Protein AF-A0A7Y2NDM3-F1 (afdb_monomer)

Solvent-accessible surface area (backbone atoms only — not comparable to full-atom values): 25287 Å² total; per-residue (Å²): 135,82,85,83,91,82,92,83,88,83,88,87,83,89,84,87,84,80,91,80,90,77,93,79,84,85,80,76,88,81,81,82,85,82,87,83,89,82,94,76,85,91,76,80,88,80,84,84,76,87,82,86,76,89,79,86,87,79,87,79,86,85,83,89,79,83,88,82,85,87,82,81,93,76,88,80,78,77,74,79,76,68,73,66,67,79,56,86,62,85,79,80,82,76,67,94,77,78,74,96,62,100,62,89,83,49,60,58,45,92,73,70,46,61,45,62,74,84,66,69,59,96,80,62,52,73,65,57,50,44,65,76,47,50,51,36,44,36,86,46,26,40,66,31,76,40,68,57,46,65,81,71,54,66,80,78,50,59,62,81,47,38,39,35,47,22,58,58,30,22,56,49,50,52,55,42,44,76,73,66,43,65,28,48,25,44,29,49,6,56,26,37,38,54,72,35,44,75,83,38,84,87,21,67,94,33,62,18,68,69,0,22,42,52,76,49,59,70,32,45,43,43,36,47,59,96,54,61,50,61,79,41,37,40,33,36,71,33,36,63,39,29,70,60,56,48,51,40,52,47,53,47,32,46,75,72,70,41,58,46,70,46,39,33,36,32,36,24,40,43,58,68,49,18,80,73,48,67,65,52,61,73,65,61,70,68,71,50,55,56,52,46,40,52,47,40,56,47,30,64,76,57,25,64,50,36,22,62,25,30,40,46,19,30,51,43,33,66,67,68,44,36,74,64,50,21,50,52,53,28,51,50,52,46,52,50,51,54,49,54,24,43,76,72,69,47,60,58,61,75,51,35,57,33,48,31,30,28,35,55,42,56,90,53,63,70,59,45,58,48,45,59,29,49,48,23,30,51,48,18,44,43,31,41,75,72,69,58,45,80,46,72,59,38,28,47,71,48,68,52,74,46,64,43,68,80,78,53,50,89,70,70,48,74,60,37,68,78,73,98

Secondary structure (DSSP, 8-state):
------------------------PPPPPP-----------------PPP---PPPP-PPPP------------------TTSSSS--S------TT-----S---EE-TTS-EE------TT--HHHHHHHH--TTSTT-TT-SSSSGGGTSPPP---EE--BSHHHHHHHHHHHHHTT--SEEEPB-HHHHHT--TTSTTTTTTTTTSSB---SHHHHHHHHTT--TTTS-EEE--STTHHHHHHHHHHHHHHTT--GGG--EEE----HHIIIII----S-HHHHHHHHHHHHHHHHHH-TTSB-EEEE-HHHHHTT--HHHHHHHHHHHHHHHHHHHHHTT--HHHHGGGEEEEEEE-S-HHHHHHHHHHHHHHHHHIIIIII---SGGGG---EEEEE-GGG--SSSGGGHHHH-

Mean predicted aligned error: 14.51 Å

Structure (mmCIF, N/CA/C/O backbone):
data_AF-A0A7Y2NDM3-F1
#
_entry.id   AF-A0A7Y2NDM3-F1
#
loop_
_atom_site.group_PDB
_atom_site.id
_atom_site.type_symbol
_atom_site.label_atom_id
_atom_site.label_alt_id
_atom_site.label_comp_id
_atom_site.label_asym_id
_atom_site.label_entity_id
_atom_site.label_seq_id
_atom_site.pdbx_PDB_ins_code
_atom_site.Cartn_x
_atom_site.Cartn_y
_atom_site.Cartn_z
_atom_site.occupancy
_atom_site.B_iso_or_equiv
_atom_site.auth_seq_id
_atom_site.auth_comp_id
_atom_site.auth_asym_id
_atom_site.auth_atom_id
_atom_site.pdbx_PDB_model_num
ATOM 1 N N . MET A 1 1 ? 50.906 -6.829 54.870 1.00 32.44 1 MET A N 1
ATOM 2 C CA . MET A 1 1 ? 51.928 -7.115 53.843 1.00 32.44 1 MET A CA 1
ATOM 3 C C . MET A 1 1 ? 51.456 -6.539 52.514 1.00 32.44 1 MET A C 1
ATOM 5 O O . MET A 1 1 ? 50.359 -6.859 52.092 1.00 32.44 1 MET A O 1
ATOM 9 N N . CYS A 1 2 ? 52.272 -5.635 51.962 1.00 28.39 2 CYS A N 1
ATOM 10 C CA . CYS A 1 2 ? 52.372 -5.155 50.574 1.00 28.39 2 CYS A CA 1
ATOM 11 C C . CYS A 1 2 ? 51.118 -4.709 49.785 1.00 28.39 2 CYS A C 1
ATOM 13 O O . CYS A 1 2 ? 50.468 -5.491 49.105 1.00 28.39 2 CYS A O 1
ATOM 15 N N . THR A 1 3 ? 50.924 -3.387 49.731 1.00 29.12 3 THR A N 1
ATOM 16 C CA . THR A 1 3 ? 50.666 -2.626 48.482 1.00 29.12 3 THR A CA 1
ATOM 17 C C . THR A 1 3 ? 51.952 -2.532 47.628 1.00 29.12 3 THR A C 1
ATOM 19 O O . THR A 1 3 ? 53.029 -2.712 48.203 1.00 29.12 3 THR A O 1
ATOM 22 N N . PRO A 1 4 ? 51.901 -2.234 46.307 1.00 30.98 4 PRO A N 1
ATOM 23 C CA . PRO A 1 4 ? 51.820 -0.842 45.781 1.00 30.98 4 PRO A CA 1
ATOM 24 C C . PRO A 1 4 ? 50.872 -0.732 44.549 1.00 30.98 4 PRO A C 1
ATOM 26 O O . PRO A 1 4 ? 50.623 -1.726 43.886 1.00 30.98 4 PRO A O 1
ATOM 29 N N . ARG A 1 5 ? 50.160 0.350 44.184 1.00 26.72 5 ARG A N 1
ATOM 30 C CA . ARG A 1 5 ? 50.414 1.804 44.013 1.00 26.72 5 ARG A CA 1
ATOM 31 C C . ARG A 1 5 ? 51.552 2.194 43.055 1.00 26.72 5 ARG A C 1
ATOM 33 O O . ARG A 1 5 ? 52.707 2.190 43.451 1.00 26.72 5 ARG A O 1
ATOM 40 N N . THR A 1 6 ? 51.194 2.688 41.864 1.00 27.50 6 THR A N 1
ATOM 41 C CA . THR A 1 6 ? 51.823 3.808 41.103 1.00 27.50 6 THR A CA 1
ATOM 42 C C . THR A 1 6 ? 50.979 4.005 39.824 1.00 27.50 6 THR A C 1
ATOM 44 O O . THR A 1 6 ? 50.717 3.019 39.155 1.00 27.50 6 THR A O 1
ATOM 47 N N . THR A 1 7 ? 50.309 5.105 39.436 1.00 25.59 7 THR A N 1
ATOM 48 C CA . THR A 1 7 ? 50.477 6.582 39.396 1.00 25.59 7 THR A CA 1
ATOM 49 C C . THR A 1 7 ? 51.590 7.112 38.496 1.00 25.59 7 THR A C 1
ATOM 51 O O . THR A 1 7 ? 52.740 6.906 38.846 1.00 25.59 7 THR A O 1
ATOM 54 N N . TRP A 1 8 ? 51.219 7.909 37.476 1.00 24.30 8 TRP A N 1
ATOM 55 C CA . TRP A 1 8 ? 51.802 9.201 37.018 1.00 24.30 8 TRP A CA 1
ATOM 56 C C . TRP A 1 8 ? 50.793 9.825 36.009 1.00 24.30 8 TRP A C 1
ATOM 58 O O . TRP A 1 8 ? 50.422 9.154 35.057 1.00 24.30 8 TRP A O 1
ATOM 68 N N . ARG A 1 9 ? 50.039 10.914 36.279 1.00 24.30 9 ARG A N 1
ATOM 69 C CA . ARG A 1 9 ? 50.340 12.379 36.239 1.00 24.30 9 ARG A CA 1
ATOM 70 C C . ARG A 1 9 ? 51.128 12.817 34.980 1.00 24.30 9 ARG A C 1
ATOM 72 O O . ARG A 1 9 ? 52.147 12.222 34.699 1.00 24.30 9 ARG A O 1
ATOM 79 N N . GLY A 1 10 ? 50.777 13.867 34.224 1.00 25.19 10 GLY A N 1
ATOM 80 C CA . GLY A 1 10 ? 49.670 14.825 34.319 1.00 25.19 10 GLY A CA 1
ATOM 81 C C . GLY A 1 10 ? 49.772 15.995 33.313 1.00 25.19 10 GLY A C 1
ATOM 82 O O . GLY A 1 10 ? 50.611 15.967 32.422 1.00 25.19 10 GLY A O 1
ATOM 83 N N . ARG A 1 11 ? 48.966 17.043 33.589 1.00 27.27 11 ARG A N 1
ATOM 84 C CA . ARG A 1 11 ? 48.870 18.401 32.981 1.00 27.27 11 ARG A CA 1
ATOM 85 C C . ARG A 1 11 ? 48.171 18.431 31.607 1.00 27.27 11 ARG A C 1
ATOM 87 O O . ARG A 1 11 ? 48.660 17.834 30.672 1.00 27.27 11 ARG A O 1
ATOM 94 N N . GLY A 1 12 ? 47.036 19.084 31.366 1.00 24.64 12 GLY A N 1
ATOM 95 C CA . GLY A 1 12 ? 46.247 20.061 32.112 1.00 24.64 12 GLY A CA 1
ATOM 96 C C . GLY A 1 12 ? 46.035 21.309 31.255 1.00 24.64 12 GLY A C 1
ATOM 97 O O . GLY A 1 12 ? 47.017 21.983 31.006 1.00 24.64 12 GLY A O 1
ATOM 98 N N . THR A 1 13 ? 44.788 21.644 30.897 1.00 27.55 13 THR A N 1
ATOM 99 C CA . THR A 1 13 ? 44.255 23.024 30.886 1.00 27.55 13 THR A CA 1
ATOM 100 C C . THR A 1 13 ? 42.739 23.050 30.653 1.00 27.55 13 THR A C 1
ATOM 102 O O . THR A 1 13 ? 42.182 22.421 29.766 1.00 27.55 13 THR A O 1
ATOM 105 N N . ARG A 1 14 ? 42.106 23.807 31.548 1.00 26.47 14 ARG A N 1
ATOM 106 C CA . ARG A 1 14 ? 40.715 24.257 31.680 1.00 26.47 14 ARG A CA 1
ATOM 107 C C . ARG A 1 14 ? 39.969 24.562 30.367 1.00 26.47 14 ARG A C 1
ATOM 109 O O . ARG A 1 14 ? 40.437 25.377 29.586 1.00 26.47 14 ARG A O 1
ATOM 116 N N . SER A 1 15 ? 38.686 24.202 30.320 1.00 26.97 15 SER A N 1
ATOM 117 C CA . SER A 1 15 ? 37.637 25.232 30.342 1.00 26.97 15 SER A CA 1
ATOM 118 C C . SER A 1 15 ? 36.382 24.717 31.057 1.00 26.97 15 SER A C 1
ATOM 120 O O . SER A 1 15 ? 35.992 23.559 30.945 1.00 26.97 15 SER A O 1
ATOM 122 N N . ARG A 1 16 ? 35.838 25.581 31.915 1.00 25.91 16 ARG A N 1
ATOM 123 C CA . ARG A 1 16 ? 34.615 25.391 32.694 1.00 25.91 16 ARG A CA 1
ATOM 124 C C . ARG A 1 16 ? 33.447 25.921 31.867 1.00 25.91 16 ARG A C 1
ATOM 126 O O . ARG A 1 16 ? 33.557 27.017 31.333 1.00 25.91 16 ARG A O 1
ATOM 133 N N . SER A 1 17 ? 32.288 25.290 31.958 1.00 24.97 17 SER A N 1
ATOM 134 C CA . SER A 1 17 ? 31.093 26.002 32.426 1.00 24.97 17 SER A CA 1
ATOM 135 C C . SER A 1 17 ? 30.048 25.005 32.905 1.00 24.97 17 SER A C 1
ATOM 137 O O . SER A 1 17 ? 29.813 23.957 32.317 1.00 24.97 17 SER A O 1
ATOM 139 N N . ARG A 1 18 ? 29.533 25.332 34.086 1.00 24.75 18 ARG A N 1
ATOM 140 C CA . ARG A 1 18 ? 28.526 24.615 34.847 1.00 24.75 18 ARG A CA 1
ATOM 141 C C . ARG A 1 18 ? 27.153 24.875 34.248 1.00 24.75 18 ARG A C 1
ATOM 143 O O . ARG A 1 18 ? 26.853 25.999 33.861 1.00 24.75 18 ARG A O 1
ATOM 150 N N . TRP A 1 19 ? 26.330 23.844 34.323 1.00 22.28 19 TRP A N 1
ATOM 151 C CA . TRP A 1 19 ? 24.889 23.950 34.453 1.00 22.28 19 TRP A CA 1
ATOM 152 C C . TRP A 1 19 ? 24.537 24.663 35.762 1.00 22.28 19 TRP A C 1
ATOM 154 O O . TRP A 1 19 ? 25.025 24.264 36.820 1.00 22.28 19 TRP A O 1
ATOM 164 N N . ASP A 1 20 ? 23.694 25.689 35.686 1.00 23.45 20 ASP A N 1
ATOM 165 C CA . ASP A 1 20 ? 22.784 26.025 36.776 1.00 23.45 20 ASP A CA 1
ATOM 166 C C . ASP A 1 20 ? 21.476 26.589 36.207 1.00 23.45 20 ASP A C 1
ATOM 168 O O . ASP A 1 20 ? 21.465 27.374 35.255 1.00 23.45 20 ASP A O 1
ATOM 172 N N . CYS A 1 21 ? 20.376 26.116 36.775 1.00 24.78 21 CYS A N 1
ATOM 173 C CA . CYS A 1 21 ? 19.005 26.369 36.368 1.00 24.78 21 CYS A CA 1
ATOM 174 C C . CYS A 1 21 ? 18.543 27.757 36.823 1.00 24.78 21 CYS A C 1
ATOM 176 O O . CYS A 1 21 ? 18.755 28.121 37.976 1.00 24.78 21 CYS A O 1
ATOM 178 N N . ARG A 1 22 ? 17.805 28.482 35.969 1.00 23.41 22 ARG A N 1
ATOM 179 C CA . ARG A 1 22 ? 16.777 29.462 36.380 1.00 23.41 22 ARG A CA 1
ATOM 180 C C . ARG A 1 22 ? 15.856 29.828 35.208 1.00 23.41 22 ARG A C 1
ATOM 182 O O . ARG A 1 22 ? 16.277 30.433 34.231 1.00 23.41 22 ARG A O 1
ATOM 189 N N . SER A 1 23 ? 14.596 29.420 35.352 1.00 27.09 23 SER A N 1
ATOM 190 C CA . SER A 1 23 ? 13.358 30.129 34.985 1.00 27.09 23 SER A CA 1
ATOM 191 C C . SER A 1 23 ? 13.463 31.365 34.073 1.00 27.09 23 SER A C 1
ATOM 193 O O . SER A 1 23 ? 13.921 32.417 34.518 1.00 27.09 23 SER A O 1
ATOM 195 N N . ASN A 1 24 ? 12.910 31.272 32.859 1.00 27.00 24 ASN A N 1
ATOM 196 C CA . ASN A 1 24 ? 11.873 32.174 32.321 1.00 27.00 24 ASN A CA 1
ATOM 197 C C . ASN A 1 24 ? 11.521 31.764 30.878 1.00 27.00 24 ASN A C 1
ATOM 199 O O . ASN A 1 24 ? 12.405 31.524 30.062 1.00 27.00 24 ASN A O 1
ATOM 203 N N . GLY A 1 25 ? 10.221 31.632 30.596 1.00 27.05 25 GLY A N 1
ATOM 204 C CA . GLY A 1 25 ? 9.685 31.000 29.385 1.00 27.05 25 GLY A CA 1
ATOM 205 C C . GLY A 1 25 ? 10.003 31.709 28.058 1.00 27.05 25 GLY A C 1
ATOM 206 O O . GLY A 1 25 ? 10.335 32.899 28.045 1.00 27.05 25 GLY A O 1
ATOM 207 N N . PRO A 1 26 ? 9.867 31.012 26.916 1.00 30.34 26 PRO A N 1
ATOM 208 C CA . PRO A 1 26 ? 10.093 31.620 25.618 1.00 30.34 26 PRO A CA 1
ATOM 209 C C . PRO A 1 26 ? 8.833 32.339 25.122 1.00 30.34 26 PRO A C 1
ATOM 211 O O . PRO A 1 26 ? 7.763 31.763 24.933 1.00 30.34 26 PRO A O 1
ATOM 214 N N . ARG A 1 27 ? 9.002 33.642 24.891 1.00 27.58 27 ARG A N 1
ATOM 215 C CA . ARG A 1 27 ? 8.105 34.502 24.118 1.00 27.58 27 ARG A CA 1
ATOM 216 C C . ARG A 1 27 ? 7.988 33.953 22.691 1.00 27.58 27 ARG A C 1
ATOM 218 O O . ARG A 1 27 ? 9.005 33.741 22.036 1.00 27.58 27 ARG A O 1
ATOM 225 N N . GLY A 1 28 ? 6.758 33.763 22.218 1.00 27.84 28 GLY A N 1
ATOM 226 C CA . GLY A 1 28 ? 6.469 33.355 20.842 1.00 27.84 28 GLY A CA 1
ATOM 227 C C . GLY A 1 28 ? 6.883 34.404 19.795 1.00 27.84 28 GLY A C 1
ATOM 228 O O . GLY A 1 28 ? 7.027 35.590 20.120 1.00 27.84 28 GLY A O 1
ATOM 229 N N . PRO A 1 29 ? 7.070 33.999 18.527 1.00 28.19 29 PRO A N 1
ATOM 230 C CA . PRO A 1 29 ? 7.437 34.917 17.459 1.00 28.19 29 PRO A CA 1
ATOM 231 C C . PRO A 1 29 ? 6.264 35.831 17.072 1.00 28.19 29 PRO A C 1
ATOM 233 O O . PRO A 1 29 ? 5.157 35.393 16.757 1.00 28.19 29 PRO A O 1
ATOM 236 N N . ARG A 1 30 ? 6.542 37.139 17.094 1.00 24.48 30 ARG A N 1
ATOM 237 C CA . ARG A 1 30 ? 5.673 38.209 16.597 1.00 24.48 30 ARG A CA 1
ATOM 238 C C . ARG A 1 30 ? 5.565 38.121 15.075 1.00 24.48 30 ARG A C 1
ATOM 240 O O . ARG A 1 30 ? 6.564 38.261 14.377 1.00 24.48 30 ARG A O 1
ATOM 247 N N . TRP A 1 31 ? 4.345 37.978 14.571 1.00 23.75 31 TRP A N 1
ATOM 248 C CA . TRP A 1 31 ? 4.031 38.169 13.158 1.00 23.75 31 TRP A CA 1
ATOM 249 C C . TRP A 1 31 ? 4.011 39.664 12.820 1.00 23.75 31 TRP A C 1
ATOM 251 O O . TRP A 1 31 ? 3.174 40.423 13.316 1.00 23.75 31 TRP A O 1
ATOM 261 N N . CYS A 1 32 ? 4.946 40.091 11.971 1.00 22.78 32 CYS A N 1
ATOM 262 C CA . CYS A 1 32 ? 4.935 41.407 11.343 1.00 22.78 32 CYS A CA 1
ATOM 263 C C . CYS A 1 32 ? 3.773 41.501 10.347 1.00 22.78 32 CYS A C 1
ATOM 265 O O . CYS A 1 32 ? 3.716 40.779 9.356 1.00 22.78 32 CYS A O 1
ATOM 267 N N . ARG A 1 33 ? 2.862 42.443 10.608 1.00 23.02 33 ARG A N 1
ATOM 268 C CA . ARG A 1 33 ? 1.921 42.972 9.621 1.00 23.02 33 ARG A CA 1
ATOM 269 C C . ARG A 1 33 ? 2.666 43.910 8.673 1.00 23.02 33 ARG A C 1
ATOM 271 O O . ARG A 1 33 ? 3.154 44.945 9.114 1.00 23.02 33 ARG A O 1
ATOM 278 N N . THR A 1 34 ? 2.626 43.621 7.380 1.00 25.20 34 THR A N 1
ATOM 279 C CA . THR A 1 34 ? 2.794 44.622 6.320 1.00 25.20 34 THR A CA 1
ATOM 280 C C . THR A 1 34 ? 1.732 44.385 5.249 1.00 25.20 34 THR A C 1
ATOM 282 O O . THR A 1 34 ? 1.868 43.556 4.358 1.00 25.20 34 THR A O 1
ATOM 285 N N . GLN A 1 35 ? 0.624 45.119 5.366 1.00 23.30 35 GLN A N 1
ATOM 286 C CA . GLN A 1 35 ? -0.306 45.372 4.269 1.00 23.30 35 GLN A CA 1
ATOM 287 C C . GLN A 1 35 ? 0.121 46.674 3.594 1.00 23.30 35 GLN A C 1
ATOM 289 O O . GLN A 1 35 ? 0.162 47.697 4.270 1.00 23.30 35 GLN A O 1
ATOM 294 N N . SER A 1 36 ? 0.369 46.665 2.283 1.00 22.80 36 SER A N 1
ATOM 295 C CA . SER A 1 36 ? -0.031 47.774 1.405 1.00 22.80 36 SER A CA 1
ATOM 296 C C . SER A 1 36 ? 0.092 47.404 -0.085 1.00 22.80 36 SER A C 1
ATOM 298 O O . SER A 1 36 ? 1.020 46.715 -0.488 1.00 22.80 36 SER A O 1
ATOM 300 N N . TRP A 1 37 ? -0.864 47.923 -0.867 1.00 22.39 37 TRP A N 1
ATOM 301 C CA . TRP A 1 37 ? -0.928 48.037 -2.336 1.00 22.39 37 TRP A CA 1
ATOM 302 C C . TRP A 1 37 ? -1.345 46.823 -3.182 1.00 22.39 37 TRP A C 1
ATOM 304 O O . TRP A 1 37 ? -0.528 46.050 -3.658 1.00 22.39 37 TRP A O 1
ATOM 314 N N . CYS A 1 38 ? -2.640 46.783 -3.529 1.00 24.41 38 CYS A N 1
ATOM 315 C CA . CYS A 1 38 ? -3.089 47.011 -4.913 1.00 24.41 38 CYS A CA 1
ATOM 316 C C . CYS A 1 38 ? -4.609 47.265 -4.958 1.00 24.41 38 CYS A C 1
ATOM 318 O O . CYS A 1 38 ? -5.423 46.365 -4.770 1.00 24.41 38 CYS A O 1
ATOM 320 N N . ARG A 1 39 ? -5.002 48.520 -5.222 1.00 25.05 39 ARG A N 1
ATOM 321 C CA . ARG A 1 39 ? -6.366 48.888 -5.633 1.00 25.05 39 ARG A CA 1
ATOM 322 C C . ARG A 1 39 ? -6.502 48.614 -7.133 1.00 25.05 39 ARG A C 1
ATOM 324 O O . ARG A 1 39 ? -5.902 49.320 -7.935 1.00 25.05 39 ARG A O 1
ATOM 331 N N . GLY A 1 40 ? -7.327 47.640 -7.507 1.00 26.39 40 GLY A N 1
ATOM 332 C CA . GLY A 1 40 ? -7.715 47.355 -8.891 1.00 26.39 40 GLY A CA 1
ATOM 333 C C . GLY A 1 40 ? -9.220 47.108 -8.981 1.00 26.39 40 GLY A C 1
ATOM 334 O O . GLY A 1 40 ? -9.787 46.368 -8.186 1.00 26.39 40 GLY A O 1
ATOM 335 N N . ARG A 1 41 ? -9.879 47.814 -9.899 1.00 26.61 41 ARG A N 1
ATOM 336 C CA . ARG A 1 41 ? -11.332 48.028 -9.996 1.00 26.61 41 ARG A CA 1
ATOM 337 C C . ARG A 1 41 ? -12.145 46.738 -10.205 1.00 26.61 41 ARG A C 1
ATOM 339 O O . ARG A 1 41 ? -11.822 45.930 -11.068 1.00 26.61 41 ARG A O 1
ATOM 346 N N . ARG A 1 42 ? -13.277 46.624 -9.496 1.00 26.02 42 ARG A N 1
ATOM 347 C CA . ARG A 1 42 ? -14.337 45.626 -9.739 1.00 26.02 42 ARG A CA 1
ATOM 348 C C . ARG A 1 42 ? -14.997 45.864 -11.108 1.00 26.02 42 ARG A C 1
ATOM 350 O O . ARG A 1 42 ? -15.506 46.955 -11.357 1.00 26.02 42 ARG A O 1
ATOM 357 N N . ARG A 1 43 ? -15.050 44.836 -11.962 1.00 28.75 43 ARG A N 1
ATOM 358 C CA . ARG A 1 43 ? -15.993 44.719 -13.092 1.00 28.75 43 ARG A CA 1
ATOM 359 C C . ARG A 1 43 ? -16.869 43.483 -12.859 1.00 28.75 43 ARG A C 1
ATOM 361 O O . ARG A 1 43 ? -16.355 42.439 -12.477 1.00 28.75 43 ARG A O 1
ATOM 368 N N . GLY A 1 44 ? -18.184 43.652 -13.011 1.00 29.58 44 GLY A N 1
ATOM 369 C CA . GLY A 1 44 ? -19.205 42.630 -12.754 1.00 29.58 44 GLY A CA 1
ATOM 370 C C . GLY A 1 44 ? -19.216 41.473 -13.768 1.00 29.58 44 GLY A C 1
ATOM 371 O O . GLY A 1 44 ? -18.480 41.511 -14.756 1.00 29.58 44 GLY A O 1
ATOM 372 N N . PRO A 1 45 ? -20.043 40.438 -13.534 1.00 29.62 45 PRO A N 1
ATOM 373 C CA . PRO A 1 45 ? -19.986 39.188 -14.285 1.00 29.62 45 PRO A CA 1
ATOM 374 C C . PRO A 1 45 ? -20.556 39.340 -15.702 1.00 29.62 45 PRO A C 1
ATOM 376 O O . PRO A 1 45 ? -21.711 39.725 -15.894 1.00 29.62 45 PRO A O 1
ATOM 379 N N . ALA A 1 46 ? -19.748 38.994 -16.705 1.00 28.78 46 ALA A N 1
ATOM 380 C CA . ALA A 1 46 ? -20.176 38.899 -18.095 1.00 28.78 46 ALA A CA 1
ATOM 381 C C . ALA A 1 46 ? -20.970 37.600 -18.318 1.00 28.78 46 ALA A C 1
ATOM 383 O O . ALA A 1 46 ? -20.450 36.497 -18.152 1.00 28.78 46 ALA A O 1
ATOM 384 N N . ARG A 1 47 ? -22.240 37.738 -18.716 1.00 25.22 47 ARG A N 1
ATOM 385 C CA . ARG A 1 47 ? -23.087 36.634 -19.187 1.00 25.22 47 ARG A CA 1
ATOM 386 C C . ARG A 1 47 ? -22.542 36.093 -20.512 1.00 25.22 47 ARG A C 1
ATOM 388 O O . ARG A 1 47 ? -22.633 36.772 -21.530 1.00 25.22 47 ARG A O 1
ATOM 395 N N . TRP A 1 48 ? -22.060 34.855 -20.517 1.00 24.12 48 TRP A N 1
ATOM 396 C CA . TRP A 1 48 ? -21.803 34.100 -21.744 1.00 24.12 48 TRP A CA 1
ATOM 397 C C . TRP A 1 48 ? -23.069 33.344 -22.168 1.00 24.12 48 TRP A C 1
ATOM 399 O O . TRP A 1 48 ? -23.575 32.499 -21.435 1.00 24.12 48 TRP A O 1
ATOM 409 N N . ARG A 1 49 ? -23.600 33.661 -23.355 1.00 23.84 49 ARG A N 1
ATOM 410 C CA . ARG A 1 49 ? -24.628 32.869 -24.054 1.00 23.84 49 ARG A CA 1
ATOM 411 C C . ARG A 1 49 ? -23.947 32.097 -25.194 1.00 23.84 49 ARG A C 1
ATOM 413 O O . ARG A 1 49 ? -23.315 32.753 -26.022 1.00 23.84 49 ARG A O 1
ATOM 420 N N . PRO A 1 50 ? -24.095 30.767 -25.321 1.00 28.27 50 PRO A N 1
ATOM 421 C CA . PRO A 1 50 ? -23.645 30.060 -26.514 1.00 28.27 50 PRO A CA 1
ATOM 422 C C . PRO A 1 50 ? -24.631 30.320 -27.656 1.00 28.27 50 PRO A C 1
ATOM 424 O O . PRO A 1 50 ? -25.831 30.077 -27.528 1.00 28.27 50 PRO A O 1
ATOM 427 N N . ARG A 1 51 ? -24.130 30.824 -28.785 1.00 24.69 51 ARG A N 1
ATOM 428 C CA . ARG A 1 51 ? -24.904 31.011 -30.016 1.00 24.69 51 ARG A CA 1
ATOM 429 C C . ARG A 1 51 ? -24.705 29.767 -30.889 1.00 24.69 51 ARG A C 1
ATOM 431 O O . ARG A 1 51 ? -23.720 29.673 -31.609 1.00 24.69 51 ARG A O 1
ATOM 438 N N . TRP A 1 52 ? -25.623 28.807 -30.801 1.00 24.97 52 TRP A N 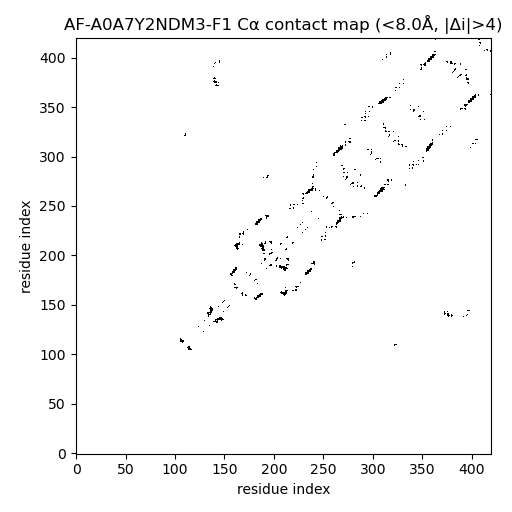1
ATOM 439 C CA . TRP A 1 52 ? -25.689 27.674 -31.729 1.00 24.97 52 TRP A CA 1
ATOM 440 C C . TRP A 1 52 ? -26.181 28.156 -33.101 1.00 24.97 52 TRP A C 1
ATOM 442 O O . TRP A 1 52 ? -27.241 28.774 -33.200 1.00 24.97 52 TRP A O 1
ATOM 452 N N . ARG A 1 53 ? -25.420 27.873 -34.163 1.00 26.05 53 ARG A N 1
ATOM 453 C CA . ARG A 1 53 ? -25.893 27.922 -35.555 1.00 26.05 53 ARG A CA 1
ATOM 454 C C . ARG A 1 53 ? -25.815 26.503 -36.132 1.00 26.05 53 ARG A C 1
ATOM 456 O O . ARG A 1 53 ? -24.724 25.937 -36.114 1.00 26.05 53 ARG A O 1
ATOM 463 N N . PRO A 1 54 ? -26.914 25.919 -36.634 1.00 26.67 54 PRO A N 1
ATOM 464 C CA . PRO A 1 54 ? -26.865 24.626 -37.306 1.00 26.67 54 PRO A CA 1
ATOM 465 C C . PRO A 1 54 ? -26.327 24.798 -38.735 1.00 26.67 54 PRO A C 1
ATOM 467 O O . PRO A 1 54 ? -26.813 25.645 -39.484 1.00 26.67 54 PRO A O 1
ATOM 470 N N . HIS A 1 55 ? -25.335 23.993 -39.121 1.00 28.06 55 HIS A N 1
ATOM 471 C CA . HIS A 1 55 ? -24.962 23.806 -40.527 1.00 28.06 55 HIS A CA 1
ATOM 472 C C . HIS A 1 55 ? -25.812 22.670 -41.131 1.00 28.06 55 HIS A C 1
ATOM 474 O O . HIS A 1 55 ? -25.991 21.643 -40.474 1.00 28.06 55 HIS A O 1
ATOM 480 N N . PRO A 1 56 ? -26.351 22.825 -42.355 1.00 29.86 56 PRO A N 1
ATOM 481 C CA . PRO A 1 56 ? -27.245 21.842 -42.958 1.00 29.86 56 PRO A CA 1
ATOM 482 C C . PRO A 1 56 ? -26.480 20.614 -43.465 1.00 29.86 56 PRO A C 1
ATOM 484 O O . PRO A 1 56 ? -25.398 20.721 -44.046 1.00 29.86 56 PRO A O 1
ATOM 487 N N . GLY A 1 57 ? -27.073 19.442 -43.237 1.00 27.08 57 GLY A N 1
ATOM 488 C CA . GLY A 1 57 ? -26.515 18.141 -43.581 1.00 27.08 57 GLY A CA 1
ATOM 489 C C . GLY A 1 57 ? -26.356 17.904 -45.083 1.00 27.08 57 GLY A C 1
ATOM 490 O O . GLY A 1 57 ? -27.176 18.323 -45.900 1.00 27.08 57 GLY A O 1
ATOM 491 N N . ARG A 1 58 ? -25.316 17.143 -45.434 1.00 27.25 58 ARG A N 1
ATOM 492 C CA . ARG A 1 58 ? -25.207 16.449 -46.719 1.00 27.25 58 ARG A CA 1
ATOM 493 C C . ARG A 1 58 ? -25.325 14.946 -46.478 1.00 27.25 58 ARG A C 1
ATOM 495 O O . ARG A 1 58 ? -24.570 14.375 -45.698 1.00 27.25 58 ARG A O 1
ATOM 502 N N . ARG A 1 59 ? -26.308 14.337 -47.145 1.00 26.16 59 ARG A N 1
ATOM 503 C CA . ARG A 1 59 ? -26.514 12.886 -47.243 1.00 26.16 59 ARG A CA 1
ATOM 504 C C . ARG A 1 59 ? -25.364 12.258 -48.038 1.00 26.16 59 ARG A C 1
ATOM 506 O O . ARG A 1 59 ? -25.027 12.767 -49.104 1.00 26.16 59 ARG A O 1
ATOM 513 N N . ALA A 1 60 ? -24.822 11.143 -47.554 1.00 27.80 60 ALA A N 1
ATOM 514 C CA . ALA A 1 60 ? -23.990 10.240 -48.348 1.00 27.80 60 ALA A CA 1
ATOM 515 C C . ALA A 1 60 ? -24.879 9.126 -48.946 1.00 27.80 60 ALA A C 1
ATOM 517 O O . ALA A 1 60 ? -25.779 8.648 -48.248 1.00 27.80 60 ALA A O 1
ATOM 518 N N . PRO A 1 61 ? -24.693 8.732 -50.218 1.00 29.00 61 PRO A N 1
ATOM 519 C CA . PRO A 1 61 ? -25.510 7.707 -50.859 1.00 29.00 61 PRO A CA 1
ATOM 520 C C . PRO A 1 61 ? -25.142 6.303 -50.359 1.00 29.00 61 PRO A C 1
ATOM 522 O O . PRO A 1 61 ? -23.971 5.969 -50.186 1.00 29.00 61 PRO A O 1
ATOM 525 N N . GLY A 1 62 ? -26.172 5.490 -50.122 1.00 24.52 62 GLY A N 1
ATOM 526 C CA . GLY A 1 62 ? -26.047 4.112 -49.664 1.00 24.52 62 GLY A CA 1
ATOM 527 C C . GLY A 1 62 ? -25.440 3.189 -50.718 1.00 24.52 62 GLY A C 1
ATOM 528 O O . GLY A 1 62 ? -25.782 3.258 -51.896 1.00 24.52 62 GLY A O 1
ATOM 529 N N . CYS A 1 63 ? -24.578 2.283 -50.265 1.00 25.50 63 CYS A N 1
ATOM 530 C CA . CYS A 1 63 ? -24.182 1.095 -51.009 1.00 25.50 63 CYS A CA 1
ATOM 531 C C . CYS A 1 63 ? -24.833 -0.116 -50.338 1.00 25.50 63 CYS A C 1
ATOM 533 O O . CYS A 1 63 ? -24.413 -0.558 -49.271 1.00 25.50 63 CYS A O 1
ATOM 535 N N . VAL A 1 64 ? -25.899 -0.615 -50.961 1.00 27.27 64 VAL A N 1
ATOM 536 C CA . VAL A 1 64 ? -26.530 -1.895 -50.631 1.00 27.27 64 VAL A CA 1
ATOM 537 C C . VAL A 1 64 ? -25.705 -2.988 -51.311 1.00 27.27 64 VAL A C 1
ATOM 539 O O . VAL A 1 64 ? -25.754 -3.135 -52.530 1.00 27.27 64 VAL A O 1
ATOM 542 N N . GLY A 1 65 ? -24.911 -3.722 -50.531 1.00 26.48 65 GLY A N 1
ATOM 543 C CA . GLY A 1 65 ? -24.173 -4.901 -50.983 1.00 26.48 65 GLY A CA 1
ATOM 544 C C . GLY A 1 65 ? -24.989 -6.171 -50.751 1.00 26.48 65 GLY A C 1
ATOM 545 O O . GLY A 1 65 ? -25.308 -6.513 -49.616 1.00 26.48 65 GLY A O 1
ATOM 546 N N . ARG A 1 66 ? -25.344 -6.842 -51.846 1.00 23.98 66 ARG A N 1
ATOM 547 C CA . ARG A 1 66 ? -26.077 -8.112 -51.920 1.00 23.98 66 ARG A CA 1
ATOM 548 C C . ARG A 1 66 ? -25.245 -9.247 -51.292 1.00 23.98 66 ARG A C 1
ATOM 550 O O . ARG A 1 66 ? -24.069 -9.385 -51.613 1.00 23.98 66 ARG A O 1
ATOM 557 N N . VAL A 1 67 ? -25.847 -10.055 -50.416 1.00 26.52 67 VAL A N 1
ATOM 558 C CA . VAL A 1 67 ? -25.228 -11.268 -49.848 1.00 26.52 67 VAL A CA 1
ATOM 559 C C . VAL A 1 67 ? -25.614 -12.455 -50.726 1.00 26.52 67 VAL A C 1
ATOM 561 O O . VAL A 1 67 ? -26.755 -12.908 -50.659 1.00 26.52 67 VAL A O 1
ATOM 564 N N . ASP A 1 68 ? -24.677 -12.956 -51.531 1.00 25.66 68 ASP A N 1
ATOM 565 C CA . ASP A 1 68 ? -24.827 -14.251 -52.199 1.00 25.66 68 ASP A CA 1
ATOM 566 C C . ASP A 1 68 ? -24.265 -15.376 -51.325 1.00 25.66 68 ASP A C 1
ATOM 568 O O . ASP A 1 68 ? -23.182 -15.289 -50.742 1.00 25.66 68 ASP A O 1
ATOM 572 N N . ARG A 1 69 ? -25.068 -16.436 -51.207 1.00 29.70 69 ARG A N 1
ATOM 573 C CA . ARG A 1 69 ? -24.780 -17.656 -50.456 1.00 29.70 69 ARG A CA 1
ATOM 574 C C . ARG A 1 69 ? -23.841 -18.565 -51.248 1.00 29.70 69 ARG A C 1
ATOM 576 O O . ARG A 1 69 ? -24.132 -18.901 -52.389 1.00 29.70 69 ARG A O 1
ATOM 583 N N . GLY A 1 70 ? -22.850 -19.106 -50.541 1.00 28.09 70 GLY A N 1
ATOM 584 C CA . GLY A 1 70 ? -22.355 -20.463 -50.762 1.00 28.09 70 GLY A CA 1
ATOM 585 C C . GLY A 1 70 ? -20.932 -20.563 -51.289 1.00 28.09 70 GLY A C 1
ATOM 586 O O . GLY A 1 70 ? -20.723 -20.381 -52.474 1.00 28.09 70 GLY A O 1
ATOM 587 N N . VAL A 1 71 ? -19.997 -20.985 -50.429 1.00 30.58 71 VAL A N 1
ATOM 588 C CA . VAL A 1 71 ? -18.919 -21.925 -50.787 1.00 30.58 71 VAL A CA 1
ATOM 589 C C . VAL A 1 71 ? -18.573 -22.750 -49.540 1.00 30.58 71 VAL A C 1
ATOM 591 O O . VAL A 1 71 ? -18.337 -22.208 -48.462 1.00 30.58 71 VAL A O 1
ATOM 594 N N . GLN A 1 72 ? -18.610 -24.073 -49.707 1.00 28.83 72 GLN A N 1
ATOM 595 C CA . GLN A 1 72 ? -18.276 -25.110 -48.730 1.00 28.83 72 GLN A CA 1
ATOM 596 C C . GLN A 1 72 ? -16.774 -25.161 -48.399 1.00 28.83 72 GLN A C 1
ATOM 598 O O . GLN A 1 72 ? -15.935 -24.609 -49.107 1.00 28.83 72 GLN A O 1
ATOM 603 N N . GLY A 1 73 ? -16.464 -25.851 -47.298 1.00 38.69 73 GLY A N 1
ATOM 604 C CA . GLY A 1 73 ? -15.177 -25.876 -46.612 1.00 38.69 73 GLY A CA 1
ATOM 605 C C . GLY A 1 73 ? -13.934 -26.138 -47.467 1.00 38.69 73 GLY A C 1
ATOM 606 O O . GLY A 1 73 ? -13.892 -27.029 -48.313 1.00 38.69 73 GLY A O 1
ATOM 607 N N . ARG A 1 74 ? -12.881 -25.385 -47.139 1.00 28.20 74 ARG A N 1
ATOM 608 C CA . ARG A 1 74 ? -11.477 -25.754 -47.334 1.00 28.20 74 ARG A CA 1
ATOM 609 C C . ARG A 1 74 ? -10.706 -25.339 -46.084 1.00 28.20 74 ARG A C 1
ATOM 611 O O . ARG A 1 74 ? -10.839 -24.204 -45.628 1.00 28.20 74 ARG A O 1
ATOM 618 N N . GLU A 1 75 ? -9.940 -26.272 -45.526 1.00 29.41 75 GLU A N 1
ATOM 619 C CA . GLU A 1 75 ? -8.958 -26.006 -44.475 1.00 29.41 75 GLU A CA 1
ATOM 620 C C . GLU A 1 75 ? -7.944 -24.969 -44.970 1.00 29.41 75 GLU A C 1
ATOM 622 O O . GLU A 1 75 ? -7.274 -25.165 -45.984 1.00 29.41 75 GLU A O 1
ATOM 627 N N . TRP A 1 76 ? -7.821 -23.857 -44.247 1.00 26.20 76 TRP A N 1
ATOM 628 C CA . TRP A 1 76 ? -6.779 -22.866 -44.488 1.00 26.20 76 TRP A CA 1
ATOM 629 C C . TRP A 1 76 ? -5.550 -23.214 -43.648 1.00 26.20 76 TRP A C 1
ATOM 631 O O . TRP A 1 76 ? -5.361 -22.700 -42.548 1.00 26.20 76 TRP A O 1
ATOM 641 N N . LEU A 1 77 ? -4.687 -24.077 -44.186 1.00 28.81 77 LEU A N 1
ATOM 642 C CA . LEU A 1 77 ? -3.277 -24.081 -43.803 1.00 28.81 77 LEU A CA 1
ATOM 643 C C . LEU A 1 77 ? -2.682 -22.744 -44.254 1.00 28.81 77 LEU A C 1
ATOM 645 O O . LEU A 1 77 ? -2.477 -22.517 -45.445 1.00 28.81 77 LEU A O 1
ATOM 649 N N . VAL A 1 78 ? -2.457 -21.836 -43.303 1.00 29.61 78 VAL A N 1
ATOM 650 C CA . VAL A 1 78 ? -1.778 -20.559 -43.552 1.00 29.61 78 VAL A CA 1
ATOM 651 C C . VAL A 1 78 ? -0.346 -20.877 -44.007 1.00 29.61 78 VAL A C 1
ATOM 653 O O . VAL A 1 78 ? 0.413 -21.447 -43.219 1.00 29.61 78 VAL A O 1
ATOM 656 N N . PRO A 1 79 ? 0.057 -20.557 -45.252 1.00 30.64 79 PRO A N 1
ATOM 657 C CA . PRO A 1 79 ? 1.418 -20.816 -45.702 1.00 30.64 79 PRO A CA 1
ATOM 658 C C . PRO A 1 79 ? 2.397 -19.986 -44.871 1.00 30.64 79 PRO A C 1
ATOM 660 O O . PRO A 1 79 ? 2.135 -18.816 -44.580 1.00 30.64 79 PRO A O 1
ATOM 663 N N . SER A 1 80 ? 3.529 -20.587 -44.496 1.00 35.38 80 SER A N 1
ATOM 664 C CA . SER A 1 80 ? 4.581 -19.896 -43.757 1.00 35.38 80 SER A CA 1
ATOM 665 C C . SER A 1 80 ? 4.982 -18.612 -44.485 1.00 35.38 80 SER A C 1
ATOM 667 O O . SER A 1 80 ? 5.177 -18.571 -45.702 1.00 35.38 80 SER A O 1
ATOM 669 N N . CYS A 1 81 ? 5.064 -17.530 -43.717 1.00 33.09 81 CYS A N 1
ATOM 670 C CA . CYS A 1 81 ? 5.304 -16.173 -44.191 1.00 33.09 81 CYS A CA 1
ATOM 671 C C . CYS A 1 81 ? 6.780 -15.969 -44.598 1.00 33.09 81 CYS A C 1
ATOM 673 O O . CYS A 1 81 ? 7.426 -15.023 -44.162 1.00 33.09 81 CYS A O 1
ATOM 675 N N . SER A 1 82 ? 7.354 -16.871 -45.397 1.00 35.03 82 SER A N 1
ATOM 676 C CA . SER A 1 82 ? 8.752 -16.787 -45.839 1.00 35.03 82 SER A CA 1
ATOM 677 C C . SER A 1 82 ? 8.934 -15.836 -47.026 1.00 35.03 82 SER A C 1
ATOM 679 O O . SER A 1 82 ? 9.972 -15.197 -47.145 1.00 35.03 82 SER A O 1
ATOM 681 N N . LYS A 1 83 ? 7.905 -15.632 -47.860 1.00 28.83 83 LYS A N 1
ATOM 682 C CA . LYS A 1 83 ? 7.984 -14.730 -49.031 1.00 28.83 83 LYS A CA 1
ATOM 683 C C . LYS A 1 83 ? 7.602 -13.270 -48.763 1.00 28.83 83 LYS A C 1
ATOM 685 O O . LYS A 1 83 ? 7.850 -12.418 -49.614 1.00 28.83 83 LYS A O 1
ATOM 690 N N . ALA A 1 84 ? 7.020 -12.955 -47.604 1.00 34.41 84 ALA A N 1
ATOM 691 C CA . ALA A 1 84 ? 6.707 -11.570 -47.235 1.00 34.41 84 ALA A CA 1
ATOM 692 C C . ALA A 1 84 ? 7.948 -10.793 -46.758 1.00 34.41 84 ALA A C 1
ATOM 694 O O . ALA A 1 84 ? 7.963 -9.567 -46.813 1.00 34.41 84 ALA A O 1
ATOM 695 N N . PHE A 1 85 ? 8.999 -11.499 -46.331 1.00 33.00 85 PHE A N 1
ATOM 696 C CA . PHE A 1 85 ? 10.218 -10.888 -45.799 1.00 33.00 85 PHE A CA 1
ATOM 697 C C . PHE A 1 85 ? 11.187 -10.413 -46.898 1.00 33.00 85 PHE A C 1
ATOM 699 O O . PHE A 1 85 ? 11.901 -9.433 -46.708 1.00 33.00 85 PHE A O 1
ATOM 706 N N . GLU A 1 86 ? 11.167 -11.041 -48.080 1.00 32.44 86 GLU A N 1
ATOM 707 C CA . GLU A 1 86 ? 12.058 -10.691 -49.202 1.00 32.44 86 GLU A CA 1
ATOM 708 C C . GLU A 1 86 ? 11.585 -9.475 -50.015 1.00 32.44 86 GLU A C 1
ATOM 710 O O . GLU A 1 86 ? 12.360 -8.866 -50.752 1.00 32.44 86 GLU A O 1
ATOM 715 N N . ARG A 1 87 ? 10.325 -9.054 -49.863 1.00 36.81 87 ARG A N 1
ATOM 716 C CA . ARG A 1 87 ? 9.794 -7.847 -50.513 1.00 36.81 87 ARG A CA 1
ATOM 717 C C . ARG A 1 87 ? 9.725 -6.699 -49.517 1.00 36.81 87 ARG A C 1
ATOM 719 O O . ARG A 1 87 ? 8.656 -6.195 -49.196 1.00 36.81 87 ARG A O 1
ATOM 726 N N . GLY A 1 88 ? 10.896 -6.259 -49.064 1.00 35.25 88 GLY A N 1
ATOM 727 C CA . GLY A 1 88 ? 11.093 -5.017 -48.315 1.00 35.25 88 GLY A CA 1
ATOM 728 C C . GLY A 1 88 ? 10.812 -3.760 -49.150 1.00 35.25 88 GLY A C 1
ATOM 729 O O . GLY A 1 88 ? 11.690 -2.924 -49.330 1.00 35.25 88 GLY A O 1
ATOM 730 N N . ARG A 1 89 ? 9.590 -3.616 -49.666 1.00 35.56 89 ARG A N 1
ATOM 731 C CA . ARG A 1 89 ? 9.022 -2.342 -50.116 1.00 35.56 89 ARG A CA 1
ATOM 732 C C . ARG A 1 89 ? 7.680 -2.208 -49.418 1.00 35.56 89 ARG A C 1
ATOM 734 O O . ARG A 1 89 ? 6.801 -3.042 -49.613 1.00 35.56 89 ARG A O 1
ATOM 741 N N . GLY A 1 90 ? 7.579 -1.210 -48.544 1.00 34.53 90 GLY A N 1
ATOM 742 C CA . GLY A 1 90 ? 6.380 -0.950 -47.761 1.00 34.53 90 GLY A CA 1
ATOM 743 C C . GLY A 1 90 ? 5.148 -0.889 -48.656 1.00 34.53 90 GLY A C 1
ATOM 744 O O . GLY A 1 90 ? 5.149 -0.200 -49.672 1.00 34.53 90 GLY A O 1
ATOM 745 N N . PHE A 1 91 ? 4.103 -1.612 -48.270 1.00 26.56 91 PHE A N 1
ATOM 746 C CA . PHE A 1 91 ? 2.755 -1.301 -48.715 1.00 26.56 91 PHE A CA 1
ATOM 747 C C . PHE A 1 91 ? 2.247 -0.179 -47.807 1.00 26.56 91 PHE A C 1
ATOM 749 O O . PHE A 1 91 ? 1.970 -0.448 -46.635 1.00 26.56 91 PHE A O 1
ATOM 756 N N . PRO A 1 92 ? 2.139 1.075 -48.280 1.00 32.31 92 PRO A N 1
ATOM 757 C CA . PRO A 1 92 ? 1.418 2.078 -47.528 1.00 32.31 92 PRO A CA 1
ATOM 758 C C . PRO A 1 92 ? -0.055 1.675 -47.573 1.00 32.31 92 PRO A C 1
ATOM 760 O O . PRO A 1 92 ? -0.715 1.786 -48.605 1.00 32.31 92 PRO A O 1
ATOM 763 N N . VAL A 1 93 ? -0.587 1.187 -46.456 1.00 32.19 93 VAL A N 1
ATOM 764 C CA . VAL A 1 93 ? -2.036 1.169 -46.265 1.00 32.19 93 VAL A CA 1
ATOM 765 C C . VAL A 1 93 ? -2.435 2.627 -46.060 1.00 32.19 93 VAL A C 1
ATOM 767 O O . VAL A 1 93 ? -2.350 3.172 -44.961 1.00 32.19 93 VAL A O 1
ATOM 770 N N . ALA A 1 94 ? -2.758 3.301 -47.161 1.00 27.08 94 ALA A N 1
ATOM 771 C CA . ALA A 1 94 ? -3.220 4.675 -47.149 1.00 27.08 94 ALA A CA 1
ATOM 772 C C . ALA A 1 94 ? -4.589 4.731 -46.454 1.00 27.08 94 ALA A C 1
ATOM 774 O O . ALA A 1 94 ? -5.611 4.384 -47.040 1.00 27.08 94 ALA A O 1
ATOM 775 N N . PHE A 1 95 ? -4.615 5.180 -45.199 1.00 29.56 95 PHE A N 1
ATOM 776 C CA . PHE A 1 95 ? -5.834 5.729 -44.614 1.00 29.56 95 PHE A CA 1
ATOM 777 C C . PHE A 1 95 ? -6.104 7.079 -45.296 1.00 29.56 95 PHE A C 1
ATOM 779 O O . PHE A 1 95 ? -5.240 7.962 -45.233 1.00 29.56 95 PHE A O 1
ATOM 786 N N . PRO A 1 96 ? -7.256 7.273 -45.961 1.00 28.03 96 PRO A N 1
ATOM 787 C CA . PRO A 1 96 ? -7.573 8.551 -46.579 1.00 28.03 96 PRO A CA 1
ATOM 788 C C . PRO A 1 96 ? -7.797 9.574 -45.460 1.00 28.03 96 PRO A C 1
ATOM 790 O O . PRO A 1 96 ? -8.790 9.505 -44.741 1.00 28.03 96 PRO A O 1
ATOM 793 N N . GLY A 1 97 ? -6.839 10.487 -45.268 1.00 30.00 97 GLY A N 1
ATOM 794 C CA . GLY A 1 97 ? -6.955 11.550 -44.263 1.00 30.00 97 GLY A CA 1
ATOM 795 C C . GLY A 1 97 ? -5.662 12.128 -43.679 1.00 30.00 97 GLY A C 1
ATOM 796 O O . GLY A 1 97 ? -5.757 13.015 -42.836 1.00 30.00 97 GLY A O 1
ATOM 797 N N . ARG A 1 98 ? -4.457 11.696 -44.082 1.00 36.88 98 ARG A N 1
ATOM 798 C CA . ARG A 1 98 ? -3.232 12.422 -43.691 1.00 36.88 98 ARG A CA 1
ATOM 799 C C . ARG A 1 98 ? -3.032 13.622 -44.613 1.00 36.88 98 ARG A C 1
ATOM 801 O O . ARG A 1 98 ? -2.584 13.472 -45.744 1.00 36.88 98 ARG A O 1
ATOM 808 N N . GLY A 1 99 ? -3.406 14.803 -44.126 1.00 30.50 99 GLY A N 1
ATOM 809 C CA . GLY A 1 99 ? -3.045 16.069 -44.754 1.00 30.50 99 GLY A CA 1
ATOM 810 C C . GLY A 1 99 ? -1.527 16.187 -44.890 1.00 30.50 99 GLY A C 1
ATOM 811 O O . GLY A 1 99 ? -0.782 15.796 -43.992 1.00 30.50 99 GLY A O 1
ATOM 812 N N . HIS A 1 100 ? -1.081 16.702 -46.032 1.00 33.47 100 HIS A N 1
ATOM 813 C CA . HIS A 1 100 ? 0.311 17.030 -46.306 1.00 33.47 100 HIS A CA 1
ATOM 814 C C . HIS A 1 100 ? 0.763 18.189 -45.405 1.00 33.47 100 HIS A C 1
ATOM 816 O O . HIS A 1 100 ? 0.644 19.353 -45.770 1.00 33.47 100 HIS A O 1
ATOM 822 N N . GLY A 1 101 ? 1.249 17.859 -44.212 1.00 31.08 101 GLY A N 1
ATOM 823 C CA . GLY A 1 101 ? 2.016 18.748 -43.349 1.00 31.08 101 GLY A CA 1
ATOM 824 C C . GLY A 1 101 ? 3.342 18.069 -43.038 1.00 31.08 101 GLY A C 1
ATOM 825 O O . GLY A 1 101 ? 3.360 16.932 -42.571 1.00 31.08 101 GLY A O 1
ATOM 826 N N . THR A 1 102 ? 4.444 18.731 -43.3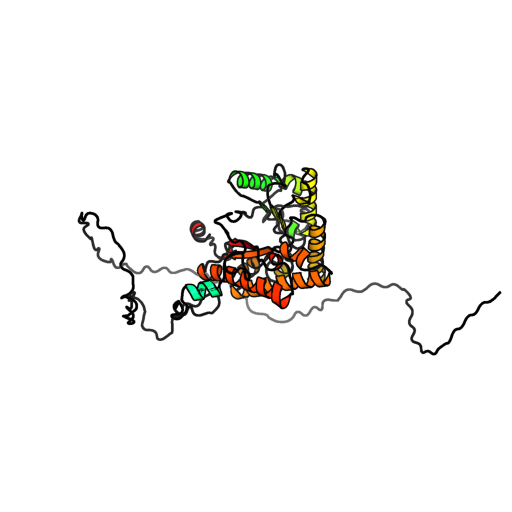68 1.00 34.16 102 THR A N 1
ATOM 827 C CA . THR A 1 102 ? 5.804 18.322 -43.015 1.00 34.16 102 THR A CA 1
ATOM 828 C C . THR A 1 102 ? 6.015 18.528 -41.519 1.00 34.16 102 THR A C 1
ATOM 830 O O . THR A 1 102 ? 6.550 19.553 -41.124 1.00 34.16 102 THR A O 1
ATOM 833 N N . ASP A 1 103 ? 5.558 17.583 -40.708 1.00 33.78 103 ASP A N 1
ATOM 834 C CA . ASP A 1 103 ? 5.983 17.409 -39.322 1.00 33.78 103 ASP A CA 1
ATOM 835 C C . ASP A 1 103 ? 5.879 15.917 -38.995 1.00 33.78 103 ASP A C 1
ATOM 837 O O . ASP A 1 103 ? 4.845 15.283 -39.226 1.00 33.78 103 ASP A O 1
ATOM 841 N N . ASP A 1 104 ? 6.973 15.341 -38.497 1.00 38.75 104 ASP A N 1
ATOM 842 C CA . ASP A 1 104 ? 7.053 13.962 -38.024 1.00 38.75 104 ASP A CA 1
ATOM 843 C C . ASP A 1 104 ? 5.990 13.717 -36.942 1.00 38.75 104 ASP A C 1
ATOM 845 O O . ASP A 1 104 ? 6.194 13.988 -35.758 1.00 38.75 104 ASP A O 1
ATOM 849 N N . ALA A 1 105 ? 4.834 13.184 -37.340 1.00 40.94 105 ALA A N 1
ATOM 850 C CA . ALA A 1 105 ? 3.756 12.800 -36.436 1.00 40.94 105 ALA A CA 1
ATOM 851 C C . ALA A 1 105 ? 4.118 11.506 -35.685 1.00 40.94 105 ALA A C 1
ATOM 853 O O . ALA A 1 105 ? 3.482 10.464 -35.857 1.00 40.94 105 ALA A O 1
ATOM 854 N N . ALA A 1 106 ? 5.162 11.557 -34.859 1.00 46.06 106 ALA A N 1
ATOM 855 C CA . ALA A 1 106 ? 5.384 10.565 -33.826 1.00 46.06 106 ALA A CA 1
ATOM 856 C C . ALA A 1 106 ? 4.302 10.755 -32.755 1.00 46.06 106 ALA A C 1
ATOM 858 O O . ALA A 1 106 ? 4.196 11.817 -32.142 1.00 46.06 106 ALA A O 1
ATOM 859 N N . THR A 1 107 ? 3.483 9.732 -32.509 1.00 48.53 107 THR A N 1
ATOM 860 C CA . THR A 1 107 ? 2.590 9.713 -31.348 1.00 48.53 107 THR A CA 1
ATOM 861 C C . THR A 1 107 ? 3.451 9.720 -30.086 1.00 48.53 107 THR A C 1
ATOM 863 O O . THR A 1 107 ? 4.066 8.720 -29.727 1.00 48.53 107 THR A O 1
ATOM 866 N N . CYS A 1 108 ? 3.568 10.866 -29.419 1.00 43.19 108 CYS A N 1
ATOM 867 C CA . CYS A 1 108 ? 4.280 10.952 -28.148 1.00 43.19 108 CYS A CA 1
ATOM 868 C C . CYS A 1 108 ? 3.465 10.262 -27.050 1.00 43.19 108 CYS A C 1
ATOM 870 O O . CYS A 1 108 ? 2.291 10.572 -26.848 1.00 43.19 108 CYS A O 1
ATOM 872 N N . GLN A 1 109 ? 4.093 9.341 -26.317 1.00 54.75 109 GLN A N 1
ATOM 873 C CA . GLN A 1 109 ? 3.547 8.879 -25.039 1.00 54.75 109 GLN A CA 1
ATOM 874 C C . GLN A 1 109 ? 3.609 10.017 -24.007 1.00 54.75 109 GLN A C 1
ATOM 876 O O . GLN A 1 109 ? 4.449 10.912 -24.142 1.00 54.75 109 GLN A O 1
ATOM 881 N N . PRO A 1 110 ? 2.803 9.977 -22.928 1.00 48.28 110 PRO A N 1
ATOM 882 C CA . PRO A 1 110 ? 2.937 10.914 -21.807 1.00 48.28 110 PRO A CA 1
ATOM 883 C C . PRO A 1 110 ? 4.353 10.949 -21.206 1.00 48.28 110 PRO A C 1
ATOM 885 O O . PRO A 1 110 ? 4.743 11.936 -20.595 1.00 48.28 110 PRO A O 1
ATOM 888 N N . THR A 1 111 ? 5.156 9.899 -21.415 1.00 50.09 111 THR A N 1
ATOM 889 C CA . THR A 1 111 ? 6.587 9.840 -21.075 1.00 50.09 111 THR A CA 1
ATOM 890 C C . THR A 1 111 ? 7.487 10.725 -21.950 1.00 50.09 111 THR A C 1
ATOM 892 O O . THR A 1 111 ? 8.706 10.708 -21.777 1.00 50.09 111 THR A O 1
ATOM 895 N N . GLY A 1 112 ? 6.927 11.480 -22.901 1.00 50.03 112 GLY A N 1
ATOM 896 C CA . GLY A 1 112 ? 7.661 12.366 -23.808 1.00 50.03 112 GLY A CA 1
ATOM 897 C C . GLY A 1 112 ? 8.512 11.625 -24.840 1.00 50.03 112 GLY A C 1
ATOM 898 O O . GLY A 1 112 ? 9.248 12.252 -25.599 1.00 50.03 112 GLY A O 1
ATOM 899 N N . ARG A 1 113 ? 8.435 10.288 -24.883 1.00 53.78 113 ARG A N 1
ATOM 900 C CA . ARG A 1 113 ? 9.131 9.493 -25.890 1.00 53.78 113 ARG A CA 1
ATOM 901 C C . ARG A 1 113 ? 8.283 9.453 -27.157 1.00 53.78 113 ARG A C 1
ATOM 903 O O . ARG A 1 113 ? 7.114 9.059 -27.072 1.00 53.78 113 ARG A O 1
ATOM 910 N N . PRO A 1 114 ? 8.846 9.812 -28.324 1.00 54.16 114 PRO A N 1
ATOM 911 C CA . PRO A 1 114 ? 8.171 9.540 -29.578 1.00 54.16 114 PRO A CA 1
ATOM 912 C C . PRO A 1 114 ? 7.966 8.028 -29.653 1.00 54.16 114 PRO A C 1
ATOM 914 O O . PRO A 1 114 ? 8.932 7.267 -29.520 1.00 54.16 114 PRO A O 1
ATOM 917 N N . GLN A 1 115 ? 6.729 7.576 -29.869 1.00 53.94 115 GLN A N 1
ATOM 918 C CA . GLN A 1 115 ? 6.535 6.258 -30.452 1.00 53.94 115 GLN A CA 1
ATOM 919 C C . GLN A 1 115 ? 7.139 6.342 -31.848 1.00 53.94 115 GLN A C 1
ATOM 921 O O . GLN A 1 115 ? 6.474 6.692 -32.819 1.00 53.94 115 GLN A O 1
ATOM 926 N N . LYS A 1 116 ? 8.437 6.043 -31.950 1.00 51.22 116 LYS A N 1
ATOM 927 C CA . LYS A 1 116 ? 8.954 5.494 -33.193 1.00 51.22 116 LYS A CA 1
ATOM 928 C C . LYS A 1 116 ? 8.042 4.312 -33.475 1.00 51.22 116 LYS A C 1
ATOM 930 O O . LYS A 1 116 ? 7.839 3.497 -32.569 1.00 51.22 116 LYS A O 1
ATOM 935 N N . GLU A 1 117 ? 7.429 4.309 -34.659 1.00 50.72 117 GLU A N 1
ATOM 936 C CA . GLU A 1 117 ? 6.700 3.167 -35.210 1.00 50.72 117 GLU A CA 1
ATOM 937 C C . GLU A 1 117 ? 7.387 1.915 -34.681 1.00 50.72 117 GLU A C 1
ATOM 939 O O . GLU A 1 117 ? 8.604 1.842 -34.835 1.00 50.72 117 GLU A O 1
ATOM 944 N N . LEU A 1 118 ? 6.679 1.081 -33.898 1.00 47.75 118 LEU A N 1
ATOM 945 C CA . LEU A 1 118 ? 7.253 -0.036 -33.139 1.00 47.75 118 LEU A CA 1
ATOM 946 C C . LEU A 1 118 ? 7.990 -0.960 -34.113 1.00 47.75 118 LEU A C 1
ATOM 948 O O . LEU A 1 118 ? 7.474 -1.982 -34.553 1.00 47.75 118 LEU A O 1
ATOM 952 N N . THR A 1 119 ? 9.219 -0.601 -34.460 1.00 44.31 119 THR A N 1
ATOM 953 C CA . THR A 1 119 ? 10.155 -1.456 -35.138 1.00 44.31 119 THR A CA 1
ATOM 954 C C . THR A 1 119 ? 10.528 -2.428 -34.056 1.00 44.31 119 THR A C 1
ATOM 956 O O . THR A 1 119 ? 11.377 -2.141 -33.209 1.00 44.31 119 THR A O 1
ATOM 959 N N . ILE A 1 120 ? 9.846 -3.576 -34.067 1.00 50.19 120 ILE A N 1
ATOM 960 C CA . ILE A 1 120 ? 10.471 -4.827 -33.663 1.00 50.19 120 ILE A CA 1
ATOM 961 C C . ILE A 1 120 ? 11.873 -4.724 -34.242 1.00 50.19 120 ILE A C 1
ATOM 963 O O . ILE A 1 120 ? 12.019 -4.579 -35.460 1.00 50.19 120 ILE A O 1
ATOM 967 N N . SER A 1 121 ? 12.865 -4.616 -33.357 1.00 50.84 121 SER A N 1
ATOM 968 C CA . SER A 1 121 ? 14.263 -4.584 -33.749 1.00 50.84 121 SER A CA 1
ATOM 969 C C . SER A 1 121 ? 14.419 -5.645 -34.829 1.00 50.84 121 SER A C 1
ATOM 971 O O . SER A 1 121 ? 14.185 -6.821 -34.556 1.00 50.84 121 SER A O 1
ATOM 973 N N . LYS A 1 122 ? 14.775 -5.251 -36.060 1.00 54.62 122 LYS A N 1
ATOM 974 C CA . LYS A 1 122 ? 15.038 -6.201 -37.155 1.00 54.62 122 LYS A CA 1
ATOM 975 C C . LYS A 1 122 ? 16.199 -7.159 -36.818 1.00 54.62 122 LYS A C 1
ATOM 977 O O . LYS A 1 122 ? 16.571 -7.974 -37.652 1.00 54.62 122 LYS A O 1
ATOM 982 N N . HIS A 1 123 ? 16.773 -7.035 -35.621 1.00 53.34 123 HIS A N 1
ATOM 983 C CA . HIS A 1 123 ? 18.027 -7.613 -35.183 1.00 53.34 123 HIS A CA 1
ATOM 984 C C . HIS A 1 123 ? 17.928 -8.388 -33.858 1.00 53.34 123 HIS A C 1
ATOM 986 O O . HIS A 1 123 ? 18.968 -8.784 -33.359 1.00 53.34 123 HIS A O 1
ATOM 992 N N . GLU A 1 124 ? 16.743 -8.587 -33.258 1.00 61.47 124 GLU A N 1
ATOM 993 C CA . GLU A 1 124 ? 16.606 -9.518 -32.119 1.00 61.47 124 GLU A CA 1
ATOM 994 C C . GLU A 1 124 ? 15.734 -10.713 -32.528 1.00 61.47 124 GLU A C 1
ATOM 996 O O . GLU A 1 124 ? 14.525 -10.582 -32.737 1.00 61.47 124 GLU A O 1
ATOM 1001 N N . SER A 1 125 ? 16.345 -11.891 -32.620 1.00 76.50 125 SER A N 1
ATOM 1002 C CA . SER A 1 125 ? 15.623 -13.159 -32.721 1.00 76.50 125 SER A CA 1
ATOM 1003 C C . SER A 1 125 ? 14.809 -13.435 -31.440 1.00 76.50 125 SER A C 1
ATOM 1005 O O . SER A 1 125 ? 15.127 -12.919 -30.352 1.00 76.50 125 SER A O 1
ATOM 1007 N N . PRO A 1 126 ? 13.739 -14.250 -31.519 1.00 76.94 126 PRO A N 1
ATOM 1008 C CA . PRO A 1 126 ? 13.017 -14.718 -30.337 1.00 76.94 126 PRO A CA 1
ATOM 1009 C C . PRO A 1 126 ? 13.932 -15.375 -29.294 1.00 76.94 126 PRO A C 1
ATOM 1011 O O . PRO A 1 126 ? 13.733 -15.176 -28.093 1.00 76.94 126 PRO A O 1
ATOM 1014 N N . GLU A 1 127 ? 14.951 -16.111 -29.739 1.00 79.44 127 GLU A N 1
ATOM 1015 C CA . GLU A 1 127 ? 15.937 -16.792 -28.900 1.00 79.44 127 GLU A CA 1
ATOM 1016 C C . GLU A 1 127 ? 16.804 -15.796 -28.121 1.00 79.44 127 GLU A C 1
ATOM 1018 O O . GLU A 1 127 ? 16.926 -15.911 -26.899 1.00 79.44 127 GLU A O 1
ATOM 1023 N N . GLU A 1 128 ? 17.342 -14.772 -28.788 1.00 80.12 128 GLU A N 1
ATOM 1024 C CA . GLU A 1 128 ? 18.137 -13.714 -28.147 1.00 80.12 128 GLU A CA 1
ATOM 1025 C C . GLU A 1 128 ? 17.302 -12.925 -27.134 1.00 80.12 128 GLU A C 1
ATOM 1027 O O . GLU A 1 128 ? 17.745 -12.646 -26.015 1.00 80.12 128 GLU A O 1
ATOM 1032 N N . THR A 1 129 ? 16.047 -12.631 -27.482 1.00 79.69 129 THR A N 1
ATOM 1033 C CA . THR A 1 129 ? 15.109 -11.969 -26.571 1.00 79.69 129 THR A CA 1
ATOM 1034 C C . THR A 1 129 ? 14.822 -12.839 -25.345 1.00 79.69 129 THR A C 1
ATOM 1036 O O . THR A 1 129 ? 14.815 -12.341 -24.215 1.00 79.69 129 THR A O 1
ATOM 1039 N N . ALA A 1 130 ? 14.591 -14.140 -25.535 1.00 80.31 130 ALA A N 1
ATOM 1040 C CA . ALA A 1 130 ? 14.335 -15.073 -24.444 1.00 80.31 130 ALA A CA 1
ATOM 1041 C C . ALA A 1 130 ? 15.552 -15.214 -23.519 1.00 80.31 130 ALA A C 1
ATOM 1043 O O . ALA A 1 130 ? 15.391 -15.137 -22.298 1.00 80.31 130 ALA A O 1
ATOM 1044 N N . ALA A 1 131 ? 16.756 -15.337 -24.082 1.00 82.50 131 ALA A N 1
ATOM 1045 C CA . ALA A 1 131 ? 18.003 -15.402 -23.326 1.00 82.50 131 ALA A CA 1
ATOM 1046 C C . ALA A 1 131 ? 18.232 -14.125 -22.499 1.00 82.50 131 ALA A C 1
ATOM 1048 O O . ALA A 1 131 ? 18.499 -14.200 -21.300 1.00 82.50 131 ALA A O 1
ATOM 1049 N N . ARG A 1 132 ? 18.025 -12.943 -23.096 1.00 85.00 132 ARG A N 1
ATOM 1050 C CA . ARG A 1 132 ? 18.180 -11.643 -22.420 1.00 85.00 132 ARG A CA 1
ATOM 1051 C C . ARG A 1 132 ? 17.171 -11.419 -21.289 1.00 85.00 132 ARG A C 1
ATOM 1053 O O . ARG A 1 132 ? 17.462 -10.703 -20.328 1.00 85.00 132 ARG A O 1
ATOM 1060 N N . LEU A 1 133 ? 15.954 -11.948 -21.419 1.00 88.06 133 LEU A N 1
ATOM 1061 C CA . LEU A 1 133 ? 14.880 -11.766 -20.435 1.00 88.06 133 LEU A CA 1
ATOM 1062 C C . LEU A 1 133 ? 14.875 -12.819 -19.320 1.00 88.06 133 LEU A C 1
ATOM 1064 O O . LEU A 1 133 ? 14.281 -12.557 -18.270 1.00 88.06 133 LEU A O 1
ATOM 1068 N N . GLY A 1 134 ? 15.495 -13.979 -19.546 1.00 90.38 134 GLY A N 1
ATOM 1069 C CA . GLY A 1 134 ? 15.498 -15.103 -18.615 1.00 90.38 134 GLY A CA 1
ATOM 1070 C C . GLY A 1 134 ? 14.144 -15.818 -18.499 1.00 90.38 134 GLY A C 1
ATOM 1071 O O . GLY A 1 134 ? 13.213 -15.598 -19.286 1.00 90.38 134 GLY A O 1
ATOM 1072 N N . LYS A 1 135 ? 14.029 -16.694 -17.495 1.00 94.62 135 LYS A N 1
ATOM 1073 C CA . LYS A 1 135 ? 12.811 -17.456 -17.173 1.00 94.62 135 LYS A CA 1
ATOM 1074 C C . LYS A 1 135 ? 12.024 -16.780 -16.034 1.00 94.62 135 LYS A C 1
ATOM 1076 O O . LYS A 1 135 ? 12.601 -16.034 -15.244 1.00 94.62 135 LYS A O 1
ATOM 1081 N N . PRO A 1 136 ? 10.694 -16.973 -15.947 1.00 96.38 136 PRO A N 1
ATOM 1082 C CA . PRO A 1 136 ? 9.937 -16.550 -14.768 1.00 96.38 136 PRO A CA 1
ATOM 1083 C C . PRO A 1 136 ? 10.429 -17.306 -13.523 1.00 96.38 136 PRO A C 1
ATOM 1085 O O . PRO A 1 136 ? 10.757 -18.484 -13.617 1.00 96.38 136 PRO A O 1
ATOM 1088 N N . GLY A 1 137 ? 10.475 -16.639 -12.369 1.00 96.19 137 GLY A N 1
ATOM 1089 C CA . GLY A 1 137 ? 11.012 -17.209 -11.125 1.00 96.19 137 GLY A CA 1
ATOM 1090 C C . GLY A 1 137 ? 12.529 -17.087 -10.956 1.00 96.19 137 GLY A C 1
ATOM 1091 O O . GLY A 1 137 ? 12.999 -17.225 -9.833 1.00 96.19 137 GLY A O 1
ATOM 1092 N N . ASP A 1 138 ? 13.266 -16.742 -12.013 1.00 96.38 138 ASP A N 1
ATOM 1093 C CA . ASP A 1 138 ? 14.722 -16.580 -11.967 1.00 96.38 138 ASP A CA 1
ATOM 1094 C C . ASP A 1 138 ? 15.116 -15.102 -11.947 1.00 96.38 138 ASP A C 1
ATOM 1096 O O . ASP A 1 138 ? 14.428 -14.252 -12.520 1.00 96.38 138 ASP A O 1
ATOM 1100 N N . TYR A 1 139 ? 16.261 -14.785 -11.337 1.00 96.75 139 TYR A N 1
ATOM 1101 C CA . TYR A 1 139 ? 16.858 -13.448 -11.389 1.00 96.75 139 TYR A CA 1
ATOM 1102 C C . TYR A 1 139 ? 17.059 -12.988 -12.852 1.00 96.75 139 TYR A C 1
ATOM 1104 O O . TYR A 1 139 ? 17.569 -13.765 -13.658 1.00 96.75 139 TYR A O 1
ATOM 1112 N N . PRO A 1 140 ? 16.722 -11.734 -13.232 1.00 96.56 140 PRO A N 1
ATOM 1113 C CA . PRO A 1 140 ? 16.239 -10.622 -12.404 1.00 96.56 140 PRO A CA 1
ATOM 1114 C C . PRO A 1 140 ? 14.702 -10.468 -12.436 1.00 96.56 140 PRO A C 1
ATOM 1116 O O . PRO A 1 140 ? 14.175 -9.362 -12.541 1.00 96.56 140 PRO A O 1
ATOM 1119 N N . PHE A 1 141 ? 13.961 -11.577 -12.438 1.00 97.56 141 PHE A N 1
ATOM 1120 C CA . PHE A 1 141 ? 12.500 -11.679 -12.290 1.00 97.56 141 PHE A CA 1
ATOM 1121 C C . PHE A 1 141 ? 11.677 -10.866 -13.298 1.00 97.56 141 PHE A C 1
ATOM 1123 O O . PHE A 1 141 ? 10.514 -10.528 -13.066 1.00 97.56 141 PHE A O 1
ATOM 1130 N N . THR A 1 142 ? 12.253 -10.562 -14.465 1.00 97.12 142 THR A N 1
ATOM 1131 C CA . THR A 1 142 ? 11.614 -9.702 -15.478 1.00 97.12 142 THR A CA 1
ATOM 1132 C C . THR A 1 142 ? 10.307 -10.305 -15.997 1.00 97.12 142 THR A C 1
ATOM 1134 O O . THR A 1 142 ? 9.366 -9.578 -16.318 1.00 97.12 142 THR A O 1
ATOM 1137 N N . ARG A 1 143 ? 10.231 -11.640 -16.071 1.00 96.62 143 ARG A N 1
ATOM 1138 C CA . ARG A 1 143 ? 9.052 -12.385 -16.543 1.00 96.62 143 ARG A CA 1
ATOM 1139 C C . ARG A 1 143 ? 8.081 -12.792 -15.428 1.00 96.62 143 ARG A C 1
ATOM 1141 O O . ARG A 1 143 ? 7.067 -13.410 -15.729 1.00 96.62 143 ARG A O 1
ATOM 1148 N N . GLY A 1 144 ? 8.361 -12.427 -14.177 1.00 97.00 144 GLY A N 1
ATOM 1149 C CA . GLY A 1 144 ? 7.570 -12.808 -13.007 1.00 97.00 144 GLY A CA 1
ATOM 1150 C C . GLY A 1 144 ? 8.434 -13.409 -11.901 1.00 97.00 144 GLY A C 1
ATOM 1151 O O . GLY A 1 144 ? 9.526 -13.910 -12.162 1.00 97.00 144 GLY A O 1
ATOM 1152 N N . ILE A 1 145 ? 7.937 -13.342 -10.667 1.00 96.88 145 ILE A N 1
ATOM 1153 C CA . ILE A 1 145 ? 8.646 -13.793 -9.455 1.00 96.88 145 ILE A CA 1
ATOM 1154 C C . ILE A 1 145 ? 8.440 -15.284 -9.142 1.00 96.88 145 ILE A C 1
ATOM 1156 O O . ILE A 1 145 ? 9.132 -15.832 -8.295 1.00 96.88 145 ILE A O 1
ATOM 1160 N N . HIS A 1 146 ? 7.492 -15.945 -9.807 1.00 96.81 146 HIS A N 1
ATOM 1161 C CA . HIS A 1 146 ? 7.209 -17.371 -9.643 1.00 96.81 146 HIS A CA 1
ATOM 1162 C C . HIS A 1 146 ? 7.361 -18.079 -10.984 1.00 96.81 146 HIS A C 1
ATOM 1164 O O . HIS A 1 146 ? 6.952 -17.531 -12.002 1.00 96.81 146 HIS A O 1
ATOM 1170 N N . ALA A 1 147 ? 7.873 -19.310 -10.992 1.00 96.69 147 ALA A N 1
ATOM 1171 C CA . ALA A 1 147 ? 8.070 -20.070 -12.228 1.00 96.69 147 ALA A CA 1
ATOM 1172 C C . ALA A 1 147 ? 6.757 -20.336 -12.989 1.00 96.69 147 ALA A C 1
ATOM 1174 O O . ALA A 1 147 ? 6.697 -20.203 -14.211 1.00 96.69 147 ALA A O 1
ATOM 1175 N N . SER A 1 148 ? 5.682 -20.667 -12.268 1.00 97.19 148 SER A N 1
ATOM 1176 C CA . SER A 1 148 ? 4.373 -20.981 -12.855 1.00 97.19 148 SER A CA 1
ATOM 1177 C C . SER A 1 148 ? 3.432 -19.775 -12.970 1.00 97.19 148 SER A C 1
ATOM 1179 O O . SER A 1 148 ? 2.459 -19.843 -13.725 1.00 97.19 148 SER A O 1
ATOM 1181 N N . MET A 1 149 ? 3.707 -18.671 -12.259 1.00 97.25 149 MET A N 1
ATOM 1182 C CA . MET A 1 149 ? 2.828 -17.494 -12.152 1.00 97.25 149 MET A CA 1
ATOM 1183 C C . MET A 1 149 ? 1.341 -17.906 -12.054 1.00 97.25 149 MET A C 1
ATOM 1185 O O . MET A 1 149 ? 0.968 -18.770 -11.258 1.00 97.25 149 MET A O 1
ATOM 1189 N N . TYR A 1 150 ? 0.494 -17.332 -12.909 1.00 97.12 150 TYR A N 1
ATOM 1190 C CA . TYR A 1 150 ? -0.953 -17.514 -12.894 1.00 97.12 150 TYR A CA 1
ATOM 1191 C C . TYR A 1 150 ? -1.430 -18.870 -13.422 1.00 97.12 150 TYR A C 1
ATOM 1193 O O . TYR A 1 150 ? -2.612 -19.174 -13.290 1.00 97.12 150 TYR A O 1
ATOM 1201 N N . ARG A 1 151 ? -0.532 -19.703 -13.974 1.00 96.88 151 ARG A N 1
ATOM 1202 C CA . ARG A 1 151 ? -0.841 -21.112 -14.279 1.00 96.88 151 ARG A CA 1
ATOM 1203 C C . ARG A 1 151 ? -0.882 -21.964 -13.011 1.00 96.88 151 ARG A C 1
ATOM 1205 O O . ARG A 1 151 ? -1.560 -22.979 -13.006 1.00 96.88 151 ARG A O 1
ATOM 1212 N N . GLY A 1 152 ? -0.146 -21.562 -11.970 1.00 95.62 152 GLY A N 1
ATOM 1213 C CA . GLY A 1 152 ? -0.187 -22.200 -10.654 1.00 95.62 152 GLY A CA 1
ATOM 1214 C C . GLY A 1 152 ? -1.253 -21.580 -9.756 1.00 95.62 152 GLY A C 1
ATOM 1215 O O . GLY A 1 152 ? -2.166 -22.264 -9.311 1.00 95.62 152 GLY A O 1
ATOM 1216 N N . ARG A 1 153 ? -1.160 -20.266 -9.510 1.00 93.06 153 ARG A N 1
ATOM 1217 C CA . ARG A 1 153 ? -2.119 -19.529 -8.675 1.00 93.06 153 ARG A CA 1
ATOM 1218 C C . ARG A 1 153 ? -2.434 -18.174 -9.296 1.00 93.06 153 ARG A C 1
ATOM 1220 O O . ARG A 1 153 ? -1.524 -17.396 -9.579 1.00 93.06 153 ARG A O 1
ATOM 1227 N N . ARG A 1 154 ? -3.723 -17.879 -9.486 1.00 94.38 154 ARG A N 1
ATOM 1228 C CA . ARG A 1 154 ? -4.192 -16.562 -9.950 1.00 94.38 154 ARG A CA 1
ATOM 1229 C C . ARG A 1 154 ? -3.819 -15.470 -8.941 1.00 94.38 154 ARG A C 1
ATOM 1231 O O . ARG A 1 154 ? -3.579 -15.755 -7.768 1.00 94.38 154 ARG A O 1
ATOM 1238 N N . TRP A 1 155 ? -3.756 -14.220 -9.396 1.00 93.62 155 TRP A N 1
ATOM 1239 C CA . TRP A 1 155 ? -3.584 -13.095 -8.477 1.00 93.62 155 TRP A CA 1
ATOM 1240 C C . TRP A 1 155 ? -4.757 -13.025 -7.492 1.00 93.62 155 TRP A C 1
ATOM 1242 O O . TRP A 1 155 ? -5.877 -13.427 -7.810 1.00 93.62 155 TRP A O 1
ATOM 1252 N N . THR A 1 156 ? -4.496 -12.502 -6.297 1.00 90.31 156 THR A N 1
ATOM 1253 C CA . THR A 1 156 ? -5.550 -12.235 -5.317 1.00 90.31 156 THR A CA 1
ATOM 1254 C C . THR A 1 156 ? -6.448 -11.124 -5.848 1.00 90.31 156 THR A C 1
ATOM 1256 O O . THR A 1 156 ? -5.978 -10.011 -6.086 1.00 90.31 156 THR A O 1
ATOM 1259 N N . MET A 1 157 ? -7.736 -11.413 -6.015 1.00 90.50 157 MET A N 1
ATOM 1260 C CA . MET A 1 157 ? -8.748 -10.381 -6.232 1.00 90.50 157 MET A CA 1
ATOM 1261 C C . MET A 1 157 ? -9.055 -9.760 -4.874 1.00 90.50 157 MET A C 1
ATOM 1263 O O . MET A 1 157 ? -9.535 -10.457 -3.976 1.00 90.50 157 MET A O 1
ATOM 1267 N N . ARG A 1 158 ? -8.686 -8.487 -4.715 1.00 90.44 158 ARG A N 1
ATOM 1268 C CA . ARG A 1 158 ? -8.739 -7.749 -3.455 1.00 90.44 158 ARG A CA 1
ATOM 1269 C C . ARG A 1 158 ? -9.335 -6.369 -3.723 1.00 90.44 158 ARG A C 1
ATOM 1271 O O . ARG A 1 158 ? -8.617 -5.467 -4.144 1.00 90.44 158 ARG A O 1
ATOM 1278 N N . GLN A 1 159 ? -10.634 -6.225 -3.484 1.00 89.00 159 GLN A N 1
ATOM 1279 C CA . GLN A 1 159 ? -11.325 -4.950 -3.637 1.00 89.00 159 GLN A CA 1
ATOM 1280 C C . GLN A 1 159 ? -11.080 -4.072 -2.417 1.00 89.00 159 GLN A C 1
ATOM 1282 O O . GLN A 1 159 ? -11.174 -4.532 -1.276 1.00 89.00 159 GLN A O 1
ATOM 1287 N N . TYR A 1 160 ? -10.776 -2.808 -2.692 1.00 86.94 160 TYR A N 1
ATOM 1288 C CA . TYR A 1 160 ? -10.673 -1.750 -1.702 1.00 86.94 160 TYR A CA 1
ATOM 1289 C C . TYR A 1 160 ? -12.071 -1.302 -1.283 1.00 86.94 160 TYR A C 1
ATOM 1291 O O . TYR A 1 160 ? -12.847 -0.849 -2.124 1.00 86.94 160 TYR A O 1
ATOM 1299 N N . ALA A 1 161 ? -12.408 -1.489 -0.009 1.00 88.75 161 ALA A N 1
ATOM 1300 C CA . ALA A 1 161 ? -13.721 -1.174 0.530 1.00 88.75 161 ALA A CA 1
ATOM 1301 C C . ALA A 1 161 ? -13.630 -0.661 1.973 1.00 88.75 161 ALA A C 1
ATOM 1303 O O . ALA A 1 161 ? -12.771 -1.064 2.757 1.00 88.75 161 ALA A O 1
ATOM 1304 N N . GLY A 1 162 ? -14.541 0.246 2.297 1.00 84.94 162 GLY A N 1
ATOM 1305 C CA . GLY A 1 162 ? -14.682 0.891 3.595 1.00 84.94 162 GLY A CA 1
ATOM 1306 C C . GLY A 1 162 ? -15.504 2.154 3.413 1.00 84.94 162 GLY A C 1
ATOM 1307 O O . GLY A 1 162 ? -15.207 2.948 2.522 1.00 84.94 162 GLY A O 1
ATOM 1308 N N . PHE A 1 163 ? -16.580 2.285 4.177 1.00 88.44 163 PHE A N 1
ATOM 1309 C CA . PHE A 1 163 ? -17.448 3.459 4.191 1.00 88.44 163 PHE A CA 1
ATOM 1310 C C . PHE A 1 163 ? -18.340 3.402 5.431 1.00 88.44 163 PHE A C 1
ATOM 1312 O O . PHE A 1 163 ? -18.822 2.326 5.791 1.00 88.44 163 PHE A O 1
ATOM 1319 N N . GLY A 1 164 ? -18.593 4.555 6.041 1.00 94.00 164 GLY A N 1
ATOM 1320 C CA . GLY A 1 164 ? -19.473 4.678 7.194 1.00 94.00 164 GLY A CA 1
ATOM 1321 C C . GLY A 1 164 ? -18.902 3.999 8.436 1.00 94.00 164 GLY A C 1
ATOM 1322 O O . GLY A 1 164 ? -17.713 4.102 8.742 1.00 94.00 164 GLY A O 1
ATOM 1323 N N . SER A 1 165 ? -19.773 3.312 9.167 1.00 96.50 165 SER A N 1
ATOM 1324 C CA . SER A 1 165 ? -19.428 2.622 10.408 1.00 96.50 165 SER A CA 1
ATOM 1325 C C . SER A 1 165 ? -18.704 1.290 10.178 1.00 96.50 165 SER A C 1
ATOM 1327 O O . SER A 1 165 ? -18.783 0.667 9.111 1.00 96.50 165 SER A O 1
ATOM 1329 N N . ALA A 1 166 ? -18.042 0.798 11.229 1.00 97.75 166 ALA A N 1
ATOM 1330 C CA . ALA A 1 166 ? -17.415 -0.521 11.239 1.00 97.75 166 ALA A CA 1
ATOM 1331 C C . ALA A 1 166 ? -18.395 -1.658 10.900 1.00 97.75 166 ALA A C 1
ATOM 1333 O O . ALA A 1 166 ? -18.047 -2.553 10.132 1.00 97.75 166 ALA A O 1
ATOM 1334 N N . GLY A 1 167 ? -19.636 -1.594 11.399 1.00 97.75 167 GLY A N 1
ATOM 1335 C CA . GLY A 1 167 ? -20.669 -2.596 11.113 1.00 97.75 167 GLY A CA 1
ATOM 1336 C C . GLY A 1 167 ? -21.124 -2.601 9.649 1.00 97.75 167 GLY A C 1
ATOM 1337 O O . GLY A 1 167 ? -21.250 -3.665 9.043 1.00 97.75 167 GLY A O 1
ATOM 1338 N N . GLU A 1 168 ? -21.312 -1.426 9.040 1.00 96.75 168 GLU A N 1
ATOM 1339 C CA . GLU A 1 168 ? -21.665 -1.317 7.615 1.00 96.75 168 GLU A CA 1
ATOM 1340 C C . GLU A 1 168 ? -20.535 -1.830 6.715 1.00 96.75 168 GLU A C 1
ATOM 1342 O O . GLU A 1 168 ? -20.772 -2.569 5.752 1.00 96.75 168 GLU A O 1
ATOM 1347 N N . THR A 1 169 ? -19.289 -1.491 7.054 1.00 97.81 169 THR A N 1
ATOM 1348 C CA . THR A 1 169 ? -18.120 -1.987 6.323 1.00 97.81 169 THR A CA 1
ATOM 1349 C C . THR A 1 169 ? -17.939 -3.500 6.498 1.00 97.81 169 THR A C 1
ATOM 1351 O O . THR A 1 169 ? -17.652 -4.185 5.515 1.00 97.81 169 THR A O 1
ATOM 1354 N N . ASN A 1 170 ? -18.175 -4.054 7.692 1.00 98.12 170 ASN A N 1
ATOM 1355 C CA . ASN A 1 170 ? -18.159 -5.502 7.918 1.00 98.12 170 ASN A CA 1
ATOM 1356 C C . ASN A 1 170 ? -19.186 -6.227 7.034 1.00 98.12 170 ASN A C 1
ATOM 1358 O O . ASN A 1 170 ? -18.828 -7.160 6.312 1.00 98.12 170 ASN A O 1
ATOM 1362 N N . ALA A 1 171 ? -20.436 -5.752 7.005 1.00 97.06 171 ALA A N 1
ATOM 1363 C CA . ALA A 1 171 ? -21.477 -6.326 6.153 1.00 97.06 171 ALA A CA 1
ATOM 1364 C C . ALA A 1 171 ? -21.054 -6.331 4.672 1.00 97.06 171 ALA A C 1
ATOM 1366 O O . ALA A 1 171 ? -21.249 -7.317 3.953 1.00 97.06 171 ALA A O 1
ATOM 1367 N N . ARG A 1 172 ? -20.388 -5.258 4.220 1.00 95.81 172 ARG A N 1
ATOM 1368 C CA . ARG A 1 172 ? -19.808 -5.190 2.876 1.00 95.81 172 ARG A CA 1
ATOM 1369 C C . ARG A 1 172 ? -18.680 -6.203 2.671 1.00 95.81 172 ARG A C 1
ATOM 1371 O O . ARG A 1 172 ? -18.637 -6.824 1.610 1.00 95.81 172 ARG A O 1
ATOM 1378 N N . PHE A 1 173 ? -17.778 -6.381 3.634 1.00 96.12 173 PHE A N 1
ATOM 1379 C CA . PHE A 1 173 ? -16.716 -7.387 3.547 1.00 96.12 173 PHE A CA 1
ATOM 1380 C C . PHE A 1 173 ? -17.275 -8.800 3.425 1.00 96.12 173 PHE A C 1
ATOM 1382 O O . PHE A 1 173 ? -16.846 -9.531 2.535 1.00 96.12 173 PHE A O 1
ATOM 1389 N N . ARG A 1 174 ? -18.267 -9.165 4.242 1.00 95.88 174 ARG A N 1
ATOM 1390 C CA . ARG A 1 174 ? -18.901 -10.489 4.178 1.00 95.88 174 ARG A CA 1
ATOM 1391 C C . ARG A 1 174 ? -19.566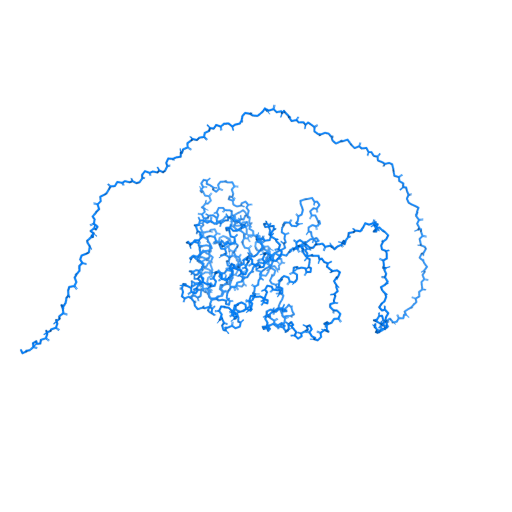 -10.726 2.821 1.00 95.88 174 ARG A C 1
ATOM 1393 O O . ARG A 1 174 ? -19.269 -11.726 2.177 1.00 95.88 174 ARG A O 1
ATOM 1400 N N . SER A 1 175 ? -20.318 -9.745 2.316 1.00 95.19 175 SER A N 1
ATOM 1401 C CA . SER A 1 175 ? -20.912 -9.803 0.971 1.00 95.19 175 SER A CA 1
ATOM 1402 C C . SER A 1 175 ? -19.866 -9.973 -0.144 1.00 95.19 175 SER A C 1
ATOM 1404 O O . SER A 1 175 ? -20.081 -10.725 -1.094 1.00 95.19 175 SER A O 1
ATOM 1406 N N . LEU A 1 176 ? -18.713 -9.304 -0.043 1.00 93.50 176 LEU A N 1
ATOM 1407 C CA . LEU A 1 176 ? -17.627 -9.448 -1.014 1.00 93.50 176 LEU A CA 1
ATOM 1408 C C . LEU A 1 176 ? -16.968 -10.835 -0.954 1.00 93.50 176 LEU A C 1
ATOM 1410 O O . LEU A 1 176 ? -16.664 -11.409 -2.001 1.00 93.50 176 LEU A O 1
ATOM 1414 N N . LEU A 1 177 ? -16.752 -11.376 0.249 1.00 92.50 177 LEU A N 1
ATOM 1415 C CA . LEU A 1 177 ? -16.214 -12.727 0.443 1.00 92.50 177 LEU A CA 1
ATOM 1416 C C . LEU A 1 177 ? -17.174 -13.788 -0.114 1.00 92.50 177 LEU A C 1
ATOM 1418 O O . LEU A 1 177 ? -16.739 -14.666 -0.858 1.00 92.50 177 LEU A O 1
ATOM 1422 N N . GLU A 1 178 ? -18.475 -13.656 0.151 1.00 94.44 178 GLU A N 1
ATOM 1423 C CA . GLU A 1 178 ? -19.528 -14.511 -0.418 1.00 94.44 178 GLU A CA 1
ATOM 1424 C C . GLU A 1 178 ? -19.559 -14.449 -1.954 1.00 94.44 178 GLU A C 1
ATOM 1426 O O . GLU A 1 178 ? -19.762 -15.465 -2.618 1.00 94.44 178 GLU A O 1
ATOM 1431 N N . ALA A 1 179 ? -19.278 -13.278 -2.537 1.00 93.06 179 ALA A N 1
ATOM 1432 C CA . ALA A 1 179 ? -19.165 -13.085 -3.984 1.00 93.06 179 ALA A CA 1
ATOM 1433 C C . ALA A 1 179 ? -17.835 -13.595 -4.591 1.00 93.06 179 ALA A C 1
ATOM 1435 O O . ALA A 1 179 ? -17.592 -13.411 -5.787 1.00 93.06 179 ALA A O 1
ATOM 1436 N N . GLY A 1 180 ? -16.968 -14.237 -3.800 1.00 89.44 180 GLY A N 1
ATOM 1437 C CA . GLY A 1 180 ? -15.732 -14.872 -4.266 1.00 89.44 180 GLY A CA 1
ATOM 1438 C C . GLY A 1 180 ? -14.471 -14.010 -4.150 1.00 89.44 180 GLY A C 1
ATOM 1439 O O . GLY A 1 180 ? -13.437 -14.356 -4.730 1.00 89.44 180 GLY A O 1
ATOM 1440 N N . GLN A 1 181 ? -14.514 -12.895 -3.412 1.00 89.25 181 GLN A N 1
ATOM 1441 C CA . GLN A 1 181 ? -13.308 -12.135 -3.088 1.00 89.25 181 GLN A CA 1
ATOM 1442 C C . GLN A 1 181 ? -12.361 -12.973 -2.217 1.00 89.25 181 GLN A C 1
ATOM 1444 O O . GLN A 1 181 ? -12.762 -13.618 -1.258 1.00 89.25 181 GLN A O 1
ATOM 1449 N N . THR A 1 182 ? -11.066 -12.940 -2.537 1.00 84.12 182 THR A N 1
ATOM 1450 C CA . THR A 1 182 ? -10.055 -13.840 -1.929 1.00 84.12 182 THR A CA 1
ATOM 1451 C C . THR A 1 182 ? -9.174 -13.171 -0.866 1.00 84.12 182 THR A C 1
ATOM 1453 O O . THR A 1 182 ? -8.186 -13.745 -0.408 1.00 84.12 182 THR A O 1
ATOM 1456 N N . GLY A 1 183 ? -9.490 -11.929 -0.502 1.00 89.88 183 GLY A N 1
ATOM 1457 C CA . GLY A 1 183 ? -8.804 -11.162 0.537 1.00 89.88 183 GLY A CA 1
ATOM 1458 C C . GLY A 1 183 ? -9.389 -9.761 0.663 1.00 89.88 183 GLY A C 1
ATOM 1459 O O . GLY A 1 183 ? -9.899 -9.223 -0.315 1.00 89.88 183 GLY A O 1
ATOM 1460 N N . LEU A 1 184 ? -9.304 -9.147 1.838 1.00 93.06 184 LEU A N 1
ATOM 1461 C CA . LEU A 1 184 ? -9.937 -7.855 2.133 1.00 93.06 184 LEU A CA 1
ATOM 1462 C C . LEU A 1 184 ? -8.974 -6.685 1.948 1.00 93.06 184 LEU A C 1
ATOM 1464 O O . LEU A 1 184 ? -7.767 -6.838 2.128 1.00 93.06 184 LEU A O 1
ATOM 1468 N N . SER A 1 185 ? -9.470 -5.504 1.597 1.00 94.12 185 SER A N 1
ATOM 1469 C CA . SER A 1 185 ? -8.667 -4.286 1.692 1.00 94.12 185 SER A CA 1
ATOM 1470 C C . SER A 1 185 ? -9.478 -3.177 2.329 1.00 94.12 185 SER A C 1
ATOM 1472 O O . SER A 1 185 ? -10.466 -2.740 1.750 1.00 94.12 185 SER A O 1
ATOM 1474 N N . VAL A 1 186 ? -9.035 -2.736 3.502 1.00 97.12 186 VAL A N 1
ATOM 1475 C CA . VAL A 1 186 ? -9.730 -1.769 4.348 1.00 97.12 186 VAL A CA 1
ATOM 1476 C C . VAL A 1 186 ? -9.356 -0.353 3.936 1.00 97.12 186 VAL A C 1
ATOM 1478 O O . VAL A 1 186 ? -8.170 -0.003 3.924 1.00 97.12 186 VAL A O 1
ATOM 1481 N N . ALA A 1 187 ? -10.375 0.439 3.606 1.00 97.12 187 ALA A N 1
ATOM 1482 C CA . ALA A 1 187 ? -10.290 1.882 3.436 1.00 97.12 187 ALA A CA 1
ATOM 1483 C C . ALA A 1 187 ? -10.702 2.578 4.732 1.00 97.12 187 ALA A C 1
ATOM 1485 O O . ALA A 1 187 ? -11.849 2.431 5.136 1.00 97.12 187 ALA A O 1
ATOM 1486 N N . PHE A 1 188 ? -9.800 3.329 5.358 1.00 98.44 188 PHE A N 1
ATOM 1487 C CA . PHE A 1 188 ? -10.097 4.116 6.561 1.00 98.44 188 PHE A CA 1
ATOM 1488 C C . PHE A 1 188 ? -10.529 5.529 6.185 1.00 98.44 188 PHE A C 1
ATOM 1490 O O . PHE A 1 188 ? -10.151 6.030 5.121 1.00 98.44 188 PHE A O 1
ATOM 1497 N N . ASP A 1 189 ? -11.341 6.162 7.023 1.00 98.25 189 ASP A N 1
ATOM 1498 C CA . ASP A 1 189 ? -11.742 7.550 6.815 1.00 98.25 189 ASP A CA 1
ATOM 1499 C C . ASP A 1 189 ? -10.566 8.525 7.015 1.00 98.25 189 ASP A C 1
ATOM 1501 O O . ASP A 1 189 ? -9.428 8.122 7.276 1.00 98.25 189 ASP A O 1
ATOM 1505 N N . LEU A 1 190 ? -10.796 9.819 6.784 1.00 97.81 190 LEU A N 1
ATOM 1506 C CA . LEU A 1 190 ? -9.726 10.807 6.913 1.00 97.81 190 LEU A CA 1
ATOM 1507 C C . LEU A 1 190 ? -9.296 11.021 8.384 1.00 97.81 190 LEU A C 1
ATOM 1509 O O . LEU A 1 190 ? -8.085 11.019 8.609 1.00 97.81 190 LEU A O 1
ATOM 1513 N N . PRO A 1 191 ? -10.205 11.151 9.374 1.00 98.31 191 PRO A N 1
ATOM 1514 C CA . PRO A 1 191 ? -9.841 11.237 10.794 1.00 98.31 191 PRO A CA 1
ATOM 1515 C C . PRO A 1 191 ? -8.919 10.110 11.281 1.00 98.31 191 PRO A C 1
ATOM 1517 O O . PRO A 1 191 ? -7.806 10.398 11.729 1.00 98.31 191 PRO A O 1
ATOM 1520 N N . THR A 1 192 ? -9.281 8.839 11.070 1.00 98.50 192 THR A N 1
ATOM 1521 C CA . THR A 1 192 ? -8.461 7.682 11.472 1.00 98.50 192 THR A CA 1
ATOM 1522 C C . THR A 1 192 ? -7.078 7.704 10.807 1.00 98.50 192 THR A C 1
ATOM 1524 O O . THR A 1 192 ? -6.062 7.347 11.413 1.00 98.50 192 THR A O 1
ATOM 1527 N N . GLN A 1 193 ? -6.993 8.147 9.547 1.00 98.12 193 GLN A N 1
ATOM 1528 C CA . GLN A 1 193 ? -5.710 8.295 8.848 1.00 98.12 193 GLN A CA 1
ATOM 1529 C C . GLN A 1 193 ? -4.839 9.421 9.411 1.00 98.12 193 GLN A C 1
ATOM 1531 O O . GLN A 1 193 ? -3.610 9.322 9.360 1.00 98.12 193 GLN A O 1
ATOM 1536 N N . MET A 1 194 ? -5.469 10.475 9.927 1.00 97.62 194 MET A N 1
ATOM 1537 C CA . MET A 1 194 ? -4.822 11.648 10.513 1.00 97.62 194 MET A CA 1
ATOM 1538 C C . MET A 1 194 ? -4.605 11.523 12.028 1.00 97.62 194 MET A C 1
ATOM 1540 O O . MET A 1 194 ? -4.070 12.450 12.631 1.00 97.62 194 MET A O 1
ATOM 1544 N N . GLY A 1 195 ? -4.956 10.381 12.630 1.00 97.69 195 GLY A N 1
ATOM 1545 C CA . GLY A 1 195 ? -4.783 10.130 14.063 1.00 97.69 195 GLY A CA 1
ATOM 1546 C C . GLY A 1 195 ? -5.697 10.980 14.936 1.00 97.69 195 GLY A C 1
ATOM 1547 O O . GLY A 1 195 ? -5.276 11.404 16.009 1.00 97.69 195 GLY A O 1
ATOM 1548 N N . LEU A 1 196 ? -6.902 11.260 14.442 1.00 98.31 196 LEU A N 1
ATOM 1549 C CA . LEU A 1 196 ? -7.957 11.959 15.162 1.00 98.31 196 LEU A CA 1
ATOM 1550 C C . LEU A 1 196 ? -9.086 10.977 15.460 1.00 98.31 196 LEU A C 1
ATOM 1552 O O . LEU A 1 196 ? -9.488 10.230 14.564 1.00 98.31 196 LEU A O 1
ATOM 1556 N N . ASP A 1 197 ? -9.603 11.034 16.682 1.00 98.50 197 ASP A N 1
ATOM 1557 C CA . ASP A 1 197 ? -10.829 10.335 17.056 1.00 98.50 197 ASP A CA 1
ATOM 1558 C C . ASP A 1 197 ? -12.041 11.026 16.406 1.00 98.50 197 ASP A C 1
ATOM 1560 O O . ASP A 1 197 ? -12.008 12.217 16.070 1.00 98.50 197 ASP A O 1
ATOM 1564 N N . SER A 1 198 ? -13.133 10.285 16.227 1.00 98.44 198 SER A N 1
ATOM 1565 C CA . SER A 1 198 ? -14.347 10.776 15.562 1.00 98.44 198 SER A CA 1
ATOM 1566 C C . SER A 1 198 ? -15.023 11.972 16.250 1.00 98.44 198 SER A C 1
ATOM 1568 O O . SER A 1 198 ? -15.811 12.674 15.610 1.00 98.44 198 SER A O 1
ATOM 1570 N N . ASP A 1 199 ? -14.751 12.217 17.535 1.00 98.06 199 ASP A N 1
ATOM 1571 C CA . ASP A 1 199 ? -15.262 13.365 18.292 1.00 98.06 199 ASP A CA 1
ATOM 1572 C C . ASP A 1 199 ? -14.309 14.575 18.308 1.00 98.06 199 ASP A C 1
ATOM 1574 O O . ASP A 1 199 ? -14.669 15.632 18.843 1.00 98.06 199 ASP A O 1
ATOM 1578 N N . ASP A 1 200 ? -13.139 14.478 17.663 1.00 98.31 200 ASP A N 1
ATOM 1579 C CA . ASP A 1 200 ? -12.238 15.614 17.504 1.00 98.31 200 ASP A CA 1
ATOM 1580 C C . ASP A 1 200 ? -12.918 16.721 16.666 1.00 98.31 200 ASP A C 1
ATOM 1582 O O . ASP A 1 200 ? -13.466 16.455 15.588 1.00 98.31 200 ASP A O 1
ATOM 1586 N N . PRO A 1 201 ? -12.871 17.998 17.092 1.00 98.06 201 PRO A N 1
ATOM 1587 C CA . PRO A 1 201 ? -13.470 19.097 16.336 1.00 98.06 201 PRO A CA 1
ATOM 1588 C C . PRO A 1 201 ? -12.996 19.217 14.876 1.00 98.06 201 PRO A C 1
ATOM 1590 O O . PRO A 1 201 ? -13.743 19.729 14.040 1.00 98.06 201 PRO A O 1
ATOM 1593 N N . LEU A 1 202 ? -11.776 18.773 14.551 1.00 97.38 202 LEU A N 1
ATOM 1594 C CA . LEU A 1 202 ? -11.226 18.760 13.190 1.00 97.38 202 LEU A CA 1
ATOM 1595 C C . LEU A 1 202 ? -11.732 17.581 12.346 1.00 97.38 202 LEU A C 1
ATOM 1597 O O . LEU A 1 202 ? -11.646 17.647 11.119 1.00 97.38 202 LEU A O 1
ATOM 1601 N N . ALA A 1 203 ? -12.267 16.528 12.970 1.00 97.88 203 ALA A N 1
ATOM 1602 C CA . ALA A 1 203 ? -12.851 15.375 12.285 1.00 97.88 203 ALA A CA 1
ATOM 1603 C C . ALA A 1 203 ? -14.270 15.652 11.753 1.00 97.88 203 ALA A C 1
ATOM 1605 O O . ALA A 1 203 ? -14.770 14.939 10.874 1.00 97.88 203 ALA A O 1
ATOM 1606 N N . ALA A 1 204 ? -14.925 16.704 12.258 1.00 96.75 204 ALA A N 1
ATOM 1607 C CA . ALA A 1 204 ? -16.304 17.043 11.934 1.00 96.75 204 ALA A CA 1
ATOM 1608 C C . ALA A 1 204 ? -16.553 17.133 10.413 1.00 96.75 204 ALA A C 1
ATOM 1610 O O . ALA A 1 204 ? -15.983 17.964 9.707 1.00 96.75 204 ALA A O 1
ATOM 1611 N N . GLY A 1 205 ? -17.463 16.292 9.910 1.00 96.44 205 GLY A N 1
ATOM 1612 C CA . GLY A 1 205 ? -17.844 16.235 8.493 1.00 96.44 205 GLY A CA 1
ATOM 1613 C C . GLY A 1 205 ? -17.004 15.293 7.621 1.00 96.44 205 GLY A C 1
ATOM 1614 O O . GLY A 1 205 ? -17.332 15.127 6.443 1.00 96.44 205 GLY A O 1
ATOM 1615 N N . GLU A 1 206 ? -15.971 14.660 8.182 1.00 97.75 206 GLU A N 1
ATOM 1616 C CA . GLU A 1 206 ? -15.126 13.681 7.482 1.00 97.75 206 GLU A CA 1
ATOM 1617 C C . GLU A 1 206 ? -15.208 12.257 8.064 1.00 97.75 206 GLU A C 1
ATOM 1619 O O . GLU A 1 206 ? -14.809 11.308 7.382 1.00 97.75 206 GLU A O 1
ATOM 1624 N N . VAL A 1 207 ? -15.788 12.092 9.261 1.00 98.25 207 VAL A N 1
ATOM 1625 C CA . VAL A 1 207 ? -16.028 10.787 9.908 1.00 98.25 207 VAL A CA 1
ATOM 1626 C C . VAL A 1 207 ? -16.839 9.862 8.996 1.00 98.25 207 VAL A C 1
ATOM 1628 O O . VAL A 1 207 ? -17.935 10.213 8.550 1.00 98.25 207 VAL A O 1
ATOM 1631 N N . GLY A 1 208 ? -16.295 8.683 8.691 1.00 97.44 208 GLY A N 1
ATOM 1632 C CA . GLY A 1 208 ? -16.947 7.648 7.879 1.00 97.44 208 GLY A CA 1
ATOM 1633 C C . GLY A 1 208 ? -17.180 8.004 6.398 1.00 97.44 208 GLY A C 1
ATOM 1634 O O . GLY A 1 208 ? -17.786 7.230 5.657 1.00 97.44 208 GLY A O 1
ATOM 1635 N N . LYS A 1 209 ? -16.738 9.175 5.924 1.00 96.38 209 LYS A N 1
ATOM 1636 C CA . LYS A 1 209 ? -17.141 9.711 4.608 1.00 96.38 209 LYS A CA 1
ATOM 1637 C C . LYS A 1 209 ? -16.398 9.099 3.424 1.00 96.38 209 LYS A C 1
ATOM 1639 O O . LYS A 1 209 ? -16.961 8.957 2.342 1.00 96.38 209 LYS A O 1
ATOM 1644 N N . VAL A 1 210 ? -15.121 8.779 3.603 1.00 95.38 210 VAL A N 1
ATOM 1645 C CA . VAL A 1 210 ? -14.244 8.239 2.540 1.00 95.38 210 VAL A CA 1
ATOM 1646 C C . VAL A 1 210 ? -13.639 6.881 2.901 1.00 95.38 210 VAL A C 1
ATOM 1648 O O . VAL A 1 210 ? -12.763 6.380 2.197 1.00 95.38 210 VAL A O 1
ATOM 1651 N N . GLY A 1 211 ? -14.105 6.296 3.998 1.00 97.69 211 GLY A N 1
ATOM 1652 C CA . GLY A 1 211 ? -13.612 5.055 4.566 1.00 97.69 211 GLY A CA 1
ATOM 1653 C C . GLY A 1 211 ? -14.357 4.722 5.851 1.00 97.69 211 GLY A C 1
ATOM 1654 O O . GLY A 1 211 ? -15.286 5.433 6.224 1.00 97.69 211 GLY A O 1
ATOM 1655 N N . VAL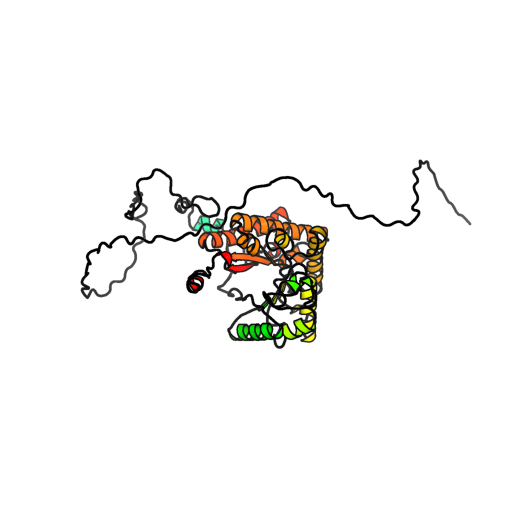 A 1 212 ? -13.966 3.635 6.504 1.00 98.44 212 VAL A N 1
ATOM 1656 C CA . VAL A 1 212 ? -14.484 3.250 7.817 1.00 98.44 212 VAL A CA 1
ATOM 1657 C C . VAL A 1 212 ? -13.842 4.091 8.921 1.00 98.44 212 VAL A C 1
ATOM 1659 O O . VAL A 1 212 ? -12.624 4.285 8.899 1.00 98.44 212 VAL A O 1
ATOM 1662 N N . ALA A 1 213 ? -14.651 4.564 9.870 1.00 98.44 213 ALA A N 1
ATOM 1663 C CA . ALA A 1 213 ? -14.178 5.214 11.094 1.00 98.44 213 ALA A CA 1
ATOM 1664 C C . ALA A 1 213 ? -13.736 4.160 12.120 1.00 98.44 213 ALA A C 1
ATOM 1666 O O . ALA A 1 213 ? -14.495 3.230 12.410 1.00 98.44 213 ALA A O 1
ATOM 1667 N N . ILE A 1 214 ? -12.513 4.287 12.635 1.00 98.62 214 ILE A N 1
ATOM 1668 C CA . ILE A 1 214 ? -11.948 3.431 13.686 1.00 98.62 214 ILE A CA 1
ATOM 1669 C C . ILE A 1 214 ? -11.259 4.325 14.713 1.00 98.62 214 ILE A C 1
ATOM 1671 O O . ILE A 1 214 ? -10.206 4.893 14.416 1.00 98.62 214 ILE A O 1
ATOM 1675 N N . ASP A 1 215 ? -11.828 4.383 15.914 1.00 98.38 215 ASP A N 1
ATOM 1676 C CA . ASP A 1 215 ? -11.274 5.138 17.043 1.00 98.38 215 ASP A CA 1
ATOM 1677 C C . ASP A 1 215 ? -10.658 4.182 18.078 1.00 98.38 215 ASP A C 1
ATOM 1679 O O . ASP A 1 215 ? -9.680 4.488 18.756 1.00 98.38 215 ASP A O 1
ATOM 1683 N N . SER A 1 216 ? -11.221 2.974 18.193 1.00 98.50 216 SER A N 1
ATOM 1684 C CA . SER A 1 216 ? -10.916 2.050 19.283 1.00 98.50 216 SER A CA 1
ATOM 1685 C C . SER A 1 216 ? -10.857 0.582 18.853 1.00 98.50 216 SER A C 1
ATOM 1687 O O . SER A 1 216 ? -11.187 0.197 17.726 1.00 98.50 216 SER A O 1
ATOM 1689 N N . ILE A 1 217 ? -10.475 -0.278 19.803 1.00 98.69 217 ILE A N 1
ATOM 1690 C CA . ILE A 1 217 ? -10.548 -1.732 19.633 1.00 98.69 217 ILE A CA 1
ATOM 1691 C C . ILE A 1 217 ? -11.985 -2.213 19.380 1.00 98.69 217 ILE A C 1
ATOM 1693 O O . ILE A 1 217 ? -1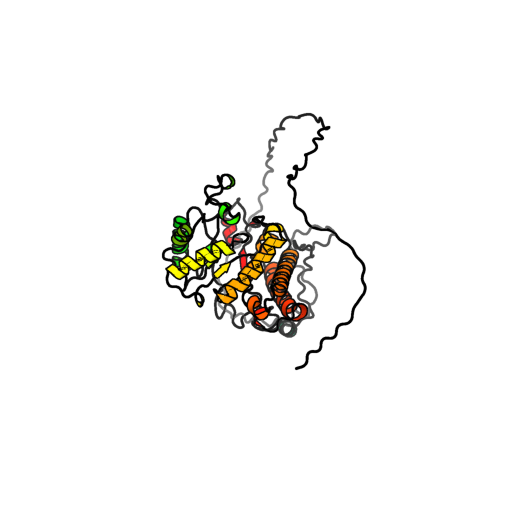2.174 -3.161 18.625 1.00 98.69 217 ILE A O 1
ATOM 1697 N N . ASP A 1 218 ? -13.003 -1.546 19.937 1.00 98.69 218 ASP A N 1
ATOM 1698 C CA . ASP A 1 218 ? -14.404 -1.938 19.742 1.00 98.69 218 ASP A CA 1
ATOM 1699 C C . ASP A 1 218 ? -14.843 -1.776 18.286 1.00 98.69 218 ASP A C 1
ATOM 1701 O O . ASP A 1 218 ? -15.625 -2.581 17.773 1.00 98.69 218 ASP A O 1
ATOM 1705 N N . ASP A 1 219 ? -14.299 -0.786 17.584 1.00 98.62 219 ASP A N 1
ATOM 1706 C CA . ASP A 1 219 ? -14.585 -0.582 16.167 1.00 98.62 219 ASP A CA 1
ATOM 1707 C C . ASP A 1 219 ? -13.865 -1.619 15.310 1.00 98.62 219 ASP A C 1
ATOM 1709 O O . ASP A 1 219 ? -14.463 -2.169 14.387 1.00 98.62 219 ASP A O 1
ATOM 1713 N N . MET A 1 220 ? -12.624 -1.978 15.658 1.00 98.75 220 MET A N 1
ATOM 1714 C CA . MET A 1 220 ? -11.918 -3.072 14.985 1.00 98.75 220 MET A CA 1
ATOM 1715 C C . MET A 1 220 ? -12.618 -4.424 15.203 1.00 98.75 220 MET A C 1
ATOM 1717 O O . MET A 1 220 ? -12.743 -5.201 14.254 1.00 98.75 220 MET A O 1
ATOM 1721 N N . ARG A 1 221 ? -13.144 -4.686 16.411 1.00 98.69 221 ARG A N 1
ATOM 1722 C CA . ARG A 1 221 ? -13.958 -5.880 16.710 1.00 98.69 221 ARG A CA 1
ATOM 1723 C C . ARG A 1 221 ? -15.183 -5.939 15.809 1.00 98.69 221 ARG A C 1
ATOM 1725 O O . ARG A 1 221 ? -15.401 -6.944 15.145 1.00 98.69 221 ARG A O 1
ATOM 1732 N N . ARG A 1 222 ? -15.946 -4.843 15.728 1.00 98.62 222 ARG A N 1
ATOM 1733 C CA . ARG A 1 222 ? -17.119 -4.738 14.841 1.00 98.62 222 ARG A CA 1
ATOM 1734 C C . ARG A 1 222 ? -16.740 -4.902 13.371 1.00 98.62 222 ARG A C 1
ATOM 1736 O O . ARG A 1 222 ? -17.457 -5.562 12.627 1.00 98.62 222 ARG A O 1
ATOM 1743 N N . LEU A 1 223 ? -15.620 -4.315 12.950 1.00 98.50 223 LEU A N 1
ATOM 1744 C CA . LEU A 1 223 ? -15.151 -4.369 11.568 1.00 98.50 223 LEU A CA 1
ATOM 1745 C C . LEU A 1 223 ? -14.799 -5.800 11.140 1.00 98.50 223 LEU A C 1
ATOM 1747 O O . LEU A 1 223 ? -15.082 -6.182 10.002 1.00 98.50 223 LEU A O 1
ATOM 1751 N N . MET A 1 224 ? -14.208 -6.589 12.040 1.00 98.25 224 MET A N 1
ATOM 1752 C CA . MET A 1 224 ? -13.730 -7.949 11.762 1.00 98.25 224 MET A CA 1
ATOM 1753 C C . MET A 1 224 ? -14.645 -9.060 12.297 1.00 98.25 224 MET A C 1
ATOM 1755 O O . MET A 1 224 ? -14.292 -10.237 12.201 1.00 98.25 224 MET A O 1
ATOM 1759 N N . ASP A 1 225 ? -15.821 -8.714 12.823 1.00 98.19 225 ASP A N 1
ATOM 1760 C CA . ASP A 1 225 ? -16.774 -9.679 13.370 1.00 98.19 225 ASP A CA 1
ATOM 1761 C C . ASP A 1 225 ? -17.179 -10.738 12.330 1.00 98.19 225 ASP A C 1
ATOM 1763 O O . ASP A 1 225 ? -17.549 -10.428 11.192 1.00 98.19 225 ASP A O 1
ATOM 1767 N N . GLY A 1 226 ? -17.073 -12.011 12.711 1.00 96.06 226 GLY A N 1
ATOM 1768 C CA . GLY A 1 226 ? -17.383 -13.152 11.847 1.00 96.06 226 GLY A CA 1
ATOM 1769 C C . GLY A 1 226 ? -16.481 -13.329 10.615 1.00 96.06 226 GLY A C 1
ATOM 1770 O O . GLY A 1 226 ? -16.837 -14.110 9.730 1.00 96.06 226 GLY A O 1
ATOM 1771 N N . ILE A 1 227 ? -15.345 -12.626 10.520 1.00 96.69 227 ILE A N 1
ATOM 1772 C CA . ILE A 1 227 ? -14.352 -12.807 9.450 1.00 96.69 227 ILE A CA 1
ATOM 1773 C C . ILE A 1 227 ? -13.228 -13.724 9.966 1.00 96.69 227 ILE A C 1
ATOM 1775 O O . ILE A 1 227 ? -12.583 -13.357 10.941 1.00 96.69 227 ILE A O 1
ATOM 1779 N N . PRO A 1 228 ? -12.934 -14.874 9.325 1.00 95.06 228 PRO A N 1
ATOM 1780 C CA . PRO A 1 228 ? -11.880 -15.783 9.784 1.00 95.06 228 PRO A CA 1
ATOM 1781 C C . PRO A 1 228 ? -10.486 -15.228 9.441 1.00 95.06 228 PRO A C 1
ATOM 1783 O O . PRO A 1 228 ? -9.998 -15.367 8.312 1.00 95.06 228 PRO A O 1
ATOM 1786 N N . LEU A 1 229 ? -9.847 -14.549 10.401 1.00 95.88 229 LEU A N 1
ATOM 1787 C CA . LEU A 1 229 ? -8.588 -13.810 10.195 1.00 95.88 229 LEU A CA 1
ATOM 1788 C C . LEU A 1 229 ? -7.349 -14.706 9.994 1.00 95.88 229 LEU A C 1
ATOM 1790 O O . LEU A 1 229 ? -6.294 -14.227 9.569 1.00 95.88 229 LEU A O 1
ATOM 1794 N N . ASP A 1 230 ? -7.470 -16.009 10.236 1.00 94.50 230 ASP A N 1
ATOM 1795 C CA . ASP A 1 230 ? -6.459 -17.021 9.933 1.00 94.50 230 ASP A CA 1
ATOM 1796 C C . ASP A 1 230 ? -6.518 -17.508 8.471 1.00 94.50 230 ASP A C 1
ATOM 1798 O O . ASP A 1 230 ? -5.507 -17.932 7.895 1.00 94.50 230 ASP A O 1
ATOM 1802 N N . GLU A 1 231 ? -7.677 -17.392 7.823 1.00 91.88 231 GLU A N 1
ATOM 1803 C CA . GLU A 1 231 ? -7.917 -17.800 6.436 1.00 91.88 231 GLU A CA 1
ATOM 1804 C C . GLU A 1 231 ? -7.863 -16.627 5.451 1.00 91.88 231 GLU A C 1
ATOM 1806 O O . GLU A 1 231 ? -7.282 -16.745 4.360 1.00 91.88 231 GLU A O 1
ATOM 1811 N N . VAL A 1 232 ? -8.418 -15.483 5.849 1.00 91.75 232 VAL A N 1
ATOM 1812 C CA . VAL A 1 232 ? -8.547 -14.288 5.016 1.00 91.75 232 VAL A CA 1
ATOM 1813 C C . VAL A 1 232 ? -7.355 -13.367 5.234 1.00 91.75 232 VAL A C 1
ATOM 1815 O O . VAL A 1 232 ? -7.077 -12.904 6.332 1.00 91.75 232 VAL A O 1
ATOM 1818 N N . SER A 1 233 ? -6.650 -13.043 4.150 1.00 92.62 233 SER A N 1
ATOM 1819 C CA . SER A 1 233 ? -5.613 -12.013 4.211 1.00 92.62 233 SER A CA 1
ATOM 1820 C C . SER A 1 233 ? -6.241 -10.624 4.134 1.00 92.62 233 SER A C 1
ATOM 1822 O O . SER A 1 233 ? -6.991 -10.363 3.189 1.00 92.62 233 SER A O 1
ATOM 1824 N N . THR A 1 234 ? -5.836 -9.705 5.011 1.00 94.31 234 THR A N 1
ATOM 1825 C CA . THR A 1 234 ? -6.342 -8.319 5.044 1.00 94.31 234 THR A CA 1
ATOM 1826 C C . THR A 1 234 ? -5.247 -7.308 4.716 1.00 94.31 234 THR A C 1
ATOM 1828 O O . THR A 1 234 ? -4.147 -7.361 5.251 1.00 94.31 234 THR A O 1
ATOM 1831 N N . SER A 1 235 ? -5.533 -6.378 3.807 1.00 96.50 235 SER A N 1
ATOM 1832 C CA . SER A 1 235 ? -4.674 -5.226 3.522 1.00 96.50 235 SER A CA 1
ATOM 1833 C C . SER A 1 235 ? -5.276 -3.982 4.163 1.00 96.50 235 SER A C 1
ATOM 1835 O O . SER A 1 235 ? -6.460 -3.721 3.990 1.00 96.50 235 SER A O 1
ATOM 1837 N N . MET A 1 236 ? -4.479 -3.193 4.866 1.00 98.06 236 MET A N 1
ATOM 1838 C CA . MET A 1 236 ? -4.892 -1.950 5.506 1.00 98.06 236 MET A CA 1
ATOM 1839 C C . MET A 1 236 ? -4.192 -0.781 4.814 1.00 98.06 236 MET A C 1
ATOM 1841 O O . MET A 1 236 ? -2.968 -0.638 4.897 1.00 98.06 236 MET A O 1
ATOM 1845 N N . THR A 1 237 ? -4.959 0.053 4.105 1.00 96.69 237 THR A N 1
ATOM 1846 C CA . THR A 1 237 ? -4.436 1.256 3.435 1.00 96.69 237 THR A CA 1
ATOM 1847 C C . THR A 1 237 ? -4.293 2.387 4.448 1.00 96.69 237 THR A C 1
ATOM 1849 O O . THR A 1 237 ? -5.053 3.350 4.459 1.00 96.69 237 THR A O 1
ATOM 1852 N N . ILE A 1 238 ? -3.318 2.222 5.336 1.00 98.00 238 ILE A N 1
ATOM 1853 C CA . ILE A 1 238 ? -3.042 3.107 6.463 1.00 98.00 238 ILE A CA 1
ATOM 1854 C C . ILE A 1 238 ? -1.538 3.378 6.554 1.00 98.00 238 ILE A C 1
ATOM 1856 O O . ILE A 1 238 ? -0.728 2.502 6.232 1.00 98.00 238 ILE A O 1
ATOM 1860 N N . ASN A 1 239 ? -1.162 4.601 6.938 1.00 98.56 239 ASN A N 1
ATOM 1861 C CA . ASN A 1 239 ? 0.224 5.079 6.878 1.00 98.56 239 ASN A CA 1
ATOM 1862 C C . ASN A 1 239 ? 0.675 5.666 8.215 1.00 98.56 239 ASN A C 1
ATOM 1864 O O . ASN A 1 239 ? 1.244 4.933 9.012 1.00 98.56 239 ASN A O 1
ATOM 1868 N N . ALA A 1 240 ? 0.395 6.941 8.501 1.00 97.75 240 ALA A N 1
ATOM 1869 C CA . ALA A 1 240 ? 0.890 7.595 9.716 1.00 97.75 240 ALA A CA 1
ATOM 1870 C C . ALA A 1 240 ? 0.458 6.889 11.018 1.00 97.75 240 ALA A C 1
ATOM 1872 O O . ALA A 1 240 ? 1.237 6.818 11.963 1.00 97.75 240 ALA A O 1
ATOM 1873 N N . THR A 1 241 ? -0.743 6.304 11.037 1.00 98.25 241 THR A N 1
ATOM 1874 C CA . THR A 1 241 ? -1.289 5.529 12.163 1.00 98.25 241 THR A CA 1
ATOM 1875 C C . THR A 1 241 ? -1.134 4.010 11.997 1.00 98.25 241 THR A C 1
ATOM 1877 O O . THR A 1 241 ? -1.721 3.238 12.753 1.00 98.25 241 THR A O 1
ATOM 1880 N N . ALA A 1 242 ? -0.329 3.536 11.037 1.00 98.44 242 ALA A N 1
ATOM 1881 C CA . ALA A 1 242 ? -0.268 2.117 10.672 1.00 98.44 242 ALA A CA 1
ATOM 1882 C C . ALA A 1 242 ? 0.079 1.179 11.832 1.00 98.44 242 ALA A C 1
ATOM 1884 O O . ALA A 1 242 ? -0.512 0.106 11.928 1.00 98.44 242 ALA A O 1
ATOM 1885 N N . ALA A 1 243 ? 1.000 1.580 12.711 1.00 98.00 243 ALA A N 1
ATOM 1886 C CA . ALA A 1 243 ? 1.382 0.778 13.870 1.00 98.00 243 ALA A CA 1
ATOM 1887 C C . ALA A 1 243 ? 0.204 0.566 14.838 1.00 98.00 243 ALA A C 1
ATOM 1889 O O . ALA A 1 243 ? -0.028 -0.554 15.284 1.00 98.00 243 ALA A O 1
ATOM 1890 N N . ALA A 1 244 ? -0.577 1.618 15.107 1.00 98.06 244 ALA A N 1
ATOM 1891 C CA . ALA A 1 244 ? -1.734 1.543 15.994 1.00 98.06 244 ALA A CA 1
ATOM 1892 C C . ALA A 1 244 ? -2.835 0.650 15.404 1.00 98.06 244 ALA A C 1
ATOM 1894 O O . ALA A 1 244 ? -3.314 -0.261 16.073 1.00 98.06 244 ALA A O 1
ATOM 1895 N N . LEU A 1 245 ? -3.186 0.844 14.128 1.00 98.62 245 LEU A N 1
ATOM 1896 C CA . LEU A 1 245 ? -4.220 0.033 13.474 1.00 98.62 245 LEU A CA 1
ATOM 1897 C C . LEU A 1 245 ? -3.788 -1.433 13.312 1.00 98.62 245 LEU A C 1
ATOM 1899 O O . LEU A 1 245 ? -4.633 -2.323 13.396 1.00 98.62 245 LEU A O 1
ATOM 1903 N N . LEU A 1 246 ? -2.489 -1.702 13.119 1.00 98.62 246 LEU A N 1
ATOM 1904 C CA . LEU A 1 246 ? -1.965 -3.069 13.127 1.00 98.62 246 LEU A CA 1
ATOM 1905 C C . LEU A 1 246 ? -2.109 -3.728 14.497 1.00 98.62 246 LEU A C 1
ATOM 1907 O O . LEU A 1 246 ? -2.544 -4.874 14.558 1.00 98.62 246 LEU A O 1
ATOM 1911 N N . LEU A 1 247 ? -1.795 -3.005 15.574 1.00 98.38 247 LEU A N 1
ATOM 1912 C CA . LEU A 1 247 ? -1.974 -3.508 16.932 1.00 98.38 247 LEU A CA 1
ATOM 1913 C C . LEU A 1 247 ? -3.445 -3.848 17.208 1.00 98.38 247 LEU A C 1
ATOM 1915 O O . LEU A 1 247 ? -3.733 -4.942 17.680 1.00 98.38 247 LEU A O 1
ATOM 1919 N N . LEU A 1 248 ? -4.383 -2.958 16.858 1.00 98.69 248 LEU A N 1
ATOM 1920 C CA . LEU A 1 248 ? -5.815 -3.240 17.017 1.00 98.69 248 LEU A CA 1
ATOM 1921 C C . LEU A 1 248 ? -6.238 -4.481 16.222 1.00 98.69 248 LEU A C 1
ATOM 1923 O O . LEU A 1 248 ? -6.956 -5.331 16.739 1.00 98.69 248 LEU A O 1
ATOM 1927 N N . TYR A 1 249 ? -5.776 -4.606 14.976 1.00 98.56 249 TYR A N 1
ATOM 1928 C CA . TYR A 1 249 ? -6.068 -5.768 14.139 1.00 98.56 249 TYR A CA 1
ATOM 1929 C C . TYR A 1 249 ? -5.523 -7.070 14.744 1.00 98.56 249 TYR A C 1
ATOM 1931 O O . TYR A 1 249 ? -6.226 -8.078 14.763 1.00 98.56 249 TYR A O 1
ATOM 1939 N N . GLN A 1 250 ? -4.285 -7.049 15.245 1.00 98.38 250 GLN A N 1
ATOM 1940 C CA . GLN A 1 250 ? -3.667 -8.197 15.905 1.00 98.38 250 GLN A CA 1
ATOM 1941 C C . GLN A 1 250 ? -4.449 -8.613 17.150 1.00 98.38 250 GLN A C 1
ATOM 1943 O O . GLN A 1 250 ? -4.773 -9.788 17.277 1.00 98.38 250 GLN A O 1
ATOM 1948 N N . LEU A 1 251 ? -4.800 -7.666 18.024 1.00 98.56 251 LEU A N 1
ATOM 1949 C CA . LEU A 1 251 ? -5.554 -7.958 19.245 1.00 98.56 251 LEU A CA 1
ATOM 1950 C C . LEU A 1 251 ? -6.902 -8.619 18.933 1.00 98.56 251 LEU A C 1
ATOM 1952 O O . LEU A 1 251 ? -7.265 -9.597 19.576 1.00 98.56 251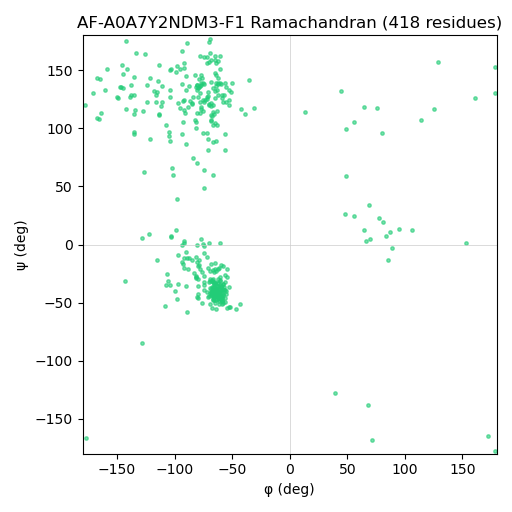 LEU A O 1
ATOM 1956 N N . VAL A 1 252 ? -7.617 -8.156 17.902 1.00 98.56 252 VAL A N 1
ATOM 1957 C CA . VAL A 1 252 ? -8.870 -8.805 17.476 1.00 98.56 252 VAL A CA 1
ATOM 1958 C C . VAL A 1 252 ? -8.629 -10.210 16.915 1.00 98.56 252 VAL A C 1
ATOM 1960 O O . VAL A 1 252 ? -9.430 -11.108 17.158 1.00 98.56 252 VAL A O 1
ATOM 1963 N N . ALA A 1 253 ? -7.533 -10.439 16.189 1.00 98.19 253 ALA A N 1
ATOM 1964 C CA . ALA A 1 253 ? -7.182 -11.782 15.725 1.00 98.19 253 ALA A CA 1
ATOM 1965 C C . ALA A 1 253 ? -6.845 -12.730 16.891 1.00 98.19 253 ALA A C 1
ATOM 1967 O O . ALA A 1 253 ? -7.290 -13.877 16.896 1.00 98.19 253 ALA A O 1
ATOM 1968 N N . GLU A 1 254 ? -6.126 -12.247 17.903 1.00 97.94 254 GLU A N 1
ATOM 1969 C CA . GLU A 1 254 ? -5.820 -13.003 19.122 1.00 97.94 254 GLU A CA 1
ATOM 1970 C C . GLU A 1 254 ? -7.088 -13.313 19.935 1.00 97.94 254 GLU A C 1
ATOM 1972 O O . GLU A 1 254 ? -7.257 -14.439 20.398 1.00 97.94 254 GLU A O 1
ATOM 1977 N N . GLU A 1 255 ? -8.030 -12.368 20.039 1.00 98.31 255 GLU A N 1
ATOM 1978 C CA . GLU A 1 255 ? -9.351 -12.587 20.655 1.00 98.31 255 GLU A CA 1
ATOM 1979 C C . GLU A 1 255 ? -10.169 -13.669 19.933 1.00 98.31 255 GLU A C 1
ATOM 1981 O O . GLU A 1 255 ? -10.937 -14.394 20.566 1.00 98.31 255 GLU A O 1
ATOM 1986 N N . GLN A 1 256 ? -9.979 -13.818 18.619 1.00 97.81 256 GLN A N 1
ATOM 1987 C CA . GLN A 1 256 ? -10.560 -14.901 17.820 1.00 97.81 256 GLN A CA 1
ATOM 1988 C C . GLN A 1 256 ? -9.786 -16.230 17.935 1.00 97.81 256 GLN A C 1
ATOM 1990 O O . GLN A 1 256 ? -10.176 -17.220 17.316 1.00 97.81 256 GLN A O 1
ATOM 1995 N N . GLY A 1 257 ? -8.700 -16.277 18.714 1.00 97.81 257 GLY A N 1
ATOM 1996 C CA . GLY A 1 257 ? -7.863 -17.463 18.898 1.00 97.81 257 GLY A CA 1
ATOM 1997 C C . GLY A 1 257 ? -6.914 -17.751 17.731 1.00 97.81 257 GLY A C 1
ATOM 1998 O O . GLY A 1 257 ? -6.518 -18.900 17.538 1.00 97.81 257 GLY A O 1
ATOM 1999 N N . VAL A 1 258 ? -6.568 -16.744 16.922 1.00 98.00 258 VAL A N 1
ATOM 2000 C CA . VAL A 1 258 ? -5.638 -16.901 15.796 1.00 98.00 258 VAL A CA 1
ATOM 2001 C C . VAL A 1 258 ? -4.193 -16.773 16.270 1.00 98.00 258 VAL A C 1
ATOM 2003 O O . VAL A 1 258 ? -3.785 -15.723 16.760 1.00 98.00 258 VAL A O 1
ATOM 2006 N N . ASP A 1 259 ? -3.392 -17.817 16.043 1.00 96.75 259 ASP A N 1
ATOM 2007 C CA . ASP A 1 259 ? -1.949 -17.776 16.297 1.00 96.75 259 ASP A CA 1
ATOM 2008 C C . ASP A 1 259 ? -1.264 -16.676 15.477 1.00 96.75 259 ASP A C 1
ATOM 2010 O O . ASP A 1 259 ? -1.504 -16.525 14.271 1.00 96.75 259 ASP A O 1
ATOM 2014 N N . ARG A 1 260 ? -0.334 -15.956 16.108 1.00 95.00 260 ARG A N 1
ATOM 2015 C CA . ARG A 1 260 ? 0.364 -14.804 15.519 1.00 95.00 260 ARG A CA 1
ATOM 2016 C C . ARG A 1 260 ? 1.077 -15.124 14.195 1.00 95.00 260 ARG A C 1
ATOM 2018 O O . ARG A 1 260 ? 1.104 -14.306 13.276 1.00 95.00 260 ARG A O 1
ATOM 2025 N N . GLU A 1 261 ? 1.573 -16.352 14.024 1.00 95.62 261 GLU A N 1
ATOM 2026 C CA . GLU A 1 261 ? 2.226 -16.818 12.794 1.00 95.62 261 GLU A CA 1
ATOM 2027 C C . GLU A 1 261 ? 1.243 -17.013 11.624 1.00 95.62 261 GLU A C 1
ATOM 2029 O O . GLU A 1 261 ? 1.657 -17.042 10.458 1.00 95.62 261 GLU A O 1
ATOM 2034 N N . ARG A 1 262 ? -0.058 -17.151 11.914 1.00 96.19 262 ARG A N 1
ATOM 2035 C CA . ARG A 1 262 ? -1.131 -17.342 10.925 1.00 96.19 262 ARG A CA 1
ATOM 2036 C C . ARG A 1 262 ? -1.783 -16.027 10.497 1.00 96.19 262 ARG A C 1
ATOM 2038 O O . ARG A 1 262 ? -2.435 -16.002 9.448 1.00 96.19 262 ARG A O 1
ATOM 2045 N N . ILE A 1 263 ? -1.559 -14.939 11.235 1.00 96.94 263 ILE A N 1
ATOM 2046 C CA . ILE A 1 263 ? -2.079 -13.607 10.915 1.00 96.94 263 ILE A CA 1
ATOM 2047 C C . ILE A 1 263 ? -1.403 -13.086 9.640 1.00 96.94 263 ILE A C 1
ATOM 2049 O O . ILE A 1 263 ? -0.211 -12.773 9.600 1.00 96.94 263 ILE A O 1
ATOM 2053 N N . ARG A 1 264 ? -2.175 -12.992 8.552 1.00 95.69 264 ARG A N 1
ATOM 2054 C CA . ARG A 1 264 ? -1.669 -12.612 7.224 1.00 95.69 264 ARG A CA 1
ATOM 2055 C C . ARG A 1 264 ? -2.274 -11.303 6.757 1.00 95.69 264 ARG A C 1
ATOM 2057 O O . ARG A 1 264 ? -3.484 -11.175 6.596 1.00 95.69 264 ARG A O 1
ATOM 2064 N N . GLY A 1 265 ? -1.422 -10.375 6.351 1.00 96.25 265 GLY A N 1
ATOM 2065 C CA . GLY A 1 265 ? -1.903 -9.115 5.816 1.00 96.25 265 GLY A CA 1
ATOM 2066 C C . GLY A 1 265 ? -0.814 -8.191 5.327 1.00 96.25 265 GLY A C 1
ATOM 2067 O O . GLY A 1 265 ? 0.325 -8.608 5.100 1.00 96.25 265 GLY A O 1
ATOM 2068 N N . THR A 1 266 ? -1.206 -6.946 5.110 1.00 98.31 266 THR A N 1
ATOM 2069 C CA . THR A 1 266 ? -0.321 -5.868 4.685 1.00 98.31 266 THR A CA 1
ATOM 2070 C C . THR A 1 266 ? -0.780 -4.571 5.329 1.00 98.31 266 THR A C 1
ATOM 2072 O O . THR A 1 266 ? -1.962 -4.255 5.262 1.00 98.31 266 THR A O 1
ATOM 2075 N N . VAL A 1 267 ? 0.138 -3.785 5.881 1.00 98.38 267 VAL A N 1
ATOM 2076 C CA . VAL A 1 267 ? -0.093 -2.346 6.094 1.00 98.38 267 VAL A CA 1
ATOM 2077 C C . VAL A 1 267 ? 0.566 -1.562 4.969 1.00 98.38 267 VAL A C 1
ATOM 2079 O O . VAL A 1 267 ? 1.587 -1.993 4.428 1.00 98.38 267 VAL A O 1
ATOM 2082 N N . GLN A 1 268 ? 0.002 -0.412 4.596 1.00 98.38 268 GLN A N 1
ATOM 2083 C CA . GLN A 1 268 ? 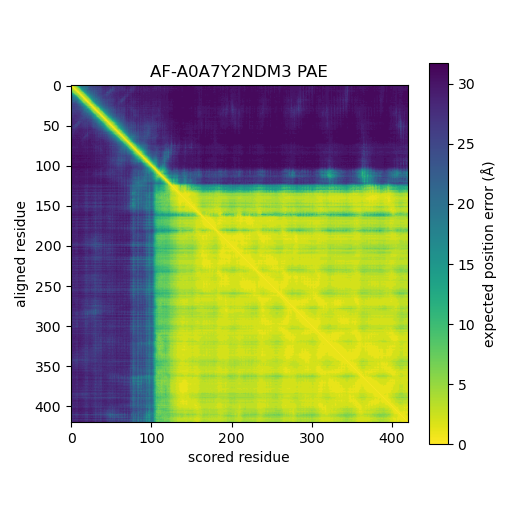0.626 0.406 3.562 1.00 98.38 268 GLN A CA 1
ATOM 2084 C C . GLN A 1 268 ? 1.937 1.024 4.055 1.00 98.38 268 GLN A C 1
ATOM 2086 O O . GLN A 1 268 ? 2.942 0.830 3.379 1.00 98.38 268 GLN A O 1
ATOM 2091 N N . ASN A 1 269 ? 1.933 1.681 5.222 1.00 98.62 269 ASN A N 1
ATOM 2092 C CA . ASN A 1 269 ? 3.122 2.124 5.972 1.00 98.62 269 ASN A CA 1
ATOM 2093 C C . ASN A 1 269 ? 4.203 2.858 5.137 1.00 98.62 269 ASN A C 1
ATOM 2095 O O . ASN A 1 269 ? 5.385 2.845 5.468 1.00 98.62 269 ASN A O 1
ATOM 2099 N N . ASP A 1 270 ? 3.816 3.495 4.028 1.00 98.56 270 ASP A N 1
ATOM 2100 C CA . ASP A 1 270 ? 4.723 4.247 3.155 1.00 98.56 270 ASP A CA 1
ATOM 2101 C C . ASP A 1 270 ? 4.509 5.733 3.426 1.00 98.56 270 ASP A C 1
ATOM 2103 O O . ASP A 1 270 ? 3.643 6.377 2.835 1.00 98.56 270 ASP A O 1
ATOM 2107 N N . ILE A 1 271 ? 5.255 6.268 4.384 1.00 98.38 271 ILE A N 1
ATOM 2108 C CA . ILE A 1 271 ? 5.135 7.664 4.804 1.00 98.38 271 ILE A CA 1
ATOM 2109 C C . ILE A 1 271 ? 5.782 8.655 3.820 1.00 98.38 271 ILE A C 1
ATOM 2111 O O . ILE A 1 271 ? 5.365 9.805 3.747 1.00 98.38 271 ILE A O 1
ATOM 2115 N N . LEU A 1 272 ? 6.751 8.235 2.996 1.00 98.56 272 LEU A N 1
ATOM 2116 C CA . LEU A 1 272 ? 7.455 9.122 2.062 1.00 98.56 272 LEU A CA 1
ATOM 2117 C C . LEU A 1 272 ? 6.520 9.594 0.951 1.00 98.56 272 LEU A C 1
ATOM 2119 O O . LEU A 1 272 ? 6.484 10.781 0.625 1.00 98.56 272 LEU A O 1
ATOM 2123 N N . LYS A 1 273 ? 5.704 8.687 0.402 1.00 98.06 273 LYS A N 1
ATOM 2124 C CA . LYS A 1 273 ? 4.695 9.069 -0.596 1.00 98.06 273 LYS A CA 1
ATOM 2125 C C . LYS A 1 273 ? 3.555 9.919 -0.025 1.00 98.06 273 LYS A C 1
ATOM 2127 O O . LYS A 1 273 ? 2.877 10.586 -0.808 1.00 98.06 273 LYS A O 1
ATOM 2132 N N . GLU A 1 274 ? 3.361 9.961 1.300 1.00 98.25 274 GLU A N 1
ATOM 2133 C CA . GLU A 1 274 ? 2.431 10.922 1.915 1.00 98.25 274 GLU A CA 1
ATOM 2134 C C . GLU A 1 274 ? 2.890 12.356 1.680 1.00 98.25 274 GLU A C 1
ATOM 2136 O O . GLU A 1 274 ? 2.099 13.172 1.219 1.00 98.25 274 GLU A O 1
ATOM 2141 N N . TYR A 1 275 ? 4.171 12.652 1.902 1.00 97.81 275 TYR A N 1
ATOM 2142 C CA . TYR A 1 275 ? 4.712 13.994 1.666 1.00 97.81 275 TYR A CA 1
ATOM 2143 C C . TYR A 1 275 ? 4.784 14.357 0.178 1.00 97.81 275 TYR A C 1
ATOM 2145 O O . TYR A 1 275 ? 4.692 15.529 -0.173 1.00 97.81 275 TYR A O 1
ATOM 2153 N N . ILE A 1 276 ? 4.962 13.363 -0.699 1.00 96.19 276 ILE A N 1
ATOM 2154 C CA . ILE A 1 276 ? 5.110 13.589 -2.144 1.00 96.19 276 ILE A CA 1
ATOM 2155 C C . ILE A 1 276 ? 3.757 13.812 -2.831 1.00 96.19 276 ILE A C 1
ATOM 2157 O O . ILE A 1 276 ? 3.671 14.651 -3.725 1.00 96.19 276 ILE A O 1
ATOM 2161 N N . ALA A 1 277 ? 2.727 13.032 -2.480 1.00 96.00 277 ALA A N 1
ATOM 2162 C CA . ALA A 1 277 ? 1.525 12.928 -3.314 1.00 96.00 277 ALA A CA 1
ATOM 2163 C C . ALA A 1 277 ? 0.188 12.808 -2.567 1.00 96.00 277 ALA A C 1
ATOM 2165 O O . ALA A 1 277 ? -0.827 13.229 -3.117 1.00 96.00 277 ALA A O 1
ATOM 2166 N N . ARG A 1 278 ? 0.143 12.194 -1.375 1.00 96.06 278 ARG A N 1
ATOM 2167 C CA . ARG A 1 278 ? -1.133 11.771 -0.758 1.00 96.06 278 ARG A CA 1
ATOM 2168 C C . ARG A 1 278 ? -1.616 12.657 0.394 1.00 96.06 278 ARG A C 1
ATOM 2170 O O . ARG A 1 278 ? -2.817 12.877 0.505 1.00 96.06 278 ARG A O 1
ATOM 2177 N N . GLY A 1 279 ? -0.707 13.207 1.194 1.00 94.94 279 GLY A N 1
ATOM 2178 C CA . GLY A 1 279 ? -1.002 14.247 2.178 1.00 94.94 279 GLY A CA 1
ATOM 2179 C C . GLY A 1 279 ? -1.529 13.794 3.545 1.00 94.94 279 GLY A C 1
ATOM 2180 O O . GLY A 1 279 ? -1.876 14.669 4.330 1.00 94.94 279 GLY A O 1
ATOM 2181 N N . THR A 1 280 ? -1.574 12.496 3.879 1.00 97.06 280 THR A N 1
ATOM 2182 C CA . THR A 1 280 ? -2.051 12.028 5.200 1.00 97.06 280 THR A CA 1
ATOM 2183 C C . THR A 1 280 ? -0.887 11.668 6.133 1.00 97.06 280 THR A C 1
ATOM 2185 O O . THR A 1 280 ? -0.716 10.516 6.544 1.00 97.06 280 THR A O 1
ATOM 2188 N N . TYR A 1 281 ? -0.026 12.644 6.412 1.00 97.25 281 TYR A N 1
ATOM 2189 C CA . TYR A 1 281 ? 1.062 12.529 7.386 1.00 97.25 281 TYR A CA 1
ATOM 2190 C C . TYR A 1 281 ? 0.710 13.274 8.679 1.00 97.25 281 TYR A C 1
ATOM 2192 O O . TYR A 1 281 ? 0.009 14.282 8.646 1.00 97.25 281 TYR A O 1
ATOM 2200 N N . ILE A 1 282 ? 1.235 12.801 9.813 1.00 98.00 282 ILE A N 1
ATOM 2201 C CA . ILE A 1 282 ? 1.027 13.426 11.133 1.00 98.00 282 ILE A CA 1
ATOM 2202 C C . ILE A 1 282 ? 2.314 14.105 11.605 1.00 98.00 282 ILE A C 1
ATOM 2204 O O . ILE A 1 282 ? 2.328 15.290 11.931 1.00 98.00 282 ILE A O 1
ATOM 2208 N N . TYR A 1 283 ? 3.421 13.363 11.613 1.00 97.62 283 TYR A N 1
ATOM 2209 C CA . TYR A 1 283 ? 4.702 13.842 12.128 1.00 97.62 283 TYR A CA 1
ATOM 2210 C C . TYR A 1 283 ? 5.576 14.447 11.015 1.00 97.62 283 TYR A C 1
ATOM 2212 O O . TYR A 1 283 ? 5.299 14.248 9.828 1.00 97.62 283 TYR A O 1
ATOM 2220 N N . PRO A 1 284 ? 6.655 15.178 11.352 1.00 98.06 284 PRO A N 1
ATOM 2221 C CA . PRO A 1 284 ? 7.695 15.544 10.390 1.00 98.06 284 PRO A CA 1
ATOM 2222 C C . PRO A 1 284 ? 8.387 14.313 9.764 1.00 98.06 284 PRO A C 1
ATOM 2224 O O . PRO A 1 284 ? 8.321 13.226 10.340 1.00 98.06 284 PRO A O 1
ATOM 2227 N N . PRO A 1 285 ? 9.091 14.458 8.623 1.00 97.38 285 PRO A N 1
ATOM 2228 C CA . PRO A 1 285 ? 9.658 13.319 7.894 1.00 97.38 285 PRO A CA 1
ATOM 2229 C C . PRO A 1 285 ? 10.585 12.408 8.708 1.00 97.38 285 PRO A C 1
ATOM 2231 O O . PRO A 1 285 ? 10.474 11.193 8.604 1.00 97.38 285 PRO A O 1
ATOM 2234 N N . GLU A 1 286 ? 11.472 12.963 9.533 1.00 96.50 286 GLU A N 1
ATOM 2235 C CA . GLU A 1 286 ? 12.448 12.187 10.312 1.00 96.50 286 GLU A CA 1
ATOM 2236 C C . GLU A 1 286 ? 11.798 11.255 11.361 1.00 96.50 286 GLU A C 1
ATOM 2238 O O . GLU A 1 286 ? 12.005 10.041 11.277 1.00 96.50 286 GLU A O 1
ATOM 2243 N N . PRO A 1 287 ? 10.951 11.735 12.300 1.00 97.25 287 PRO A N 1
ATOM 2244 C CA . PRO A 1 287 ? 10.270 10.844 13.243 1.00 97.25 287 PRO A CA 1
ATOM 2245 C C . PRO A 1 287 ? 9.293 9.883 12.554 1.00 97.25 287 PRO A C 1
ATOM 2247 O O . PRO A 1 287 ? 9.149 8.747 12.999 1.00 97.25 287 PRO A O 1
ATOM 2250 N N . SER A 1 288 ? 8.663 10.301 11.455 1.00 97.94 288 SER A N 1
ATOM 2251 C CA . SER A 1 288 ? 7.840 9.431 10.612 1.00 97.94 288 SER A CA 1
ATOM 2252 C C . SER A 1 288 ? 8.638 8.271 10.011 1.00 97.94 288 SER A C 1
ATOM 2254 O O . SER A 1 288 ? 8.198 7.125 10.057 1.00 97.94 288 SER A O 1
ATOM 2256 N N . MET A 1 289 ? 9.823 8.554 9.462 1.00 97.69 289 MET A N 1
ATOM 2257 C CA . MET A 1 289 ? 10.707 7.538 8.890 1.00 97.69 289 MET A CA 1
ATOM 2258 C C . MET A 1 289 ? 11.180 6.537 9.937 1.00 97.69 289 MET A C 1
ATOM 2260 O O . MET A 1 289 ? 11.269 5.358 9.618 1.00 97.69 289 MET A O 1
ATOM 2264 N N . ARG A 1 290 ? 11.419 6.977 11.179 1.00 97.25 290 ARG A N 1
ATOM 2265 C CA . ARG A 1 290 ? 11.815 6.111 12.301 1.00 97.25 290 ARG A CA 1
ATOM 2266 C C . ARG A 1 290 ? 10.776 5.027 12.625 1.00 97.25 290 ARG A C 1
ATOM 2268 O O . ARG A 1 290 ? 11.152 3.919 12.980 1.00 97.25 290 ARG A O 1
ATOM 2275 N N . LEU A 1 291 ? 9.480 5.318 12.484 1.00 98.12 291 LEU A N 1
ATOM 2276 C CA . LEU A 1 291 ? 8.406 4.361 12.800 1.00 98.12 291 LEU A CA 1
ATOM 2277 C C . LEU A 1 291 ? 8.334 3.178 11.823 1.00 98.12 291 LEU A C 1
ATOM 2279 O O . LEU A 1 291 ? 7.808 2.120 12.164 1.00 98.12 291 LEU A O 1
ATOM 2283 N N . VAL A 1 292 ? 8.854 3.341 10.607 1.00 98.38 292 VAL A N 1
ATOM 2284 C CA . VAL A 1 292 ? 8.816 2.292 9.584 1.00 98.38 292 VAL A CA 1
ATOM 2285 C C . VAL A 1 292 ? 9.694 1.084 9.954 1.00 98.38 292 VAL A C 1
ATOM 2287 O O . VAL A 1 292 ? 9.147 -0.020 10.005 1.00 98.38 292 VAL A O 1
ATOM 2290 N N . PRO A 1 293 ? 11.003 1.231 10.252 1.00 98.12 293 PRO A N 1
ATOM 2291 C CA . PRO A 1 293 ? 11.832 0.113 10.694 1.00 98.12 293 PRO A CA 1
ATOM 2292 C C . PRO A 1 293 ? 11.424 -0.436 12.068 1.00 98.12 293 PRO A C 1
ATOM 2294 O O . PRO A 1 293 ? 11.531 -1.644 12.261 1.00 98.12 293 PRO A O 1
ATOM 2297 N N . ASP A 1 294 ? 10.871 0.378 12.976 1.00 98.31 294 ASP A N 1
ATOM 2298 C CA . ASP A 1 294 ? 10.273 -0.131 14.224 1.00 98.31 294 ASP A CA 1
ATOM 2299 C C . ASP A 1 294 ? 9.174 -1.166 13.925 1.00 98.31 294 ASP A C 1
ATOM 2301 O O . ASP A 1 294 ? 9.150 -2.252 14.507 1.00 98.31 294 ASP A O 1
ATOM 2305 N N . LEU A 1 295 ? 8.288 -0.867 12.965 1.00 98.44 295 LEU A N 1
ATOM 2306 C CA . LEU A 1 295 ? 7.236 -1.797 12.558 1.00 98.44 295 LEU A CA 1
ATOM 2307 C C . LEU A 1 295 ? 7.800 -3.042 11.860 1.00 98.44 295 LEU A C 1
ATOM 2309 O O . LEU A 1 295 ? 7.218 -4.123 11.967 1.00 98.44 295 LEU A O 1
ATOM 2313 N N . PHE A 1 296 ? 8.928 -2.912 11.149 1.00 98.44 296 PHE A N 1
ATOM 2314 C CA . PHE A 1 296 ? 9.609 -4.054 10.531 1.00 98.44 296 PHE A CA 1
ATOM 2315 C C . PHE A 1 296 ? 10.130 -5.005 11.603 1.00 98.44 296 PHE A C 1
ATOM 2317 O O . PHE A 1 296 ? 9.836 -6.198 11.539 1.00 98.44 296 PHE A O 1
ATOM 2324 N N . ALA A 1 297 ? 10.845 -4.465 12.593 1.00 97.88 297 ALA A N 1
ATOM 2325 C CA . ALA A 1 297 ? 11.376 -5.218 13.722 1.00 97.88 297 ALA A CA 1
ATOM 2326 C C . ALA A 1 297 ? 10.252 -5.908 14.508 1.00 97.88 297 ALA A C 1
ATOM 2328 O O . ALA A 1 297 ? 10.326 -7.106 14.775 1.00 97.88 297 ALA A O 1
ATOM 2329 N N . TYR A 1 298 ? 9.172 -5.174 14.799 1.00 98.00 298 TYR A N 1
ATOM 2330 C CA . TYR A 1 298 ? 8.007 -5.715 15.495 1.00 98.00 298 TYR A CA 1
ATOM 2331 C C . TYR A 1 298 ? 7.380 -6.892 14.743 1.00 98.00 298 TYR A C 1
ATOM 2333 O O . TYR A 1 298 ? 7.201 -7.969 15.304 1.00 98.00 298 TYR A O 1
ATOM 2341 N N . CYS A 1 299 ? 7.087 -6.726 13.450 1.00 97.81 299 CYS A N 1
ATOM 2342 C CA . CYS A 1 299 ? 6.469 -7.798 12.672 1.00 97.81 299 CYS A CA 1
ATOM 2343 C C . CYS A 1 299 ? 7.407 -8.995 12.480 1.00 97.81 299 CYS A C 1
ATOM 2345 O O . CYS A 1 299 ? 6.926 -10.118 12.381 1.00 97.81 299 CYS A O 1
ATOM 2347 N N . ALA A 1 300 ? 8.725 -8.793 12.421 1.00 95.19 300 ALA A N 1
ATOM 2348 C CA . ALA A 1 300 ? 9.669 -9.905 12.353 1.00 95.19 300 ALA A CA 1
ATOM 2349 C C . ALA A 1 300 ? 9.593 -10.797 13.606 1.00 95.19 300 ALA A C 1
ATOM 2351 O O . ALA A 1 300 ? 9.668 -12.019 13.480 1.00 95.19 300 ALA A O 1
ATOM 2352 N N . ALA A 1 301 ? 9.401 -10.195 14.783 1.00 95.12 301 ALA A N 1
ATOM 2353 C CA . ALA A 1 301 ? 9.290 -10.906 16.054 1.00 95.12 301 ALA A CA 1
ATOM 2354 C C . ALA A 1 301 ? 7.889 -11.494 16.302 1.00 95.12 301 ALA A C 1
ATOM 2356 O O . ALA A 1 301 ? 7.773 -12.647 16.714 1.00 95.12 301 ALA A O 1
ATOM 2357 N N . GLU A 1 302 ? 6.836 -10.716 16.039 1.00 96.75 302 GLU A N 1
ATOM 2358 C CA . GLU A 1 302 ? 5.474 -11.049 16.473 1.00 96.75 302 GLU A CA 1
ATOM 2359 C C . GLU A 1 302 ? 4.553 -11.487 15.333 1.00 96.75 302 GLU A C 1
ATOM 2361 O O . GLU A 1 302 ? 3.732 -12.377 15.515 1.00 96.75 302 GLU A O 1
ATOM 2366 N N . LEU A 1 303 ? 4.694 -10.923 14.131 1.00 97.31 303 LEU A N 1
ATOM 2367 C CA . LEU A 1 303 ? 3.784 -11.172 13.005 1.00 97.31 303 LEU A CA 1
ATOM 2368 C C . LEU A 1 303 ? 4.552 -11.610 11.750 1.00 97.31 303 LEU A C 1
ATOM 2370 O O . LEU A 1 303 ? 4.507 -10.933 10.713 1.00 97.31 303 LEU A O 1
ATOM 2374 N N . PRO A 1 304 ? 5.257 -12.756 11.787 1.00 95.00 304 PRO A N 1
ATOM 2375 C CA . PRO A 1 304 ? 6.244 -13.106 10.769 1.00 95.00 304 PRO A CA 1
ATOM 2376 C C . PRO A 1 304 ? 5.634 -13.319 9.384 1.00 95.00 304 PRO A C 1
ATOM 2378 O O . PRO A 1 304 ? 6.373 -13.350 8.400 1.00 95.00 304 PRO A O 1
ATOM 2381 N N . ALA A 1 305 ? 4.311 -13.487 9.272 1.00 95.38 305 ALA A N 1
ATOM 2382 C CA . ALA A 1 305 ? 3.582 -13.626 8.014 1.00 95.38 305 ALA A CA 1
ATOM 2383 C C . ALA A 1 305 ? 3.087 -12.294 7.408 1.00 95.38 305 ALA A C 1
ATOM 2385 O O . ALA A 1 305 ? 2.627 -12.292 6.258 1.00 95.38 305 ALA A O 1
ATOM 2386 N N . TRP A 1 306 ? 3.232 -11.176 8.123 1.00 97.94 306 TRP A N 1
ATOM 2387 C CA . TRP A 1 306 ? 2.759 -9.852 7.725 1.00 97.94 306 TRP A CA 1
ATOM 2388 C C . TRP A 1 306 ? 3.674 -9.171 6.697 1.00 97.94 306 TRP A C 1
ATOM 2390 O O . TRP A 1 306 ? 4.898 -9.286 6.747 1.00 97.94 306 TRP A O 1
ATOM 2400 N N . ASN A 1 307 ? 3.093 -8.447 5.737 1.00 98.06 307 ASN A N 1
ATOM 2401 C CA . ASN A 1 307 ? 3.846 -7.553 4.858 1.00 98.06 307 ASN A CA 1
ATOM 2402 C C . ASN A 1 307 ? 3.889 -6.164 5.495 1.00 98.06 307 ASN A C 1
ATOM 2404 O O . ASN A 1 307 ? 2.871 -5.486 5.629 1.00 98.06 307 ASN A O 1
ATOM 2408 N N . THR A 1 308 ? 5.083 -5.750 5.892 1.00 97.94 308 THR A N 1
ATOM 2409 C CA . THR A 1 308 ? 5.301 -4.618 6.803 1.00 97.94 308 THR A CA 1
ATOM 2410 C C . THR A 1 308 ? 5.195 -3.248 6.139 1.00 97.94 308 THR A C 1
ATOM 2412 O O . THR A 1 308 ? 5.118 -2.225 6.820 1.00 97.94 308 THR A O 1
ATOM 2415 N N . ILE A 1 309 ? 5.197 -3.224 4.807 1.00 98.81 309 ILE A N 1
ATOM 2416 C CA . ILE A 1 309 ? 5.043 -2.028 3.986 1.00 98.81 309 ILE A CA 1
ATOM 2417 C C . ILE A 1 309 ? 4.568 -2.404 2.584 1.00 98.81 309 ILE A C 1
ATOM 2419 O O . ILE A 1 309 ? 4.896 -3.471 2.044 1.00 98.81 309 ILE A O 1
ATOM 2423 N N . SER A 1 310 ? 3.839 -1.481 1.969 1.00 98.56 310 SER A N 1
ATOM 2424 C CA . SER A 1 310 ? 3.496 -1.483 0.555 1.00 98.56 310 SER A CA 1
ATOM 2425 C C . SER A 1 310 ? 4.021 -0.203 -0.098 1.00 98.56 310 SER A C 1
ATOM 2427 O O . SER A 1 310 ? 3.321 0.808 -0.166 1.00 98.56 310 SER A O 1
ATOM 2429 N N . ILE A 1 311 ? 5.252 -0.259 -0.608 1.00 98.81 311 ILE A N 1
ATOM 2430 C CA . ILE A 1 311 ? 5.977 0.865 -1.216 1.00 98.81 311 ILE A CA 1
ATOM 2431 C C . ILE A 1 311 ? 5.262 1.288 -2.509 1.00 98.81 311 ILE A C 1
ATOM 2433 O O . ILE A 1 311 ? 5.177 0.532 -3.481 1.00 98.81 311 ILE A O 1
ATOM 2437 N N . SER A 1 312 ? 4.679 2.482 -2.512 1.00 98.56 312 SER A N 1
ATOM 2438 C CA . SER A 1 312 ? 3.558 2.831 -3.383 1.00 98.56 312 SER A CA 1
ATOM 2439 C C . SER A 1 312 ? 3.913 3.861 -4.455 1.00 98.56 312 SER A C 1
ATOM 2441 O O . SER A 1 312 ? 4.198 5.020 -4.164 1.00 98.56 312 SER A O 1
ATOM 2443 N N . GLY A 1 313 ? 3.772 3.465 -5.717 1.00 98.50 313 GLY A N 1
ATOM 2444 C CA . GLY A 1 313 ? 3.728 4.356 -6.878 1.00 98.50 313 GLY A CA 1
ATOM 2445 C C . GLY A 1 313 ? 2.324 4.796 -7.273 1.00 98.50 313 GLY A C 1
ATOM 2446 O O . GLY A 1 313 ? 2.183 5.845 -7.894 1.00 98.50 313 GLY A O 1
ATOM 2447 N N . TYR A 1 314 ? 1.280 4.067 -6.852 1.00 98.56 314 TYR A N 1
ATOM 2448 C CA . TYR A 1 314 ? -0.110 4.371 -7.215 1.00 98.56 314 TYR A CA 1
ATOM 2449 C C . TYR A 1 314 ? -0.470 5.855 -7.047 1.00 98.56 314 TYR A C 1
ATOM 2451 O O . TYR A 1 314 ? -0.849 6.520 -8.006 1.00 98.56 314 TYR A O 1
ATOM 2459 N N . HIS A 1 315 ? -0.270 6.387 -5.841 1.00 98.31 315 HIS A N 1
ATOM 2460 C CA . HIS A 1 315 ? -0.603 7.768 -5.483 1.00 98.31 315 HIS A CA 1
ATOM 2461 C C . HIS A 1 315 ? 0.242 8.791 -6.249 1.00 98.31 315 HIS A C 1
ATOM 2463 O O . HIS A 1 315 ? -0.260 9.828 -6.660 1.00 98.31 315 HIS A O 1
ATOM 2469 N N . ILE A 1 316 ? 1.517 8.475 -6.488 1.00 98.25 316 ILE A N 1
ATOM 2470 C CA . ILE A 1 316 ? 2.438 9.321 -7.253 1.00 98.25 316 ILE A CA 1
ATOM 2471 C C . ILE A 1 316 ? 1.970 9.417 -8.716 1.00 98.25 316 ILE A C 1
ATOM 2473 O O . ILE A 1 316 ? 2.060 10.476 -9.339 1.00 98.25 316 ILE A O 1
ATOM 2477 N N . ARG A 1 317 ? 1.451 8.325 -9.290 1.00 97.50 317 ARG A N 1
ATOM 2478 C CA . ARG A 1 317 ? 0.856 8.311 -10.636 1.00 97.50 317 ARG A CA 1
ATOM 2479 C C . ARG A 1 317 ? -0.474 9.053 -10.684 1.00 97.50 317 ARG A C 1
ATOM 2481 O O . ARG A 1 317 ? -0.648 9.879 -11.572 1.00 97.50 317 ARG A O 1
ATOM 2488 N N . GLU A 1 318 ? -1.357 8.830 -9.712 1.00 97.81 318 GLU A N 1
ATOM 2489 C CA . GLU A 1 318 ? -2.636 9.551 -9.607 1.00 97.81 318 GLU A CA 1
ATOM 2490 C C . GLU A 1 318 ? -2.446 11.065 -9.408 1.00 97.81 318 GLU A C 1
ATOM 2492 O O . GLU A 1 318 ? -3.252 11.849 -9.899 1.00 97.81 318 GLU A O 1
ATOM 2497 N N . ALA A 1 319 ? -1.348 11.493 -8.773 1.00 97.19 319 ALA A N 1
ATOM 2498 C CA . ALA A 1 319 ? -0.961 12.902 -8.652 1.00 97.19 319 ALA A CA 1
ATOM 2499 C C . ALA A 1 319 ? -0.397 13.515 -9.955 1.00 97.19 319 ALA A C 1
ATOM 2501 O O . ALA A 1 319 ? -0.059 14.698 -9.983 1.00 97.19 319 ALA A O 1
ATOM 2502 N N . GLY A 1 320 ? -0.295 12.735 -11.040 1.00 95.62 320 GLY A N 1
ATOM 2503 C CA . GLY A 1 320 ? 0.058 13.221 -12.377 1.00 95.62 320 GLY A CA 1
ATOM 2504 C C . GLY A 1 320 ? 1.471 12.885 -12.858 1.00 95.62 320 GLY A C 1
ATOM 2505 O O . GLY A 1 320 ? 1.915 13.443 -13.862 1.00 95.62 320 GLY A O 1
ATOM 2506 N N . SER A 1 321 ? 2.200 11.989 -12.187 1.00 96.56 321 SER A N 1
ATOM 2507 C CA . SER A 1 321 ? 3.524 11.573 -12.670 1.00 96.56 321 SER A CA 1
ATOM 2508 C C . SER A 1 321 ? 3.461 10.714 -13.944 1.00 96.56 321 SER A C 1
ATOM 2510 O O . SER A 1 321 ? 2.468 10.057 -14.258 1.00 96.56 321 SER A O 1
ATOM 2512 N N . THR A 1 322 ? 4.556 10.686 -14.702 1.00 95.81 322 THR A N 1
ATOM 2513 C CA . THR A 1 322 ? 4.763 9.733 -15.806 1.00 95.81 322 THR A CA 1
ATOM 2514 C C . THR A 1 322 ? 5.079 8.324 -15.279 1.00 95.81 322 THR A C 1
ATOM 2516 O O . THR A 1 322 ? 5.554 8.179 -14.156 1.00 95.81 322 THR A O 1
ATOM 2519 N N . ALA A 1 323 ? 4.921 7.272 -16.095 1.00 95.44 323 ALA A N 1
ATOM 2520 C CA . ALA A 1 323 ? 5.262 5.900 -15.689 1.00 95.44 323 ALA A CA 1
ATOM 2521 C C . ALA A 1 323 ? 6.739 5.763 -15.265 1.00 95.44 323 ALA A C 1
ATOM 2523 O O . ALA A 1 323 ? 7.075 5.005 -14.357 1.00 95.44 323 ALA A O 1
ATOM 2524 N N . ALA A 1 324 ? 7.634 6.519 -15.911 1.00 96.25 324 ALA A N 1
ATOM 2525 C CA . ALA A 1 324 ? 9.050 6.550 -15.560 1.00 96.25 324 ALA A CA 1
ATOM 2526 C C . ALA A 1 324 ? 9.300 7.230 -14.203 1.00 96.25 324 ALA A C 1
ATOM 2528 O O . ALA A 1 324 ? 10.101 6.728 -13.415 1.00 96.25 324 ALA A O 1
ATOM 2529 N N . GLN A 1 325 ? 8.609 8.340 -13.922 1.00 97.75 325 GLN A N 1
ATOM 2530 C CA . GLN A 1 325 ? 8.672 9.022 -12.624 1.00 97.75 325 GLN A CA 1
ATOM 2531 C C . GLN A 1 325 ? 8.092 8.152 -11.509 1.00 97.75 325 GLN A C 1
ATOM 2533 O O . GLN A 1 325 ? 8.732 8.024 -10.472 1.00 97.75 325 GLN A O 1
ATOM 2538 N N . GLU A 1 326 ? 6.948 7.499 -11.740 1.00 98.56 326 GLU A N 1
ATOM 2539 C CA . GLU A 1 326 ? 6.356 6.537 -10.804 1.00 98.56 326 GLU A CA 1
ATOM 2540 C C . GLU A 1 326 ? 7.392 5.474 -10.405 1.00 98.56 326 GLU A C 1
ATOM 2542 O O . GLU A 1 326 ? 7.697 5.314 -9.228 1.00 98.56 326 GLU A O 1
ATOM 2547 N N . VAL A 1 327 ? 8.022 4.807 -11.381 1.00 98.56 327 VAL A N 1
ATOM 2548 C CA . VAL A 1 327 ? 9.056 3.794 -11.101 1.00 98.56 327 VAL A CA 1
ATOM 2549 C C . VAL A 1 327 ? 10.254 4.387 -10.362 1.00 98.56 327 VAL A C 1
ATOM 2551 O O . VAL A 1 327 ? 10.722 3.793 -9.391 1.00 98.56 327 VAL A O 1
ATOM 2554 N N . GLY A 1 328 ? 10.760 5.536 -10.818 1.00 98.44 328 GLY A N 1
ATOM 2555 C CA . GLY A 1 328 ? 11.936 6.180 -10.238 1.00 98.44 328 GLY A CA 1
ATOM 2556 C C . GLY A 1 328 ? 11.728 6.571 -8.777 1.00 98.44 328 GLY A C 1
ATOM 2557 O O . GLY A 1 328 ? 12.527 6.191 -7.924 1.00 98.44 328 GLY A O 1
ATOM 2558 N N . PHE A 1 329 ? 10.638 7.280 -8.481 1.00 98.69 329 PHE A N 1
ATOM 2559 C CA . PHE A 1 329 ? 10.330 7.752 -7.132 1.00 98.69 329 PHE A CA 1
ATOM 2560 C C . PHE A 1 329 ? 9.999 6.598 -6.185 1.00 98.69 329 PHE A C 1
ATOM 2562 O O . PHE A 1 329 ? 10.528 6.544 -5.080 1.00 98.69 329 PHE A O 1
ATOM 2569 N N . THR A 1 330 ? 9.205 5.617 -6.618 1.00 98.88 330 THR A N 1
ATOM 2570 C CA . THR A 1 330 ? 8.837 4.483 -5.759 1.00 98.88 330 THR A CA 1
ATOM 2571 C C . THR A 1 330 ? 10.029 3.586 -5.432 1.00 98.88 330 THR A C 1
ATOM 2573 O O . THR A 1 330 ? 10.169 3.152 -4.291 1.00 98.88 330 THR A O 1
ATOM 2576 N N . ILE A 1 331 ? 10.925 3.320 -6.389 1.00 98.75 331 ILE A N 1
ATOM 2577 C CA . ILE A 1 331 ? 12.146 2.546 -6.106 1.00 98.75 331 ILE A CA 1
ATOM 2578 C C . ILE A 1 331 ? 13.104 3.344 -5.217 1.00 98.75 331 ILE A C 1
ATOM 2580 O O . ILE A 1 331 ? 13.722 2.756 -4.331 1.00 98.75 331 ILE A O 1
ATOM 2584 N N . ALA A 1 332 ? 13.206 4.663 -5.403 1.00 98.81 332 ALA A N 1
ATOM 2585 C CA . ALA A 1 332 ? 13.999 5.516 -4.521 1.00 98.81 332 ALA A CA 1
ATOM 2586 C C . ALA A 1 332 ? 13.475 5.483 -3.074 1.00 98.81 332 ALA A C 1
ATOM 2588 O O . ALA A 1 332 ? 14.270 5.263 -2.163 1.00 98.81 332 ALA A O 1
ATOM 2589 N N . ASN A 1 333 ? 12.157 5.593 -2.868 1.00 98.81 333 ASN A N 1
ATOM 2590 C CA . ASN A 1 333 ? 11.539 5.428 -1.547 1.00 98.81 333 ASN A CA 1
ATOM 2591 C C . ASN A 1 333 ? 11.843 4.043 -0.962 1.00 98.81 333 ASN A C 1
ATOM 2593 O O . ASN A 1 333 ? 12.248 3.936 0.190 1.00 98.81 333 ASN A O 1
ATOM 2597 N N . GLY A 1 334 ? 11.711 2.981 -1.765 1.00 98.75 334 GLY A N 1
ATOM 2598 C CA . GLY A 1 334 ? 12.029 1.620 -1.329 1.00 98.75 334 GLY A CA 1
ATOM 2599 C C . GLY A 1 334 ? 13.471 1.461 -0.848 1.00 98.75 334 GLY A C 1
ATOM 2600 O O . GLY A 1 334 ? 13.705 0.853 0.192 1.00 98.75 334 GLY A O 1
ATOM 2601 N N . LEU A 1 335 ? 14.436 2.048 -1.560 1.00 98.81 335 LEU A N 1
ATOM 2602 C CA . LEU A 1 335 ? 15.837 2.056 -1.131 1.00 98.81 335 LEU A CA 1
ATOM 2603 C C . LEU A 1 335 ? 16.060 2.894 0.133 1.00 98.81 335 LEU A C 1
ATOM 2605 O O . LEU A 1 335 ? 16.860 2.495 0.971 1.00 98.81 335 LEU A O 1
ATOM 2609 N N . ALA A 1 336 ? 15.352 4.015 0.293 1.00 98.75 336 ALA A N 1
ATOM 2610 C CA . ALA A 1 336 ? 15.423 4.821 1.510 1.00 98.75 336 ALA A CA 1
ATOM 2611 C C . ALA A 1 336 ? 14.909 4.049 2.737 1.00 98.75 336 ALA A C 1
ATOM 2613 O O . ALA A 1 336 ? 15.518 4.120 3.798 1.00 98.75 336 ALA A O 1
ATOM 2614 N N . TYR A 1 337 ? 13.842 3.255 2.589 1.00 98.81 337 TYR A N 1
ATOM 2615 C CA . TYR A 1 337 ? 13.362 2.375 3.661 1.00 98.81 337 TYR A CA 1
ATOM 2616 C C . TYR A 1 337 ? 14.333 1.250 3.997 1.00 98.81 337 TYR A C 1
ATOM 2618 O O . TYR A 1 337 ? 14.520 0.936 5.169 1.00 98.81 337 TYR A O 1
ATOM 2626 N N . VAL A 1 338 ? 14.955 0.651 2.980 1.00 98.75 338 VAL A N 1
ATOM 2627 C CA . VAL A 1 338 ? 15.992 -0.365 3.187 1.00 98.75 338 VAL A CA 1
ATOM 2628 C C . VAL A 1 338 ? 17.176 0.227 3.948 1.00 98.75 338 VAL A C 1
ATOM 2630 O O . VAL A 1 338 ? 17.655 -0.404 4.884 1.00 98.75 338 VAL A O 1
ATOM 2633 N N . GLU A 1 339 ? 17.627 1.430 3.590 1.00 98.44 339 GLU A N 1
ATOM 2634 C CA . GLU A 1 339 ? 18.739 2.077 4.289 1.00 98.44 339 GLU A CA 1
ATOM 2635 C C . GLU A 1 339 ? 18.366 2.449 5.726 1.00 98.44 339 GLU A C 1
ATOM 2637 O O . GLU A 1 339 ? 19.095 2.084 6.641 1.00 98.44 339 GLU A O 1
ATOM 2642 N N . ALA A 1 340 ? 17.189 3.041 5.950 1.00 98.56 340 ALA A N 1
ATOM 2643 C CA . ALA A 1 340 ? 16.710 3.363 7.296 1.00 98.56 340 ALA A CA 1
ATOM 2644 C C . ALA A 1 340 ? 16.616 2.119 8.203 1.00 98.56 340 ALA A C 1
ATOM 2646 O O . ALA A 1 340 ? 16.951 2.176 9.383 1.00 98.56 340 ALA A O 1
ATOM 2647 N N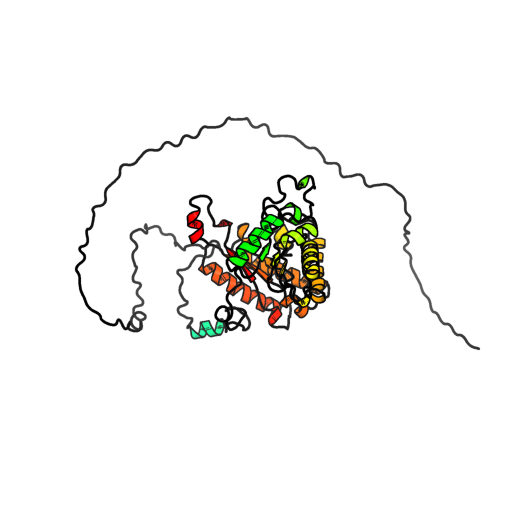 . ALA A 1 341 ? 16.194 0.974 7.658 1.00 98.44 341 ALA A N 1
ATOM 2648 C CA . ALA A 1 341 ? 16.165 -0.288 8.395 1.00 98.44 341 ALA A CA 1
ATOM 2649 C C . ALA A 1 341 ? 17.569 -0.819 8.726 1.00 98.44 341 ALA A C 1
ATOM 2651 O O . ALA A 1 341 ? 17.788 -1.307 9.834 1.00 98.44 341 ALA A O 1
ATOM 2652 N N . ARG A 1 342 ? 18.535 -0.683 7.810 1.00 98.06 342 ARG A N 1
ATOM 2653 C CA . ARG A 1 342 ? 19.937 -1.060 8.057 1.00 98.06 342 ARG A CA 1
ATOM 2654 C C . ARG A 1 342 ? 20.599 -0.156 9.091 1.00 98.06 342 ARG A C 1
ATOM 2656 O O . ARG A 1 342 ? 21.308 -0.650 9.960 1.00 98.06 342 ARG A O 1
ATOM 2663 N N . GLU A 1 343 ? 20.346 1.148 9.026 1.00 97.81 343 GLU A N 1
ATOM 2664 C CA . GLU A 1 343 ? 20.807 2.123 10.022 1.00 97.81 343 GLU A CA 1
ATOM 2665 C C . GLU A 1 343 ? 20.218 1.834 11.411 1.00 97.81 343 GLU A C 1
ATOM 2667 O O . GLU A 1 343 ? 20.902 2.006 12.418 1.00 97.81 343 GLU A O 1
ATOM 2672 N N . ALA A 1 344 ? 18.988 1.312 11.467 1.00 97.69 344 ALA A N 1
ATOM 2673 C CA . ALA A 1 344 ? 18.359 0.809 12.689 1.00 97.69 344 ALA A CA 1
ATOM 2674 C C . ALA A 1 344 ? 18.895 -0.565 13.153 1.00 97.69 344 ALA A C 1
ATOM 2676 O O . ALA A 1 344 ? 18.447 -1.083 14.175 1.00 97.69 344 ALA A O 1
ATOM 2677 N N . GLY A 1 345 ? 19.854 -1.156 12.432 1.00 97.69 345 GLY A N 1
ATOM 2678 C CA . GLY A 1 345 ? 20.515 -2.410 12.792 1.00 97.69 345 GLY A CA 1
ATOM 2679 C C . GLY A 1 345 ? 19.811 -3.684 12.318 1.00 97.69 345 GLY A C 1
ATOM 2680 O O . GLY A 1 345 ? 20.200 -4.766 12.750 1.00 97.69 345 GLY A O 1
ATOM 2681 N N . LEU A 1 346 ? 18.800 -3.588 11.448 1.00 97.94 346 LEU A N 1
ATOM 2682 C CA . LEU A 1 346 ? 18.115 -4.762 10.900 1.00 97.94 346 LEU A CA 1
ATOM 2683 C C . LEU A 1 346 ? 18.911 -5.388 9.750 1.00 97.94 346 LEU A C 1
ATOM 2685 O O . LEU A 1 346 ? 19.387 -4.686 8.850 1.00 97.94 346 LEU A O 1
ATOM 2689 N N . ASP A 1 347 ? 18.999 -6.719 9.740 1.00 97.50 347 ASP A N 1
ATOM 2690 C CA . ASP A 1 347 ? 19.576 -7.451 8.617 1.00 97.50 347 ASP A CA 1
ATOM 2691 C C . ASP A 1 347 ? 18.641 -7.384 7.400 1.00 97.50 347 ASP A C 1
ATOM 2693 O O . ASP A 1 347 ? 17.434 -7.633 7.486 1.00 97.50 347 ASP A O 1
ATOM 2697 N N . VAL A 1 348 ? 19.199 -7.039 6.236 1.00 98.00 348 VAL A N 1
ATOM 2698 C CA . VAL A 1 348 ? 18.415 -6.846 5.010 1.00 98.00 348 VAL A CA 1
ATOM 2699 C C . VAL A 1 348 ? 17.630 -8.091 4.612 1.00 98.00 348 VAL A C 1
ATOM 2701 O O . VAL A 1 348 ? 16.494 -7.973 4.157 1.00 98.00 348 VAL A O 1
ATOM 2704 N N . ASP A 1 349 ? 18.199 -9.281 4.786 1.00 97.88 349 ASP A N 1
ATOM 2705 C CA . ASP A 1 349 ? 17.586 -10.530 4.352 1.00 97.88 349 ASP A CA 1
ATOM 2706 C C . ASP A 1 349 ? 16.529 -11.052 5.337 1.00 97.88 349 ASP A C 1
ATOM 2708 O O . ASP A 1 349 ? 15.739 -11.927 4.965 1.00 97.88 349 ASP A O 1
ATOM 2712 N N . GLU A 1 350 ? 16.441 -10.467 6.534 1.00 95.38 350 GLU A N 1
ATOM 2713 C CA . GLU A 1 350 ? 15.374 -10.731 7.502 1.00 95.38 350 GLU A CA 1
ATOM 2714 C C . GLU A 1 350 ? 14.086 -9.972 7.153 1.00 95.38 350 GLU A C 1
ATOM 2716 O O . GLU A 1 350 ? 13.005 -10.569 7.122 1.00 95.38 350 GLU A O 1
ATOM 2721 N N . PHE A 1 351 ? 14.172 -8.679 6.810 1.00 96.50 351 PHE A N 1
ATOM 2722 C CA . PHE A 1 351 ? 12.976 -7.866 6.535 1.00 96.50 351 PHE A CA 1
ATOM 2723 C C . PHE A 1 351 ? 12.623 -7.747 5.044 1.00 96.50 351 PHE A C 1
ATOM 2725 O O . PHE A 1 351 ? 11.438 -7.693 4.692 1.00 96.50 351 PHE A O 1
ATOM 2732 N N . ALA A 1 352 ? 13.605 -7.721 4.132 1.00 97.81 352 ALA A N 1
ATOM 2733 C CA . ALA A 1 352 ? 13.356 -7.476 2.708 1.00 97.81 352 ALA A CA 1
ATOM 2734 C C . ALA A 1 352 ? 12.371 -8.467 2.055 1.00 97.81 352 ALA A C 1
ATOM 2736 O O . ALA A 1 352 ? 11.538 -8.028 1.252 1.00 97.81 352 ALA A O 1
ATOM 2737 N N . PRO A 1 353 ? 12.355 -9.773 2.406 1.00 97.56 353 PRO A N 1
ATOM 2738 C CA . PRO A 1 353 ? 11.370 -10.716 1.874 1.00 97.56 353 PRO A CA 1
ATOM 2739 C C . PRO A 1 353 ? 9.907 -10.355 2.176 1.00 97.56 353 PRO A C 1
ATOM 2741 O O . PRO A 1 353 ? 9.009 -10.900 1.524 1.00 97.56 353 PRO A O 1
ATOM 2744 N N . ARG A 1 354 ? 9.656 -9.471 3.156 1.00 97.38 354 ARG A N 1
ATOM 2745 C CA . ARG A 1 354 ? 8.324 -8.976 3.540 1.00 97.38 354 ARG A CA 1
ATOM 2746 C C . ARG A 1 354 ? 7.952 -7.633 2.924 1.00 97.38 354 ARG A C 1
ATOM 2748 O O . ARG A 1 354 ? 6.765 -7.304 2.926 1.00 97.38 354 ARG A O 1
ATOM 2755 N N . LEU A 1 355 ? 8.885 -6.944 2.270 1.00 98.38 355 LEU A N 1
ATOM 2756 C CA . LEU A 1 355 ? 8.578 -5.746 1.491 1.00 98.38 355 LEU A CA 1
ATOM 2757 C C . LEU A 1 355 ? 7.635 -6.087 0.334 1.00 98.38 355 LEU A C 1
ATOM 2759 O O . LEU A 1 355 ? 7.767 -7.119 -0.339 1.00 98.38 355 LEU A O 1
ATOM 2763 N N . SER A 1 356 ? 6.668 -5.208 0.103 1.00 98.12 356 SER A N 1
ATOM 2764 C CA . SER A 1 356 ? 5.762 -5.272 -1.036 1.00 98.12 356 SER A CA 1
ATOM 2765 C C . SER A 1 356 ? 5.636 -3.898 -1.684 1.00 98.12 356 SER A C 1
ATOM 2767 O O . SER A 1 356 ? 6.052 -2.894 -1.111 1.00 98.12 356 SER A O 1
ATOM 2769 N N . PHE A 1 357 ? 5.105 -3.859 -2.901 1.00 98.81 357 PHE A N 1
ATOM 2770 C CA . PHE A 1 357 ? 4.953 -2.640 -3.690 1.00 98.81 357 PHE A CA 1
ATOM 2771 C C . PHE A 1 357 ? 3.507 -2.447 -4.139 1.00 98.81 357 PHE A C 1
ATOM 2773 O O . PHE A 1 357 ? 2.717 -3.391 -4.158 1.00 98.81 357 PHE A O 1
ATOM 2780 N N . PHE A 1 358 ? 3.166 -1.237 -4.567 1.00 98.62 358 PHE A N 1
ATOM 2781 C CA . PHE A 1 358 ? 1.835 -0.930 -5.073 1.00 98.62 358 PHE A CA 1
ATOM 2782 C C . PHE A 1 358 ? 1.880 0.036 -6.253 1.00 98.62 358 PHE A C 1
ATOM 2784 O O . PHE A 1 358 ? 2.300 1.182 -6.115 1.00 98.62 358 PHE A O 1
ATOM 2791 N N . TRP A 1 359 ? 1.427 -0.425 -7.417 1.00 98.50 359 TRP A N 1
ATOM 2792 C CA . TRP A 1 359 ? 1.490 0.338 -8.661 1.00 98.50 359 TRP A CA 1
ATOM 2793 C C . TRP A 1 359 ? 0.118 0.731 -9.199 1.00 98.50 359 TRP A C 1
ATOM 2795 O O . TRP A 1 359 ? -0.877 0.035 -9.001 1.00 98.50 359 TRP A O 1
ATOM 2805 N N . ASN A 1 360 ? 0.098 1.809 -9.973 1.00 97.88 360 ASN A N 1
ATOM 2806 C CA . ASN A 1 360 ? -1.043 2.190 -10.793 1.00 97.88 360 ASN A CA 1
ATOM 2807 C C . ASN A 1 360 ? -1.151 1.311 -12.048 1.00 97.88 360 ASN A C 1
ATOM 2809 O O . ASN A 1 360 ? -0.128 0.924 -12.618 1.00 97.88 360 ASN A O 1
ATOM 2813 N N . GLY A 1 361 ? -2.370 0.975 -12.465 1.00 97.12 361 GLY A N 1
ATOM 2814 C CA . GLY A 1 361 ? -2.704 0.419 -13.776 1.00 97.12 361 GLY A CA 1
ATOM 2815 C C . GLY A 1 361 ? -3.364 1.488 -14.634 1.00 97.12 361 GLY A C 1
ATOM 2816 O O . GLY A 1 361 ? -4.572 1.693 -14.544 1.00 97.12 361 GLY A O 1
ATOM 2817 N N . HIS A 1 362 ? -2.557 2.189 -15.427 1.00 96.00 362 HIS A N 1
ATOM 2818 C CA . HIS A 1 362 ? -2.995 3.332 -16.225 1.00 96.00 362 HIS A CA 1
ATOM 2819 C C . HIS A 1 362 ? -3.502 2.921 -17.621 1.00 96.00 362 HIS A C 1
ATOM 2821 O O . HIS A 1 362 ? -3.365 1.777 -18.050 1.00 96.00 362 HIS A O 1
ATOM 2827 N N . LYS A 1 363 ? -4.054 3.882 -18.372 1.00 92.69 363 LYS A N 1
ATOM 2828 C CA . LYS A 1 363 ? -4.677 3.645 -19.691 1.00 92.69 363 LYS A CA 1
ATOM 2829 C C . LYS A 1 363 ? -3.717 3.170 -20.795 1.00 92.69 363 LYS A C 1
ATOM 2831 O O . LYS A 1 363 ? -4.158 2.607 -21.794 1.00 92.69 363 LYS A O 1
ATOM 2836 N N . ASP A 1 364 ? -2.414 3.413 -20.651 1.00 92.12 364 ASP A N 1
ATOM 2837 C CA . ASP A 1 364 ? -1.404 3.093 -21.665 1.00 92.12 364 ASP A CA 1
ATOM 2838 C C . ASP A 1 364 ? -0.964 1.623 -21.556 1.00 92.12 364 ASP A C 1
ATOM 2840 O O . ASP A 1 364 ? 0.126 1.303 -21.086 1.00 92.12 364 ASP A O 1
ATOM 2844 N N . PHE A 1 365 ? -1.830 0.712 -22.010 1.00 93.25 365 PHE A N 1
ATOM 2845 C CA . PHE A 1 365 ? -1.749 -0.739 -21.777 1.00 93.25 365 PHE A CA 1
ATOM 2846 C C . PHE A 1 365 ? -0.341 -1.357 -21.918 1.00 93.25 365 PHE A C 1
ATOM 2848 O O . PHE A 1 365 ? 0.141 -2.045 -21.018 1.00 93.25 365 PHE A O 1
ATOM 2855 N N . LEU A 1 366 ? 0.356 -1.102 -23.033 1.00 93.50 366 LEU A N 1
ATOM 2856 C CA . LEU A 1 366 ? 1.694 -1.665 -23.269 1.00 93.50 366 LEU A CA 1
ATOM 2857 C C . LEU A 1 366 ? 2.790 -0.994 -22.425 1.00 93.50 366 LEU A C 1
ATOM 2859 O O . LEU A 1 366 ? 3.755 -1.661 -22.042 1.00 93.50 366 LEU A O 1
ATOM 2863 N N . GLU A 1 367 ? 2.652 0.302 -22.128 1.00 93.81 367 GLU A N 1
ATOM 2864 C CA . GLU A 1 367 ? 3.585 1.029 -21.259 1.00 93.81 367 GLU A CA 1
ATOM 2865 C C . GLU A 1 367 ? 3.514 0.473 -19.835 1.00 93.81 367 GLU A C 1
ATOM 2867 O O . GLU A 1 367 ? 4.550 0.188 -19.241 1.00 93.81 367 GLU A O 1
ATOM 2872 N N . GLU A 1 368 ? 2.312 0.202 -19.330 1.00 96.81 368 GLU A N 1
ATOM 2873 C CA . GLU A 1 368 ? 2.104 -0.353 -17.990 1.00 96.81 368 GLU A CA 1
ATOM 2874 C C . GLU A 1 368 ? 2.650 -1.790 -17.868 1.00 96.81 368 GLU A C 1
ATOM 2876 O O . GLU A 1 368 ? 3.351 -2.120 -16.905 1.00 96.81 368 GLU A O 1
ATOM 2881 N N . ILE A 1 369 ? 2.470 -2.629 -18.898 1.00 97.31 369 ILE A N 1
ATOM 2882 C CA . ILE A 1 369 ? 3.115 -3.955 -18.963 1.00 97.31 369 ILE A CA 1
ATOM 2883 C C . ILE A 1 369 ? 4.645 -3.821 -18.918 1.00 97.31 369 ILE A C 1
ATOM 2885 O O . ILE A 1 369 ? 5.324 -4.570 -18.201 1.00 97.31 369 ILE A O 1
ATOM 2889 N N . ALA A 1 370 ? 5.214 -2.882 -19.680 1.00 96.00 370 ALA A N 1
ATOM 2890 C CA . ALA A 1 370 ? 6.651 -2.633 -19.678 1.00 96.00 370 ALA A CA 1
ATOM 2891 C C . ALA A 1 370 ? 7.133 -2.110 -18.316 1.00 96.00 370 ALA A C 1
ATOM 2893 O O . ALA A 1 370 ? 8.154 -2.593 -17.818 1.00 96.00 370 ALA A O 1
ATOM 2894 N N . LYS A 1 371 ? 6.371 -1.206 -17.689 1.00 97.81 371 LYS A N 1
ATOM 2895 C CA . LYS A 1 371 ? 6.634 -0.612 -16.374 1.00 97.81 371 LYS A CA 1
ATOM 2896 C C . LYS A 1 371 ? 6.820 -1.685 -15.311 1.00 97.81 371 LYS A C 1
ATOM 2898 O O . LYS A 1 371 ? 7.880 -1.748 -14.693 1.00 97.81 371 LYS A O 1
ATOM 2903 N N . TYR A 1 372 ? 5.862 -2.601 -15.156 1.00 98.44 372 TYR A N 1
ATOM 2904 C CA . TYR A 1 372 ? 5.943 -3.652 -14.133 1.00 98.44 372 TYR A CA 1
ATOM 2905 C C . TYR A 1 372 ? 7.139 -4.589 -14.325 1.00 98.44 372 TYR A C 1
ATOM 2907 O O . TYR A 1 372 ? 7.753 -5.053 -13.361 1.00 98.44 372 TYR A O 1
ATOM 2915 N N . ARG A 1 373 ? 7.479 -4.900 -15.579 1.00 98.19 373 ARG A N 1
ATOM 2916 C CA . ARG A 1 373 ? 8.625 -5.760 -15.914 1.00 98.19 373 ARG A CA 1
ATOM 2917 C C . ARG A 1 373 ? 9.951 -5.046 -15.666 1.00 98.19 373 ARG A C 1
ATOM 2919 O O . ARG A 1 373 ? 10.884 -5.659 -15.148 1.00 98.19 373 ARG A O 1
ATOM 2926 N N . ALA A 1 374 ? 10.027 -3.764 -16.016 1.00 97.69 374 ALA A N 1
ATOM 2927 C CA . ALA A 1 374 ? 11.190 -2.924 -15.774 1.00 97.69 374 ALA A CA 1
ATOM 2928 C C . ALA A 1 374 ? 11.425 -2.711 -14.273 1.00 97.69 374 ALA A C 1
ATOM 2930 O O . ALA A 1 374 ? 12.553 -2.899 -13.823 1.00 97.69 374 ALA A O 1
ATOM 2931 N N . ALA A 1 375 ? 10.371 -2.414 -13.507 1.00 98.62 375 ALA A N 1
ATOM 2932 C CA . ALA A 1 375 ? 10.438 -2.207 -12.063 1.00 98.62 375 ALA A CA 1
ATOM 2933 C C . ALA A 1 375 ? 10.977 -3.445 -11.329 1.00 98.62 375 ALA A C 1
ATOM 2935 O O . ALA A 1 375 ? 11.933 -3.327 -10.567 1.00 98.62 375 ALA A O 1
ATOM 2936 N N . ARG A 1 376 ? 10.460 -4.648 -11.641 1.00 98.56 376 ARG A N 1
ATOM 2937 C CA . ARG A 1 376 ? 10.978 -5.916 -11.087 1.00 98.56 376 ARG A CA 1
ATOM 2938 C C . ARG A 1 376 ? 12.467 -6.105 -11.357 1.00 98.56 376 ARG A C 1
ATOM 2940 O O . ARG A 1 376 ? 13.226 -6.402 -10.440 1.00 98.56 376 ARG A O 1
ATOM 2947 N N . ARG A 1 377 ? 12.881 -5.912 -12.614 1.00 98.19 377 ARG A N 1
ATOM 2948 C CA . ARG A 1 377 ? 14.283 -6.065 -13.018 1.00 98.19 377 ARG A CA 1
ATOM 2949 C C . ARG A 1 377 ? 15.196 -5.078 -12.307 1.00 98.19 377 ARG A C 1
ATOM 2951 O O . ARG A 1 377 ? 16.290 -5.452 -11.897 1.00 98.19 377 ARG A O 1
ATOM 2958 N N . LEU A 1 378 ? 14.762 -3.825 -12.213 1.00 98.44 378 LEU A N 1
ATOM 2959 C CA . LEU A 1 378 ? 15.533 -2.759 -11.594 1.00 98.44 378 LEU A CA 1
ATOM 2960 C C . LEU A 1 378 ? 15.683 -3.000 -10.090 1.00 98.44 378 LEU A C 1
ATOM 2962 O O . LEU A 1 378 ? 16.802 -2.966 -9.592 1.00 98.44 378 LEU A O 1
ATOM 2966 N N . TRP A 1 379 ? 14.593 -3.329 -9.398 1.00 98.81 379 TRP A N 1
ATOM 2967 C CA . TRP A 1 379 ? 14.623 -3.660 -7.974 1.00 98.81 379 TRP A CA 1
ATOM 2968 C C . TRP A 1 379 ? 15.539 -4.840 -7.664 1.00 98.81 379 TRP A C 1
ATOM 2970 O O . TRP A 1 379 ? 16.409 -4.722 -6.808 1.00 98.81 379 TRP A O 1
ATOM 2980 N N . ALA A 1 380 ? 15.409 -5.942 -8.407 1.00 98.62 380 ALA A N 1
ATOM 2981 C CA . ALA A 1 380 ? 16.230 -7.129 -8.191 1.00 98.62 380 ALA A CA 1
ATOM 2982 C C . ALA A 1 380 ? 17.730 -6.827 -8.310 1.00 98.62 380 ALA A C 1
ATOM 2984 O O . ALA A 1 380 ? 18.517 -7.260 -7.471 1.00 98.62 380 ALA A O 1
ATOM 2985 N N . ARG A 1 381 ? 18.116 -6.047 -9.329 1.00 98.50 381 ARG A N 1
ATOM 2986 C CA . ARG A 1 381 ? 19.502 -5.600 -9.519 1.00 98.50 381 ARG A CA 1
ATOM 2987 C C . ARG A 1 381 ? 19.965 -4.697 -8.390 1.00 98.50 381 ARG A C 1
ATOM 2989 O O . ARG A 1 381 ? 21.022 -4.937 -7.835 1.00 98.50 381 ARG A O 1
ATOM 2996 N N . LEU A 1 382 ? 19.172 -3.698 -8.010 1.00 98.75 382 LEU A N 1
ATOM 2997 C CA . LEU A 1 382 ? 19.544 -2.769 -6.942 1.00 98.75 382 LEU A CA 1
ATOM 2998 C C . LEU A 1 382 ? 19.699 -3.480 -5.592 1.00 98.75 382 LEU A C 1
ATOM 3000 O O . LEU A 1 382 ? 20.685 -3.245 -4.899 1.00 98.75 382 LEU A O 1
ATOM 3004 N N . MET A 1 383 ? 18.787 -4.389 -5.244 1.00 98.75 383 MET A N 1
ATOM 3005 C CA . MET A 1 383 ? 18.884 -5.157 -4.002 1.00 98.75 383 MET A CA 1
ATOM 3006 C C . MET A 1 383 ? 20.118 -6.064 -3.973 1.00 98.75 383 MET A C 1
ATOM 3008 O O . MET A 1 383 ? 20.794 -6.150 -2.952 1.00 98.75 383 MET A O 1
ATOM 3012 N N . ARG A 1 384 ? 20.454 -6.710 -5.094 1.00 98.50 384 ARG A N 1
ATOM 3013 C CA . ARG A 1 384 ? 21.625 -7.592 -5.169 1.00 98.50 384 ARG A CA 1
ATOM 3014 C C . ARG A 1 384 ? 22.945 -6.825 -5.260 1.00 98.50 384 ARG A C 1
ATOM 3016 O O . ARG A 1 384 ? 23.887 -7.133 -4.547 1.00 98.50 384 ARG A O 1
ATOM 3023 N N . GLU A 1 385 ? 23.028 -5.866 -6.174 1.00 98.19 385 GLU A N 1
ATOM 3024 C CA . GLU A 1 385 ? 24.287 -5.240 -6.598 1.00 98.19 385 GLU A CA 1
ATOM 3025 C C . GLU A 1 385 ? 24.635 -4.006 -5.757 1.00 98.19 385 GLU A C 1
ATOM 3027 O O . GLU A 1 385 ? 25.808 -3.770 -5.488 1.00 98.19 385 GLU A O 1
ATOM 3032 N N . ARG A 1 386 ? 23.633 -3.217 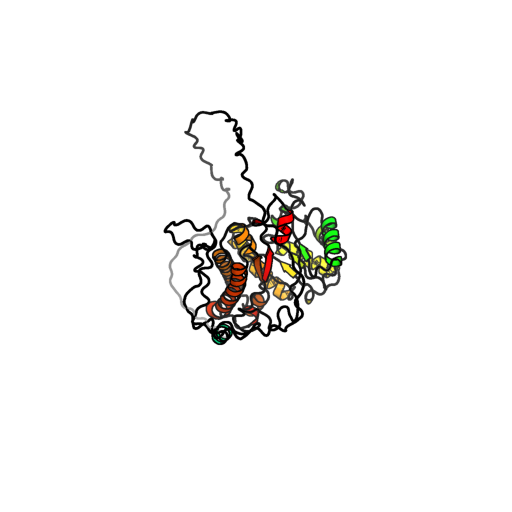-5.338 1.00 97.94 386 ARG A N 1
ATOM 3033 C CA . ARG A 1 386 ? 23.848 -1.982 -4.565 1.00 97.94 386 ARG A CA 1
ATOM 3034 C C . ARG A 1 386 ? 23.657 -2.188 -3.067 1.00 97.94 386 ARG A C 1
ATOM 3036 O O . ARG A 1 386 ? 24.462 -1.692 -2.290 1.00 97.94 386 ARG A O 1
ATOM 3043 N N . VAL A 1 387 ? 22.580 -2.860 -2.667 1.00 98.00 387 VAL A N 1
ATOM 3044 C CA . VAL A 1 387 ? 22.287 -3.108 -1.245 1.00 98.00 387 VAL A CA 1
ATOM 3045 C C . VAL A 1 387 ? 23.115 -4.281 -0.709 1.00 98.00 387 VAL A C 1
ATOM 3047 O O . VAL A 1 387 ? 23.478 -4.282 0.462 1.00 98.00 387 VAL A O 1
ATOM 3050 N N . GLY A 1 388 ? 23.454 -5.250 -1.565 1.00 98.06 388 GLY A N 1
ATOM 3051 C CA . GLY A 1 388 ? 24.245 -6.420 -1.179 1.00 98.06 388 GLY A CA 1
ATOM 3052 C C . GLY A 1 388 ? 23.432 -7.526 -0.503 1.00 98.06 388 GLY A C 1
ATOM 3053 O O . GLY A 1 388 ? 24.014 -8.370 0.170 1.00 98.06 388 GLY A O 1
ATOM 3054 N N . ALA A 1 389 ? 22.105 -7.541 -0.674 1.00 98.19 389 ALA A N 1
ATOM 3055 C CA . ALA A 1 389 ? 21.256 -8.618 -0.170 1.00 98.19 389 ALA A CA 1
ATOM 3056 C C . ALA A 1 389 ? 21.658 -9.958 -0.804 1.00 98.19 389 ALA A C 1
ATOM 3058 O O . ALA A 1 389 ? 21.903 -10.028 -2.015 1.00 98.19 389 ALA A O 1
ATOM 3059 N N . THR A 1 390 ? 21.684 -11.028 -0.016 1.00 98.00 390 THR A N 1
ATOM 3060 C CA . THR A 1 390 ? 22.177 -12.344 -0.447 1.00 98.00 390 THR A CA 1
ATOM 3061 C C . THR A 1 390 ? 21.055 -13.351 -0.666 1.00 98.00 390 THR A C 1
ATOM 3063 O O . THR A 1 390 ? 21.187 -14.251 -1.498 1.00 98.00 390 THR A O 1
ATOM 3066 N N . ASN A 1 391 ? 19.918 -13.172 0.008 1.00 97.75 391 ASN A N 1
ATOM 3067 C CA . ASN A 1 391 ? 18.750 -14.024 -0.143 1.00 97.75 391 ASN A CA 1
ATOM 3068 C C . ASN A 1 391 ? 17.982 -13.674 -1.434 1.00 97.75 391 ASN A C 1
ATOM 3070 O O . ASN A 1 391 ? 17.472 -12.557 -1.570 1.00 97.75 391 ASN A O 1
ATOM 3074 N N . PRO A 1 392 ? 17.776 -14.627 -2.367 1.00 97.25 392 PRO A N 1
ATOM 3075 C CA . PRO A 1 392 ? 17.016 -14.372 -3.588 1.00 97.25 392 PRO A CA 1
ATOM 3076 C C . PRO A 1 392 ? 15.594 -13.849 -3.357 1.00 97.25 392 PRO A C 1
ATOM 3078 O O . PRO A 1 392 ? 15.060 -13.137 -4.209 1.00 97.25 392 PRO A O 1
ATOM 3081 N N . ARG A 1 393 ? 14.973 -14.161 -2.209 1.00 97.31 393 ARG A N 1
ATOM 3082 C CA . ARG A 1 393 ? 13.644 -13.642 -1.849 1.00 97.31 393 ARG A CA 1
ATOM 3083 C C . ARG A 1 393 ? 13.652 -12.128 -1.629 1.00 97.31 393 ARG A C 1
ATOM 3085 O O . ARG A 1 393 ? 12.678 -11.480 -2.015 1.00 97.31 393 ARG A O 1
ATOM 3092 N N . SER A 1 394 ? 14.739 -11.573 -1.099 1.00 98.38 394 SER A N 1
ATOM 3093 C CA . SER A 1 394 ? 14.937 -10.132 -0.875 1.00 98.38 394 SER A CA 1
ATOM 3094 C C . SER A 1 394 ? 15.002 -9.336 -2.179 1.00 98.38 394 SER A C 1
ATOM 3096 O O . SER A 1 394 ? 14.697 -8.147 -2.215 1.00 98.38 394 SER A O 1
ATOM 3098 N N . TRP A 1 395 ? 15.361 -9.992 -3.284 1.00 98.50 395 TRP A N 1
ATOM 3099 C CA . TRP A 1 395 ? 15.426 -9.374 -4.610 1.00 98.50 395 TRP A CA 1
ATOM 3100 C C . TRP A 1 395 ? 14.072 -9.355 -5.326 1.00 98.50 395 TRP A C 1
ATOM 3102 O O . TRP A 1 395 ? 13.920 -8.701 -6.361 1.00 98.50 395 TRP A O 1
ATOM 3112 N N . THR A 1 396 ? 13.083 -10.101 -4.827 1.00 97.94 396 THR A N 1
ATOM 3113 C CA . THR A 1 396 ? 11.773 -10.184 -5.476 1.00 97.94 396 THR A CA 1
ATOM 3114 C C . THR A 1 396 ? 10.944 -8.933 -5.199 1.00 97.94 396 THR A C 1
ATOM 3116 O O . THR A 1 396 ? 10.870 -8.443 -4.079 1.00 97.94 396 THR A O 1
ATOM 3119 N N . MET A 1 397 ? 10.266 -8.423 -6.230 1.00 98.38 397 MET A N 1
ATOM 3120 C CA . MET A 1 397 ? 9.279 -7.350 -6.093 1.00 98.38 397 MET A CA 1
ATOM 3121 C C . MET A 1 397 ? 7.877 -7.948 -6.226 1.00 98.38 397 MET A C 1
ATOM 3123 O O . MET A 1 397 ? 7.366 -8.168 -7.331 1.00 98.38 397 MET A O 1
ATOM 3127 N N . ARG A 1 398 ? 7.270 -8.230 -5.072 1.00 97.81 398 ARG A N 1
ATOM 3128 C CA . ARG A 1 398 ? 5.849 -8.576 -4.938 1.00 97.81 398 ARG A CA 1
ATOM 3129 C C . ARG A 1 398 ? 5.049 -7.284 -4.934 1.00 97.81 398 ARG A C 1
ATOM 3131 O O . ARG A 1 398 ? 5.447 -6.342 -4.253 1.00 97.81 398 ARG A O 1
ATOM 3138 N N . PHE A 1 399 ? 3.946 -7.221 -5.673 1.00 97.88 399 PHE A N 1
ATOM 3139 C CA . PHE A 1 399 ? 3.158 -5.996 -5.711 1.00 97.88 399 PHE A CA 1
ATOM 3140 C C . PHE A 1 399 ? 1.657 -6.207 -5.846 1.00 97.88 399 PHE A C 1
ATOM 3142 O O . PHE A 1 399 ? 1.201 -7.201 -6.412 1.00 97.88 399 PHE A O 1
ATOM 3149 N N . HIS A 1 400 ? 0.922 -5.212 -5.360 1.00 97.56 400 HIS A N 1
ATOM 3150 C CA . HIS A 1 400 ? -0.468 -4.944 -5.683 1.00 97.56 400 HIS A CA 1
ATOM 3151 C C . HIS A 1 400 ? -0.566 -3.959 -6.861 1.00 97.56 400 HIS A C 1
ATOM 3153 O O . HIS A 1 400 ? 0.358 -3.183 -7.131 1.00 97.56 400 HIS A O 1
ATOM 3159 N N . THR A 1 401 ? -1.691 -3.989 -7.568 1.00 97.25 401 THR A N 1
ATOM 3160 C CA . THR A 1 401 ? -2.015 -3.030 -8.622 1.00 97.25 401 THR A CA 1
ATOM 3161 C C . THR A 1 401 ? -3.473 -2.635 -8.505 1.00 97.25 401 THR A C 1
ATOM 3163 O O . THR A 1 401 ? -4.326 -3.500 -8.325 1.00 97.25 401 THR A O 1
ATOM 3166 N N . GLN A 1 402 ? -3.733 -1.341 -8.657 1.00 97.81 402 GLN A N 1
ATOM 3167 C CA . GLN A 1 402 ? -5.071 -0.769 -8.733 1.00 97.81 402 GLN A CA 1
ATOM 3168 C C . GLN A 1 402 ? -5.177 0.021 -10.034 1.00 97.81 402 GLN A C 1
ATOM 3170 O O . GLN A 1 402 ? -4.237 0.723 -10.417 1.00 97.81 402 GLN A O 1
ATOM 3175 N N . THR A 1 403 ? -6.303 -0.125 -10.727 1.00 97.56 403 THR A N 1
ATOM 3176 C CA . THR A 1 403 ? -6.606 0.631 -11.945 1.00 97.56 403 THR A CA 1
ATOM 3177 C C . THR A 1 403 ? -6.722 2.124 -11.636 1.00 97.56 403 THR A C 1
ATOM 3179 O O . THR A 1 403 ? -7.133 2.519 -10.546 1.00 97.56 403 THR A O 1
ATOM 3182 N N . ALA A 1 404 ? -6.303 2.964 -12.578 1.00 96.50 404 ALA A N 1
ATOM 3183 C CA . ALA A 1 404 ? -6.191 4.405 -12.375 1.00 96.50 404 ALA A CA 1
ATOM 3184 C C . ALA A 1 404 ? -7.558 5.087 -12.214 1.00 96.50 404 ALA A C 1
ATOM 3186 O O . ALA A 1 404 ? -8.297 5.236 -13.194 1.00 96.50 404 ALA A O 1
ATOM 3187 N N . GLY A 1 405 ? -7.857 5.581 -11.010 1.00 95.69 405 GLY A N 1
ATOM 3188 C CA . GLY A 1 405 ? -9.063 6.370 -10.744 1.00 95.69 405 GLY A CA 1
ATOM 3189 C C . GLY A 1 405 ? -9.107 7.653 -11.577 1.00 95.69 405 GLY A C 1
ATOM 3190 O O . GLY A 1 405 ? -10.143 7.991 -12.144 1.00 95.69 405 GLY A O 1
ATOM 3191 N N . SER A 1 406 ? -7.954 8.301 -11.749 1.00 95.56 406 SER A N 1
ATOM 3192 C CA . SER A 1 406 ? -7.751 9.507 -12.562 1.00 95.56 406 SER A CA 1
ATOM 3193 C C . SER A 1 406 ? -8.147 9.365 -14.041 1.00 95.56 406 SER A C 1
ATOM 3195 O O . SER A 1 406 ? -8.357 10.366 -14.727 1.00 95.56 406 SER A O 1
ATOM 3197 N N . THR A 1 407 ? -8.276 8.135 -14.551 1.00 95.62 407 THR A N 1
ATOM 3198 C CA . THR A 1 407 ? -8.698 7.871 -15.937 1.00 95.62 407 THR A CA 1
ATOM 3199 C C . THR A 1 407 ? -10.208 7.689 -16.095 1.00 95.62 407 THR A C 1
ATOM 3201 O O . THR A 1 407 ? -10.711 7.686 -17.224 1.00 95.62 407 THR A O 1
ATOM 3204 N N . LEU A 1 408 ? -10.935 7.544 -14.985 1.00 97.50 408 LEU A N 1
ATOM 3205 C CA . LEU A 1 408 ? -12.378 7.343 -14.976 1.00 97.50 408 LEU A CA 1
ATOM 3206 C C . LEU A 1 408 ? -13.109 8.681 -15.111 1.00 97.50 408 LEU A C 1
ATOM 3208 O O . LEU A 1 408 ? -12.659 9.715 -14.621 1.00 97.50 408 LEU A O 1
ATOM 3212 N N . THR A 1 409 ? -14.257 8.669 -15.786 1.00 97.62 409 THR A N 1
ATOM 3213 C CA . THR A 1 409 ? -15.024 9.891 -16.066 1.00 97.62 409 THR A CA 1
ATOM 3214 C C . THR A 1 409 ? -16.364 9.890 -15.348 1.00 97.62 409 THR A C 1
ATOM 3216 O O . THR A 1 409 ? -17.054 8.872 -15.306 1.00 97.62 409 THR A O 1
ATOM 3219 N N . ALA A 1 410 ? -16.760 11.055 -14.826 1.00 97.62 410 ALA A N 1
ATOM 3220 C CA . ALA A 1 410 ? -18.104 11.270 -14.287 1.00 97.62 410 ALA A CA 1
ATOM 3221 C C . ALA A 1 410 ? -19.164 11.288 -15.404 1.00 97.62 410 ALA A C 1
ATOM 3223 O O . ALA A 1 410 ? -20.296 10.853 -15.215 1.00 97.62 410 ALA A O 1
ATOM 3224 N N . GLN A 1 411 ? -18.794 11.775 -16.591 1.00 97.75 411 GLN A N 1
ATOM 3225 C CA . GLN A 1 411 ? -19.634 11.736 -17.784 1.00 97.75 411 GLN A CA 1
ATOM 3226 C C . GLN A 1 411 ? -19.559 10.354 -18.428 1.00 97.75 411 GLN A C 1
ATOM 3228 O O . GLN A 1 411 ? -18.470 9.797 -18.572 1.00 97.75 411 GLN A O 1
ATOM 3233 N N . GLN A 1 412 ? -20.710 9.835 -18.863 1.00 97.31 412 GLN A N 1
ATOM 3234 C CA . GLN A 1 412 ? -20.840 8.501 -19.464 1.00 97.31 412 GLN A CA 1
ATOM 3235 C C . GLN A 1 412 ? -20.144 7.413 -18.619 1.00 97.31 412 GLN A C 1
ATOM 3237 O O . GLN A 1 412 ? -19.217 6.756 -19.101 1.00 97.31 412 GLN A O 1
ATOM 3242 N N . PRO A 1 413 ? -20.553 7.240 -17.347 1.00 97.31 413 PRO A N 1
ATOM 3243 C CA . PRO A 1 413 ? -19.828 6.413 -16.386 1.00 97.31 413 PRO A CA 1
ATOM 3244 C C . PRO A 1 413 ? -19.776 4.928 -16.768 1.00 97.31 413 PRO A C 1
ATOM 3246 O O . PRO A 1 413 ? -18.839 4.247 -16.373 1.00 97.31 413 PRO A O 1
ATOM 3249 N N . GLU A 1 414 ? -20.701 4.423 -17.587 1.00 97.94 414 GLU A N 1
ATOM 3250 C CA . GLU A 1 414 ? -20.656 3.040 -18.092 1.00 97.94 414 GLU A CA 1
ATOM 3251 C C . GLU A 1 414 ? -19.393 2.752 -18.920 1.00 97.94 414 GLU A C 1
ATOM 3253 O O . GLU A 1 414 ? -18.878 1.636 -18.892 1.00 97.94 414 GLU A O 1
ATOM 3258 N N . ASN A 1 415 ? -18.803 3.768 -19.565 1.00 97.69 415 ASN A N 1
ATOM 3259 C CA . ASN A 1 415 ? -17.520 3.617 -20.258 1.00 97.69 415 ASN A CA 1
ATOM 3260 C C . ASN A 1 415 ? -16.378 3.237 -19.298 1.00 97.69 415 ASN A C 1
ATOM 3262 O O . ASN A 1 415 ? -15.367 2.691 -19.737 1.00 97.69 415 ASN A O 1
ATOM 3266 N N . ASN A 1 416 ? -16.518 3.496 -17.993 1.00 97.81 416 ASN A N 1
ATOM 3267 C CA . ASN A 1 416 ? -15.529 3.106 -16.989 1.00 97.81 416 ASN A CA 1
ATOM 3268 C C . ASN A 1 416 ? -15.426 1.582 -16.822 1.00 97.81 416 ASN A C 1
ATOM 3270 O O . ASN A 1 416 ? -14.368 1.120 -16.407 1.00 97.81 416 ASN A O 1
ATOM 3274 N N . ILE A 1 417 ? -16.455 0.811 -17.205 1.00 97.62 417 ILE A N 1
ATOM 3275 C CA . ILE A 1 417 ? -16.403 -0.664 -17.235 1.00 97.62 417 ILE A CA 1
ATOM 3276 C C . ILE A 1 417 ? -15.359 -1.149 -18.248 1.00 97.62 417 ILE A C 1
ATOM 3278 O O . ILE A 1 417 ? -14.693 -2.139 -18.002 1.00 97.62 417 ILE A O 1
ATOM 3282 N N . VAL A 1 418 ? -15.204 -0.450 -19.378 1.00 97.31 418 VAL A N 1
ATOM 3283 C CA . VAL A 1 418 ? -14.207 -0.789 -20.412 1.00 97.31 418 VAL A CA 1
ATOM 3284 C C . VAL A 1 418 ? -12.815 -0.262 -20.051 1.00 97.31 418 VAL A C 1
ATOM 3286 O O . VAL A 1 418 ? -11.811 -0.822 -20.483 1.00 97.31 418 VAL A O 1
ATOM 3289 N N . ARG A 1 419 ? -12.742 0.845 -19.299 1.00 95.31 419 ARG A N 1
ATOM 3290 C CA . ARG A 1 419 ? -11.466 1.431 -18.849 1.00 95.31 419 ARG A CA 1
ATOM 3291 C C . ARG A 1 419 ? -10.809 0.633 -17.723 1.00 95.31 419 ARG A C 1
ATOM 3293 O O . ARG A 1 419 ? -9.583 0.630 -17.651 1.00 95.31 419 ARG A O 1
ATOM 3300 N N . THR A 1 420 ? -11.623 0.056 -16.840 1.00 94.00 420 THR A N 1
ATOM 3301 C CA . THR A 1 420 ? -11.200 -0.767 -15.694 1.00 94.00 420 THR A CA 1
ATOM 3302 C C . THR A 1 420 ? -10.909 -2.182 -16.158 1.00 94.00 420 THR A C 1
ATOM 3304 O O . THR A 1 420 ? -9.884 -2.738 -15.705 1.00 94.00 420 THR A O 1
#

pLDDT: mean 77.32, std 30.04, range [22.28, 98.88]

Sequence (420 aa):
MCTPRTTWRGRGTRSRSRWDCRSNGPRGPRWCRTQSWCRGRRRGPARWRPRWRPHPGRRAPGCVGRVDRGVQGREWLVPSCSKAFERGRGFPVAFPGRGHGTDDAATCQPTGRPQKELTISKHESPEETAARLGKPGDYPFTRGIHASMYRGRRWTMRQYAGFGSAGETNARFRSLLEAGQTGLSVAFDLPTQMGLDSDDPLAAGEVGKVGVAIDSIDDMRRLMDGIPLDEVSTSMTINATAAALLLLYQLVAEEQGVDRERIRGTVQNDILKEYIARGTYIYPPEPSMRLVPDLFAYCAAELPAWNTISISGYHIREAGSTAAQEVGFTIANGLAYVEAAREAGLDVDEFAPRLSFFWNGHKDFLEEIAKYRAARRLWARLMRERVGATNPRSWTMRFHTQTAGSTLTAQQPENNIVRT

Nearest PDB structures (foldseek):
  4r3u-assembly2_B-3  TM=9.916E-01  e=2.859E-32  Aquincola tertiaricarbonis
  2xiq-assembly1_A  TM=9.751E-01  e=1.218E-32  Homo sapiens
  4r3u-assembly1_A-2  TM=9.916E-01  e=8.922E-32  Aquincola tertiaricarbonis
  8gju-assembly1_K  TM=9.740E-01  e=4.508E-32  Homo sapiens
  8gju-assembly2_L  TM=9.638E-01  e=1.120E-31  Homo sapiens

Foldseek 3Di:
DDDDDDDDDDDDDDDDDDDDDDDDDDDDDDDDDDDDDDDDDDDDDDDDDDDDDDDDDDDDDDDDDDDDDDDDDDDDPPPPPPPVVVPPDDDPPDDPDDDPDPDPPQPQDPVRDRPPPPPPPPPDDPVNVDVVQDAQCDPLNLVHVDRCAVVVPNDQQEDEDFAEALQVLQVVVVVVVVVPHQAYEFDEWLCVQQVHACPPPVNPPGARHGGYHDDDLVRLLSNCPPPQQLRHEYEYAHAQCQVVVVVSNVVSNVVVVHALQSRAYEYAHQVVVCVVFNVSHHDPPPVSLLVQLVQLVVCLPRRVRYQSHAQELQRVVLSPDDLVVSLVVSLVSVVVSLVSNVVVVDDLQSRLLSHEYEYEDEQPNVSVSSSVSVSSNVQLCCCCPVVVDDDSSSSGHHYHYDYHPSVQDPPPRVVVVVSD

Radius of gyration: 31.06 Å; Cα contacts (8 Å, |Δi|>4): 560; chains: 1; bounding box: 80×75×106 Å